Protein 8RQP (pdb70)

Organism: Pseudomonas aeruginosa (strain ATCC 15692 / DSM 22644 / CIP 104116 / JCM 14847 / LMG 12228 / 1C / PRS 101 / PAO1) (NCBI:txid208964)

Secondary structure (DSSP, 8-state):
-TTSTTTT-TT----TTSTTT-TTSPPPSEEEEEEEEEEEEE-TTTTSSS---EEEEEEEEEEEEEEEETTEEEEEEEEEEEESS-----TTPPP------SEEEEEEEEEEEE-TTSS-TTEEEEEEEEEEE-TTSSS-EEEEEEEEEEEE-SSEEEEEEEE------BSS--S--TTTTTEEEEEEEEEEEEETTEEEEEEEEEEEE---PPPTTSB--TTS-SEEEEEEEEEEEEEESTT-TT--SSEEEEEEEEEEEEEEEEEEEEESSS-EEEEEEEEEEEEEEEEEEEEEEE-SSSEEEEEEEEEE----GGGTT-----SS---EE-TTSSSS-EETT-TTT---SSSEEEEEEEEEEEETTTEEEEEEEEEEEESSTTS-----S---PPPTT--EEEEEEEEEEEEEE---SS-SEEEEEEEEEEEE-GGG-TTS-S-EEEEEEEEEEE-

Radius of gyration: 21.9 Å; Cα contacts (8 Å, |Δi|>4): 1355; chains: 1; bounding box: 45×46×70 Å

B-factor: mean 26.21, std 15.92, range [7.1, 103.2]

InterPro domains:
  IPR025388 Alginate export domain [PF13372] (39-485)
  IPR053728 Alginate Permeability Channel-forming [G3DSA:2.40.160.100] (33-490)

Nearest PDB structures (foldseek):
  8rqp-assembly1_A  TM=1.002E+00  e=0.000E+00  Pseudomonas aeruginosa
  8q2o-assembly1_A  TM=9.998E-01  e=3.483E-104  Pseudomonas aeruginosa PAO1
  8pz4-assembly1_A  TM=9.954E-01  e=6.292E-103  Pseudomonas aeruginosa
  5iyu-assembly1_A  TM=9.998E-01  e=6.422E-94  Pseudomonas aeruginosa PAO1
  4b61-assembly2_B  TM=9.563E-01  e=4.089E-91  Pseudomonas aeruginosa PAO1

Sequence (459 aa):
GSSHHHHHHSSGLVPRGSHMANSGEAPKNFGLDVKITGESENDRDLGTAPGGTLNDIGIDLRPWAFGQWGDWSAYFMGQAVAATDTIETDTLQSDTGREPDKSYLAAREFWVVDYAGLTAYPGEHLRFGRQRLRREDSGQWQDTNIEALNWSFETTLLNAHAGVVAQRFSEYRTDLDELAPEEDKDRTHVFGDIISTQWAPHHRIGVRIHHADDSGHLRRPGEEVDNLDKTYTGQLTWLGIIEATGDAYNYRSSMPLNYWASATWLTGDRDNLTTTTVDDRRIATGKQSGDVNAFGVVDLGLRWNIDEQWKAGVGYARGSGGGKDGEEQFQQTGLESNRSNFTGTRSRVHRFGEAFRGELSNLQAATLFGSWQLREDYDASLVYHKFWRVDDDSDIGTSGINAALQPGEKDIGQELDLVVTKYFKYVDEPSALIIRFRGGLFKPGDAYGPGTDSTMHRAFVDFIWRF

Foldseek 3Di:
DCVPQCNQPLVQFDAPQACVVPVVGDHDFKWKKKKKKFKFWPAQQLQPDPHRTGGKIKIKMKIKGKDDDVQKIKMWIKIWMAMPAPDDPDLQDDPACRDADNIKIFTQWIWMKGQPPDPDPQWIWIAAFGADDDFQLQAAGHGFGKTKIWDDDQFKTKMWIKTAHPARRMPSNGADQQVRPQKMKIWMKMWGPPDVQKIKIKIKMWIFHPDDADDFFDFDDRRGDQKGWTKMKIKIKMWRCQFALQDPDQKIKIKMKIWMWTKMWGWDWDADPNTIGTHGTDMDIATEMKMKIKMKGCPDNWKIKIKIKIATFFDDDVTNHWGFTPVNGSCWHNRQSHSGTDRVAWPQFSFTRTQKIKIKIKMKTDDQNFKIKMKMKMWMWGNAQQTDGDDTSHNAAFDRPGTGQWMKIKMKIKGFDVVPNRGFKMKMKIKMKTAGDPRRPPPGNRIIMMIMIMIMGMD

Structure (mmCIF, N/CA/C/O backbone):
data_8RQP
#
_entry.id   8RQP
#
_cell.length_a   57.358
_cell.length_b   74.546
_cell.length_c   115.913
_cell.angle_alpha   90.000
_cell.angle_beta   102.490
_cell.angle_gamma   90.000
#
_symmetry.space_group_name_H-M   'C 1 2 1'
#
loop_
_entity.id
_entity.type
_entity.pdbx_description
1 polymer 'Alginate production protein AlgE'
2 non-polymer 'CITRIC ACID'
3 non-polymer 'HEXAETHYLENE GLYCOL'
4 non-polymer '7.10 monoacylglycerol (S-form)'
5 non-polymer GLYCEROL
6 non-polymer '7.10 monoacylglycerol (R-form)'
7 non-polymer 'SODIUM ION'
8 non-polymer 'SULFATE ION'
9 non-polymer 'CALCIUM ION'
10 water water
#
loop_
_atom_site.group_PDB
_atom_site.id
_atom_site.type_symbol
_atom_site.label_atom_id
_atom_site.label_alt_id
_atom_site.label_comp_id
_atom_site.label_asym_id
_atom_site.label_entity_id
_atom_site.label_seq_id
_atom_site.pdbx_PDB_ins_code
_atom_site.Cartn_x
_atom_site.Cartn_y
_atom_site.Cartn_z
_atom_site.occupancy
_atom_site.B_iso_or_equiv
_atom_site.auth_seq_id
_atom_site.auth_comp_id
_atom_site.auth_asym_id
_atom_site.auth_atom_id
_atom_site.pdbx_PDB_model_num
ATOM 1 N N . GLY A 1 2 ? 16.72112 -11.69679 50.60712 1.000 34.27982 13 GLY A N 1
ATOM 2 C CA . GLY A 1 2 ? 17.81775 -10.94067 50.01385 1.000 28.69063 13 GLY A CA 1
ATOM 3 C C . GLY A 1 2 ? 17.81158 -10.94094 48.49945 1.000 33.18112 13 GLY A C 1
ATOM 4 O O . GLY A 1 2 ? 16.74502 -10.91456 47.86854 1.000 22.37871 13 GLY A O 1
ATOM 5 N N . SER A 1 3 ? 19.01740 -10.95413 47.91553 1.000 28.88865 14 SER A N 1
ATOM 6 C CA . SER A 1 3 ? 19.16174 -10.87632 46.46729 1.000 29.55154 14 SER A CA 1
ATOM 7 C C . S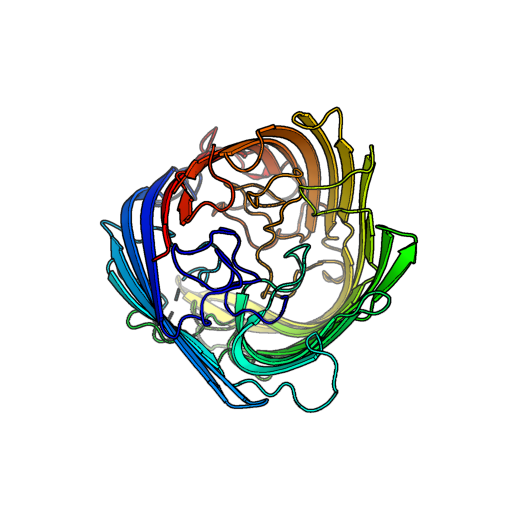ER A 1 3 ? 18.54079 -12.07653 45.77202 1.000 25.34943 14 SER A C 1
ATOM 8 O O . SER A 1 3 ? 18.18621 -11.98509 44.58404 1.000 26.30579 14 SER A O 1
ATOM 11 N N . SER A 1 4 ? 18.40853 -13.19061 46.46834 1.000 23.27951 15 SER A N 1
ATOM 12 C CA . SER A 1 4 ? 17.79381 -14.32261 45.79821 1.000 28.87286 15 SER A CA 1
ATOM 13 C C . SER A 1 4 ? 16.27714 -14.22218 45.76190 1.000 19.33218 15 SER A C 1
ATOM 14 O O . SER A 1 4 ? 15.62803 -15.06130 45.11580 1.000 21.39582 15 SER A O 1
ATOM 17 N N . HIS A 1 5 ? 15.66364 -13.26323 46.47351 1.000 16.57904 16 HIS A N 1
ATOM 18 C CA . HIS A 1 5 ? 14.20815 -13.22242 46.50938 1.000 14.87692 16 HIS A CA 1
ATOM 19 C C . HIS A 1 5 ? 13.64971 -13.09177 45.08653 1.000 17.88228 16 HIS A C 1
ATOM 20 O O . HIS A 1 5 ? 14.19902 -12.36501 44.25459 1.000 14.58108 16 HIS A O 1
ATOM 27 N N . HIS A 1 6 ? 12.53307 -13.77780 44.81120 1.000 15.17980 17 HIS A N 1
ATOM 28 C CA . HIS A 1 6 ? 12.01410 -13.81087 43.42257 1.000 13.55466 17 HIS A CA 1
ATOM 29 C C . HIS A 1 6 ? 11.62816 -12.43522 42.85211 1.000 19.54406 17 HIS A C 1
ATOM 30 O O . HIS A 1 6 ? 11.58468 -12.27656 41.62859 1.000 16.75910 17 HIS A O 1
ATOM 37 N N . HIS A 1 7 ? 11.32014 -11.43490 43.67087 1.000 13.86139 18 HIS A N 1
ATOM 38 C CA . HIS A 1 7 ? 11.06672 -10.10267 43.15581 1.000 16.83135 18 HIS A CA 1
ATOM 39 C C . HIS A 1 7 ? 12.25086 -9.12337 43.33094 1.000 12.98158 18 HIS A C 1
ATOM 40 O O . HIS A 1 7 ? 12.07291 -7.91933 43.10229 1.000 15.54860 18 HIS A O 1
ATOM 47 N N . HIS A 1 8 ? 13.42845 -9.60557 43.74391 1.000 13.16496 19 HIS A N 1
ATOM 48 C CA . HIS A 1 8 ? 14.53194 -8.71704 44.07062 1.000 16.34684 19 HIS A CA 1
ATOM 49 C C . HIS A 1 8 ? 14.83375 -7.71585 42.95855 1.000 15.32290 19 HIS A C 1
ATOM 50 O O . HIS A 1 8 ? 15.11431 -6.54651 43.23618 1.000 17.50629 19 HIS A O 1
ATOM 57 N N . HIS A 1 9 ? 14.85628 -8.17124 41.70152 1.000 14.08881 20 HIS A N 1
ATOM 58 C CA . HIS A 1 9 ? 15.20931 -7.33163 40.55848 1.000 14.41580 20 HIS A CA 1
ATOM 59 C C . HIS A 1 9 ? 14.07319 -6.47108 40.03783 1.000 21.89853 20 HIS A C 1
ATOM 60 O O . HIS A 1 9 ? 14.32564 -5.61438 39.18494 1.000 16.75470 20 HIS A O 1
ATOM 67 N N . HIS A 1 10 ? 12.84272 -6.66327 40.48923 1.000 15.69145 21 HIS A N 1
ATOM 68 C CA . HIS A 1 10 ? 11.73970 -5.88704 39.91420 1.000 19.16168 21 HIS A CA 1
ATOM 69 C C . HIS A 1 10 ? 11.90205 -4.39411 40.23871 1.000 18.86804 21 HIS A C 1
ATOM 70 O O . HIS A 1 10 ? 12.24631 -4.02320 41.35744 1.000 17.29256 21 HIS A O 1
ATOM 77 N N . SER A 1 11 ? 11.64132 -3.53210 39.24783 1.000 16.50748 22 SER A N 1
ATOM 78 C CA . SER A 1 11 ? 11.81515 -2.09453 39.45240 1.000 18.40753 22 SER A CA 1
ATOM 79 C C . SER A 1 11 ? 10.82990 -1.53966 40.48568 1.000 23.23575 22 SER A C 1
ATOM 80 O O . SER A 1 11 ? 11.14662 -0.55183 41.17526 1.000 23.92318 22 SER A O 1
ATOM 83 N N . SER A 1 12 ? 9.65240 -2.16575 40.62612 1.000 22.66772 23 SER A N 1
ATOM 84 C CA . SER A 1 12 ? 8.64174 -1.58296 41.50774 1.000 25.87415 23 SER A CA 1
ATOM 85 C C . SER A 1 12 ? 9.12587 -1.47666 42.94301 1.000 23.20974 23 SER A C 1
ATOM 86 O O . SER A 1 12 ? 8.84219 -0.48519 43.62363 1.000 27.83538 23 SER A O 1
ATOM 89 N N . GLY A 1 13 ? 9.84629 -2.47416 43.43882 1.000 18.19973 24 GLY A N 1
ATOM 90 C CA . GLY A 1 13 ? 10.33896 -2.34450 44.80742 1.000 21.80242 24 GLY A CA 1
ATOM 91 C C . GLY A 1 13 ? 9.23275 -2.35465 45.85328 1.000 23.85467 24 GLY A C 1
ATOM 92 O O . GLY A 1 13 ? 9.38282 -1.76295 46.92317 1.000 25.92547 24 GLY A O 1
ATOM 93 N N . LEU A 1 14 ? 8.11658 -3.01365 45.56555 1.000 17.23452 25 LEU A N 1
ATOM 94 C CA . LEU A 1 14 ? 6.97532 -3.03054 46.46757 1.000 17.72549 25 LEU A CA 1
ATOM 95 C C . LEU A 1 14 ? 7.02214 -4.30446 47.28891 1.000 18.11981 25 LEU A C 1
ATOM 96 O O . LEU A 1 14 ? 7.57996 -5.32070 46.85125 1.000 18.59367 25 LEU A O 1
ATOM 101 N N . VAL A 1 15 ? 6.35001 -4.26256 48.44290 1.000 16.40242 26 VAL A N 1
ATOM 102 C CA . VAL A 1 15 ? 6.32317 -5.37704 49.37963 1.000 19.25569 26 VAL A CA 1
ATOM 103 C C . VAL A 1 15 ? 4.88473 -5.65937 49.79177 1.000 18.71357 26 VAL A C 1
ATOM 104 O O . VAL A 1 15 ? 4.23733 -4.79519 50.38935 1.000 22.73853 26 VAL A O 1
ATOM 108 N N . PRO A 1 16 ? 4.35561 -6.85641 49.51780 1.000 17.77158 27 PRO A N 1
ATOM 109 C CA . PRO A 1 16 ? 2.95055 -7.15881 49.84403 1.000 16.11315 27 PRO A CA 1
ATOM 110 C C . PRO A 1 16 ? 2.71505 -7.19324 51.34671 1.000 22.12192 27 PRO A C 1
ATOM 111 O O . PRO A 1 16 ? 3.58072 -7.58889 52.14442 1.000 18.54471 27 PRO A O 1
ATOM 115 N N . ARG A 1 17 ? 1.52317 -6.74597 51.74395 1.000 17.35001 28 ARG A N 1
ATOM 116 C CA . ARG A 1 17 ? 1.14797 -6.82721 53.14994 1.000 24.50915 28 ARG A CA 1
ATOM 117 C C . ARG A 1 17 ? 1.18067 -8.28234 53.59609 1.000 20.18243 28 ARG A C 1
ATOM 118 O O . ARG A 1 17 ? 0.84962 -9.19406 52.83038 1.000 21.16525 28 ARG A O 1
ATOM 126 N N . GLY A 1 18 ? 1.65376 -8.50952 54.82599 1.000 23.06394 29 GLY A N 1
ATOM 127 C CA . GLY A 1 18 ? 1.71228 -9.86411 55.34702 1.000 19.34120 29 GLY A CA 1
ATOM 128 C C . GLY A 1 18 ? 2.86830 -10.71416 54.86728 1.000 19.88127 29 GLY A C 1
ATOM 129 O O . GLY A 1 18 ? 2.92474 -11.90426 55.22458 1.000 23.81152 29 GLY A O 1
ATOM 130 N N . SER A 1 19 ? 3.74995 -10.18261 54.02935 1.000 17.95135 30 SER A N 1
ATOM 131 C CA . SER A 1 19 ? 4.86835 -10.96299 53.52810 1.000 18.32821 30 SER A CA 1
ATOM 132 C C . SER A 1 19 ? 6.00631 -10.99446 54.56300 1.000 15.01218 30 SER A C 1
ATOM 133 O O . SER A 1 19 ? 6.06906 -10.20514 55.51597 1.000 15.89279 30 SER A O 1
ATOM 136 N N . HIS A 1 20 ? 6.92222 -11.94478 54.35578 1.000 17.16884 31 HIS A N 1
ATOM 137 C CA . HIS A 1 20 ? 8.11356 -11.99095 55.20738 1.000 17.01100 31 HIS A CA 1
ATOM 138 C C . HIS A 1 20 ? 8.93113 -10.71359 55.06352 1.000 16.41190 31 HIS A C 1
ATOM 139 O O . HIS A 1 20 ? 9.55378 -10.24932 56.02350 1.000 16.05683 31 HIS A O 1
ATOM 146 N N . MET A 1 21 ? 8.93830 -10.12837 53.86328 1.000 16.93691 32 MET A N 1
ATOM 147 C CA . MET A 1 21 ? 9.68957 -8.88567 53.69138 1.000 21.59167 32 MET A CA 1
ATOM 148 C C . MET A 1 21 ? 9.03941 -7.70999 54.42636 1.000 29.52933 32 MET A C 1
ATOM 149 O O . MET A 1 21 ? 9.74238 -6.80932 54.91115 1.000 25.03096 32 MET A O 1
ATOM 154 N N . ALA A 1 22 ? 7.70574 -7.70269 54.52683 1.000 20.38877 33 ALA A N 1
ATOM 155 C CA . ALA A 1 22 ? 7.02298 -6.66380 55.29078 1.000 22.10814 33 ALA A CA 1
ATOM 156 C C . ALA A 1 22 ? 7.24451 -6.82527 56.79250 1.000 23.87343 33 ALA A C 1
ATOM 157 O O . ALA A 1 22 ? 7.41518 -5.83634 57.51621 1.000 26.72846 33 ALA A O 1
ATOM 159 N N . ASN A 1 23 ? 7.21543 -8.06014 57.29295 1.000 25.51116 34 ASN A N 1
ATOM 160 C CA . ASN A 1 23 ? 7.40476 -8.33067 58.71690 1.000 24.86375 34 ASN A CA 1
ATOM 161 C C . ASN A 1 23 ? 8.12036 -9.67489 58.81639 1.000 18.86045 34 ASN A C 1
ATOM 162 O O . ASN A 1 23 ? 7.56616 -10.69487 58.37036 1.000 17.53582 34 ASN A O 1
ATOM 167 N N . SER A 1 24 ? 9.33742 -9.64990 59.39132 1.000 22.67256 35 SER A N 1
ATOM 168 C CA . SER A 1 24 ? 10.17198 -10.85360 59.43873 1.000 21.58158 35 SER A CA 1
ATOM 169 C C . SER A 1 24 ? 9.57651 -11.97382 60.28607 1.000 22.70332 35 SER A C 1
ATOM 170 O O . SER A 1 24 ? 10.01467 -13.11780 60.14793 1.000 24.98298 35 SER A O 1
ATOM 173 N N . GLY A 1 25 ? 8.58925 -11.70052 61.14406 1.000 20.49172 36 GLY A N 1
ATOM 174 C CA . GLY A 1 25 ? 7.92353 -12.80198 61.84623 1.000 20.42772 36 GLY A CA 1
ATOM 175 C C . GLY A 1 25 ? 7.00724 -13.65448 60.95826 1.000 18.62139 36 GLY A C 1
ATOM 176 O O . GLY A 1 25 ? 6.65284 -14.77553 61.34489 1.000 18.40263 36 GLY A O 1
ATOM 177 N N A GLU A 1 26 ? 6.64271 -13.15491 59.76847 0.809 17.50477 37 GLU A N 1
ATOM 178 C CA A GLU A 1 26 ? 5.73645 -13.85561 58.86518 0.809 16.15716 37 GLU A CA 1
ATOM 179 C C A GLU A 1 26 ? 6.49669 -14.89308 58.04295 0.809 15.07871 37 GLU A C 1
ATOM 180 O O A GLU A 1 26 ? 7.67449 -14.70750 57.70489 0.809 15.13211 37 GLU A O 1
ATOM 186 N N . ALA A 1 27 ? 5.80137 -15.95850 57.67197 1.000 19.37801 38 ALA A N 1
ATOM 187 C CA . ALA A 1 27 ? 6.40424 -16.97248 56.80706 1.000 15.27983 38 ALA A CA 1
ATOM 188 C C . ALA A 1 27 ? 6.50377 -16.42218 55.38659 1.000 19.77289 38 ALA A C 1
ATOM 189 O O . ALA A 1 27 ? 5.69181 -15.58671 54.99109 1.000 18.79041 38 ALA A O 1
ATOM 191 N N . PRO A 1 28 ? 7.50040 -16.85449 54.62106 1.000 19.41635 39 PRO A N 1
ATOM 192 C CA . PRO A 1 28 ? 7.55442 -16.48991 53.19307 1.000 23.61871 39 PRO A CA 1
ATOM 193 C C . PRO A 1 28 ? 6.25821 -16.87391 52.49385 1.000 21.20777 39 PRO A C 1
ATOM 194 O O . PRO A 1 28 ? 5.69843 -17.95590 52.71242 1.000 19.81443 39 PRO A O 1
ATOM 198 N N . LYS A 1 29 ? 5.74609 -15.96085 51.67705 1.000 14.74515 40 LYS A N 1
ATOM 199 C CA . LYS A 1 29 ? 4.47975 -16.22267 50.98815 1.000 16.21316 40 LYS A CA 1
ATOM 200 C C . LYS A 1 29 ? 4.65460 -17.30044 49.93413 1.000 13.74884 40 LYS A C 1
ATOM 201 O O . LYS A 1 29 ? 5.66980 -17.32552 49.21215 1.000 12.89158 40 LYS A O 1
ATOM 207 N N . ASN A 1 30 ? 3.65167 -18.18289 49.81332 1.000 13.78189 41 ASN A N 1
ATOM 208 C CA . ASN A 1 30 ? 3.68462 -19.18314 48.74840 1.000 12.04124 41 ASN A CA 1
ATOM 209 C C . ASN A 1 30 ? 3.05445 -18.69343 47.43996 1.000 12.14386 41 ASN A C 1
ATOM 210 O O . ASN A 1 30 ? 3.22845 -19.34704 46.39221 1.000 14.94441 41 ASN A O 1
ATOM 215 N N . PHE A 1 31 ? 2.34252 -17.56835 47.47318 1.000 11.82311 42 PHE A N 1
ATOM 216 C CA . PHE A 1 31 ? 1.70236 -17.04516 46.27060 1.000 12.02362 42 PHE A CA 1
ATOM 217 C C . PHE A 1 31 ? 1.35156 -15.58318 46.45587 1.000 11.55580 42 PHE A C 1
ATOM 218 O O . PHE A 1 31 ? 1.30517 -15.06369 47.57326 1.000 11.97405 42 PHE A O 1
ATOM 226 N N . GLY A 1 32 ? 1.09450 -14.92395 45.33752 1.000 11.57843 43 GLY A N 1
ATOM 227 C CA . GLY A 1 32 ? 0.76579 -13.51905 45.34559 1.000 11.29434 43 GLY A CA 1
ATOM 228 C C . GLY A 1 32 ? 0.18240 -13.15759 43.99551 1.000 16.25408 43 GLY A C 1
ATOM 229 O O . GLY A 1 32 ? 0.12010 -13.98175 43.07406 1.000 15.19050 43 GLY A O 1
ATOM 230 N N . LEU A 1 33 ? -0.21641 -11.89675 43.88853 1.000 14.25075 44 LEU A N 1
ATOM 231 C CA . LEU A 1 33 ? -0.77445 -11.36191 42.64541 1.000 16.99453 44 LEU A CA 1
ATOM 232 C C . LEU A 1 33 ? -0.24410 -9.93793 42.45562 1.000 13.69281 44 LEU A C 1
ATOM 233 O O . LEU A 1 33 ? -0.36642 -9.10173 43.36188 1.000 14.79484 44 LEU A O 1
ATOM 238 N N . ASP A 1 34 ? 0.40641 -9.66546 41.31720 1.000 13.63075 45 ASP A N 1
ATOM 239 C CA . ASP A 1 34 ? 0.79750 -8.30618 40.93763 1.000 12.45752 45 ASP A CA 1
ATOM 240 C C . ASP A 1 34 ? -0.24789 -7.81750 39.93564 1.000 15.16959 45 ASP A C 1
ATOM 241 O O . ASP A 1 34 ? -0.49163 -8.47571 38.91270 1.000 16.23347 45 ASP A O 1
ATOM 246 N N . VAL A 1 35 ? -0.89318 -6.69258 40.23519 1.000 14.83693 46 VAL A N 1
ATOM 247 C CA . VAL A 1 35 ? -1.91403 -6.12036 39.36292 1.000 12.99791 46 VAL A CA 1
ATOM 248 C C . VAL A 1 35 ? -1.37220 -4.80789 38.84148 1.000 14.84457 46 VAL A C 1
ATOM 249 O O . VAL A 1 35 ? -0.87918 -3.98225 39.62621 1.000 16.67943 46 VAL A O 1
ATOM 253 N N . LYS A 1 36 ? -1.51391 -4.57599 37.53765 1.000 14.51466 47 LYS A N 1
ATOM 254 C CA . LYS A 1 36 ? -1.03859 -3.33790 36.92724 1.000 14.11316 47 LYS A CA 1
ATOM 255 C C . LYS A 1 36 ? -2.11285 -2.79666 35.99286 1.000 21.65360 47 LYS A C 1
ATOM 256 O O . LYS A 1 36 ? -2.62558 -3.53175 35.14936 1.000 17.89545 47 LYS A O 1
ATOM 262 N N . ILE A 1 37 ? -2.45769 -1.52399 36.14003 1.000 14.28717 48 ILE A N 1
ATOM 263 C CA . ILE A 1 37 ? -3.32761 -0.84021 35.18747 1.000 16.11272 48 ILE A CA 1
ATOM 264 C C . ILE A 1 37 ? -2.49188 0.26795 34.58043 1.000 21.10494 48 ILE A C 1
ATOM 265 O O . ILE A 1 37 ? -1.80718 0.99953 35.30976 1.000 17.51437 48 ILE A O 1
ATOM 270 N N . THR A 1 38 ? -2.47147 0.33784 33.25545 1.000 13.36710 49 THR A N 1
ATOM 271 C CA . THR A 1 38 ? -1.56135 1.19988 32.53389 1.000 14.55965 49 THR A CA 1
ATOM 272 C C . THR A 1 38 ? -2.34986 1.94492 31.46910 1.000 17.45390 49 THR A C 1
ATOM 273 O O . THR A 1 38 ? -3.15870 1.34434 30.75370 1.000 18.04344 49 THR A O 1
ATOM 277 N N . GLY A 1 39 ? -2.14277 3.24864 31.38692 1.000 14.06503 50 GLY A N 1
ATOM 278 C CA . GLY A 1 39 ? -2.56095 4.04761 30.24102 1.000 16.58782 50 GLY A CA 1
ATOM 279 C C . GLY A 1 39 ? -1.31821 4.48925 29.48612 1.000 17.03332 50 GLY A C 1
ATOM 280 O O . GLY A 1 39 ? -0.26999 4.78004 30.09393 1.000 16.20476 50 GLY A O 1
ATOM 281 N N . GLU A 1 40 ? -1.42085 4.54414 28.16788 1.000 13.96702 51 GLU A N 1
ATOM 282 C CA . GLU A 1 40 ? -0.29668 4.99315 27.36726 1.000 14.44590 51 GLU A CA 1
ATOM 283 C C . GLU A 1 40 ? -0.79654 5.95465 26.30641 1.000 17.66498 51 GLU A C 1
ATOM 284 O O . GLU A 1 40 ? -1.74965 5.65283 25.58122 1.000 15.98705 51 GLU A O 1
ATOM 290 N N . SER A 1 41 ? -0.12591 7.08515 26.19029 1.000 13.76470 52 SER A N 1
ATOM 291 C CA . SER A 1 41 ? -0.34428 7.98436 25.05941 1.000 19.96144 52 SER A CA 1
ATOM 292 C C . SER A 1 41 ? 0.96808 8.13452 24.30870 1.000 19.06302 52 SER A C 1
ATOM 293 O O . SER A 1 41 ? 1.98429 8.53441 24.89444 1.000 15.66919 52 SER A O 1
ATOM 296 N N . GLU A 1 42 ? 0.95402 7.83863 23.01037 1.000 15.46428 53 GLU A N 1
ATOM 297 C CA . GLU A 1 42 ? 2.16316 7.92492 22.20415 1.000 18.43697 53 GLU A CA 1
ATOM 298 C C . GLU A 1 42 ? 1.82482 8.54137 20.84996 1.000 19.43550 53 GLU A C 1
ATOM 299 O O . GLU A 1 42 ? 0.86591 8.11598 20.17196 1.000 19.40748 53 GLU A O 1
ATOM 305 N N . ASN A 1 43 ? 2.59744 9.56151 20.46820 1.000 15.53745 54 ASN A N 1
ATOM 306 C CA . ASN A 1 43 ? 2.35004 10.29311 19.22908 1.000 19.87491 54 ASN A CA 1
ATOM 307 C C . ASN A 1 43 ? 3.54213 11.16728 18.88289 1.000 21.47736 54 ASN A C 1
ATOM 308 O O . ASN A 1 43 ? 3.86676 12.09170 19.62932 1.000 19.90736 54 ASN A O 1
ATOM 313 N N . ASP A 1 44 ? 4.20298 10.91072 17.76539 1.000 26.50912 55 ASP A N 1
ATOM 314 C CA . ASP A 1 44 ? 3.89333 9.86761 16.82415 1.000 22.92217 55 ASP A CA 1
ATOM 315 C C . ASP A 1 44 ? 5.25258 9.18857 16.61103 1.000 23.09181 55 ASP A C 1
ATOM 316 O O . ASP A 1 44 ? 6.24680 9.84944 16.33859 1.000 22.63950 55 ASP A O 1
ATOM 321 N N . ARG A 1 45 ? 5.28285 7.87015 16.77906 1.000 25.83343 56 ARG A N 1
ATOM 322 C CA . ARG A 1 45 ? 6.53935 7.13379 16.79342 1.000 30.20759 56 ARG A CA 1
ATOM 323 C C . ARG A 1 45 ? 7.27211 7.19275 15.45005 1.000 25.64718 56 ARG A C 1
ATOM 324 O O . ARG A 1 45 ? 8.50024 7.04627 15.41696 1.000 31.35924 56 ARG A O 1
ATOM 332 N N . ASP A 1 46 ? 6.56969 7.44946 14.33495 1.000 23.26115 57 ASP A N 1
ATOM 333 C CA . ASP A 1 46 ? 7.19799 7.63798 13.03325 1.000 25.79019 57 ASP A CA 1
ATOM 334 C C . ASP A 1 46 ? 7.36103 9.10975 12.66601 1.000 26.63985 57 ASP A C 1
ATOM 335 O O . ASP A 1 46 ? 7.69610 9.42223 11.52092 1.000 28.01801 57 ASP A O 1
ATOM 340 N N . LEU A 1 47 ? 7.09415 10.01722 13.60874 1.000 27.34499 58 LEU A N 1
ATOM 341 C CA . LEU A 1 47 ? 7.26853 11.44997 13.41041 1.000 26.14774 58 LEU A CA 1
ATOM 342 C C . LEU A 1 47 ? 6.37071 11.98193 12.28840 1.000 28.99641 58 LEU A C 1
ATOM 343 O O . LEU A 1 47 ? 6.68621 12.98946 11.61624 1.000 26.32916 58 LEU A O 1
ATOM 348 N N . GLY A 1 48 ? 5.24138 11.30294 12.07977 1.000 28.47261 59 GLY A N 1
ATOM 349 C CA . GLY A 1 48 ? 4.32163 11.71685 11.04634 1.000 36.92258 59 GLY A CA 1
ATOM 350 C C . GLY A 1 48 ? 4.63454 11.20058 9.66441 1.000 39.13559 59 GLY A C 1
ATOM 351 O O . GLY A 1 48 ? 3.92419 11.56192 8.71025 1.000 38.35311 59 GLY A O 1
ATOM 352 N N . THR A 1 49 ? 5.65394 10.35347 9.51050 1.000 37.40339 60 THR A N 1
ATOM 353 C CA . THR A 1 49 ? 6.06708 9.95326 8.17029 1.000 41.54409 60 THR A CA 1
ATOM 354 C C . THR A 1 49 ? 5.27303 8.77922 7.59691 1.000 44.01080 60 THR A C 1
ATOM 355 O O . THR A 1 49 ? 5.45893 8.45103 6.42049 1.000 58.37327 60 THR A O 1
ATOM 359 N N . ALA A 1 50 ? 4.40043 8.14725 8.37486 1.000 46.11843 61 ALA A N 1
ATOM 360 C CA . ALA A 1 50 ? 3.71464 6.94141 7.93432 1.000 50.81705 61 ALA A CA 1
ATOM 361 C C . ALA A 1 50 ? 2.39815 6.83000 8.68235 1.000 57.86712 61 ALA A C 1
ATOM 362 O O . ALA A 1 50 ? 2.25829 7.37013 9.78555 1.000 46.30929 61 ALA A O 1
ATOM 364 N N . PRO A 1 51 ? 1.41703 6.12926 8.11551 1.000 56.34509 62 PRO A N 1
ATOM 365 C CA . PRO A 1 51 ? 0.15610 5.89826 8.83326 1.000 53.63769 62 PRO A CA 1
ATOM 366 C C . PRO A 1 51 ? 0.39533 5.14914 10.13263 1.000 54.53777 62 PRO A C 1
ATOM 367 O O . PRO A 1 51 ? 1.30490 4.32384 10.24320 1.000 58.90006 62 PRO A O 1
ATOM 371 N N . GLY A 1 52 ? -0.45413 5.42301 11.11738 1.000 59.28711 63 GLY A N 1
ATOM 372 C CA . GLY A 1 52 ? -0.32630 4.75235 12.39447 1.000 56.04595 63 GLY A CA 1
ATOM 373 C C . GLY A 1 52 ? 0.77165 5.35388 13.26117 1.000 60.20606 63 GLY A C 1
ATOM 374 O O . GLY A 1 52 ? 1.23440 6.47925 13.04695 1.000 53.15133 63 GLY A O 1
ATOM 375 N N . GLY A 1 53 ? 1.19391 4.58209 14.25925 1.000 50.43615 64 GLY A N 1
ATOM 376 C CA . GLY A 1 53 ? 2.22751 5.03775 15.17127 1.000 45.73004 64 GLY A CA 1
ATOM 377 C C . GLY A 1 53 ? 1.72873 5.83405 16.35594 1.000 57.71166 64 GLY A C 1
ATOM 378 O O . GLY A 1 53 ? 2.53903 6.49050 17.03797 1.000 40.58997 64 GLY A O 1
ATOM 379 N N . THR A 1 54 ? 0.42397 5.79698 16.63311 1.000 35.90734 65 THR A N 1
ATOM 380 C CA . THR A 1 54 ? -0.13998 6.57043 17.72723 1.000 28.08600 65 THR A CA 1
ATOM 381 C C . THR A 1 54 ? -0.98252 5.65547 18.60841 1.000 33.59766 65 THR A C 1
ATOM 382 O O . THR A 1 54 ? -1.64925 4.72353 18.12658 1.000 30.55389 65 THR A O 1
ATOM 386 N N . LEU A 1 55 ? -0.96085 5.94995 19.90520 1.000 22.34144 66 LEU A N 1
ATOM 387 C CA . LEU A 1 55 ? -1.63161 5.15941 20.91678 1.000 21.63073 66 LEU A CA 1
ATOM 388 C C . LEU A 1 55 ? -2.24164 6.15970 21.88742 1.000 21.78409 66 LEU A C 1
ATOM 389 O O . LEU A 1 55 ? -1.66518 7.22849 22.13001 1.000 21.51204 66 LEU A O 1
ATOM 394 N N . ASN A 1 56 ? -3.43405 5.83154 22.36939 1.000 19.08931 67 ASN A N 1
ATOM 395 C CA . ASN A 1 56 ? -4.13369 6.57954 23.40608 1.000 20.89416 67 ASN A CA 1
ATOM 396 C C . ASN A 1 56 ? -5.06609 5.57266 24.04515 1.000 23.07673 67 ASN A C 1
ATOM 397 O O . ASN A 1 56 ? -6.25969 5.51288 23.69321 1.000 19.58434 67 ASN A O 1
ATOM 402 N N . ASP A 1 57 ? -4.52348 4.73835 24.93285 1.000 18.77240 68 ASP A N 1
ATOM 403 C CA . ASP A 1 57 ? -5.13504 3.44618 25.25029 1.000 14.53498 68 ASP A CA 1
ATOM 404 C C . ASP A 1 57 ? -4.80381 3.01011 26.65809 1.000 19.69830 68 ASP A C 1
ATOM 405 O O . ASP A 1 57 ? -3.87780 3.54064 27.29110 1.000 16.73526 68 ASP A O 1
ATOM 410 N N . ILE A 1 58 ? -5.58240 2.03032 27.12795 1.000 17.03634 69 ILE A N 1
ATOM 411 C CA . ILE A 1 58 ? -5.54236 1.58859 28.51563 1.000 13.67942 69 ILE A CA 1
ATOM 412 C C . ILE A 1 58 ? -5.57937 0.07018 28.55309 1.000 17.82481 69 ILE A C 1
ATOM 413 O O . ILE A 1 58 ? -6.16871 -0.57171 27.67722 1.000 18.29001 69 ILE A O 1
ATOM 418 N N . GLY A 1 59 ? -4.98921 -0.49745 29.60889 1.000 15.00646 70 GLY A N 1
ATOM 419 C CA . GLY A 1 59 ? -4.92444 -1.93795 29.75415 1.000 20.61453 70 GLY A CA 1
ATOM 420 C C . GLY A 1 59 ? -4.73419 -2.35045 31.19557 1.000 16.18070 70 GLY A C 1
ATOM 421 O O . GLY A 1 59 ? -4.37997 -1.53748 32.06743 1.000 18.10150 70 GLY A O 1
ATOM 422 N N . ILE A 1 60 ? -5.05339 -3.61485 31.44886 1.000 15.32031 71 ILE A N 1
ATOM 423 C CA . ILE A 1 60 ? -4.82761 -4.25439 32.73787 1.000 16.22475 71 ILE A CA 1
ATOM 424 C C . ILE A 1 60 ? -3.94806 -5.47034 32.49123 1.000 17.79681 71 ILE A C 1
ATOM 425 O O . ILE A 1 60 ? -4.02939 -6.10925 31.42721 1.000 16.59836 71 ILE A O 1
ATOM 430 N N . ASP A 1 61 ? -3.05380 -5.72565 33.43007 1.000 12.63072 72 ASP A N 1
ATOM 431 C CA . ASP A 1 61 ? -2.04131 -6.77278 33.31053 1.000 12.76238 72 ASP A CA 1
ATOM 432 C C . ASP A 1 61 ? -1.99564 -7.43313 34.68621 1.000 16.44975 72 ASP A C 1
ATOM 433 O O . ASP A 1 61 ? -1.61828 -6.79516 35.69308 1.000 19.45084 72 ASP A O 1
ATOM 438 N N . LEU A 1 62 ? -2.39944 -8.69533 34.74107 1.000 12.89508 73 LEU A N 1
ATOM 439 C CA . LEU A 1 62 ? -2.47667 -9.45457 35.99196 1.000 14.09630 73 LEU A CA 1
ATOM 440 C C . LEU A 1 62 ? -1.39691 -10.52099 36.01318 1.000 13.26405 73 LEU A C 1
ATOM 441 O O . LEU A 1 62 ? -1.27882 -11.31256 35.06746 1.000 13.18699 73 LEU A O 1
ATOM 446 N N . ARG A 1 63 ? -0.64160 -10.57194 37.09817 1.000 12.81975 74 ARG A N 1
ATOM 447 C CA . ARG A 1 63 ? 0.52161 -11.44374 37.17869 1.000 12.83696 74 ARG A CA 1
ATOM 448 C C . ARG A 1 63 ? 0.46656 -12.26204 38.45056 1.000 10.78542 74 ARG A C 1
ATOM 449 O O . ARG A 1 63 ? 1.07044 -11.88540 39.46642 1.000 13.31810 74 ARG A O 1
ATOM 457 N N . PRO A 1 64 ? -0.23448 -13.39432 38.42312 1.000 11.98982 75 PRO A N 1
ATOM 458 C CA . PRO A 1 64 ? -0.19576 -14.31285 39.56270 1.000 10.82971 75 PRO A CA 1
ATOM 459 C C . PRO A 1 64 ? 1.14204 -15.02895 39.60770 1.000 12.28848 75 PRO A C 1
ATOM 460 O O . PRO A 1 64 ? 1.75392 -15.32250 38.56825 1.000 10.60965 75 PRO A O 1
ATOM 464 N N . TRP A 1 65 ? 1.58830 -15.33306 40.81608 1.000 13.27667 76 TRP A N 1
ATOM 465 C CA . TRP A 1 65 ? 2.85643 -16.04942 40.99484 1.000 9.39463 76 TRP A CA 1
ATOM 466 C C . TRP A 1 65 ? 2.70934 -17.06079 42.12458 1.000 11.22958 76 TRP A C 1
ATOM 467 O O . TRP A 1 65 ? 1.86277 -16.93229 43.03704 1.000 10.40014 76 TRP A O 1
ATOM 478 N N . ALA A 1 66 ? 3.58262 -18.04767 42.07678 1.000 13.38922 77 ALA A N 1
ATOM 479 C CA . ALA A 1 66 ? 3.65495 -19.10159 43.07334 1.000 10.62297 77 ALA A CA 1
ATOM 480 C C . ALA A 1 66 ? 5.11410 -19.35909 43.39558 1.000 9.20126 77 ALA A C 1
ATOM 481 O O . ALA A 1 66 ? 5.98347 -19.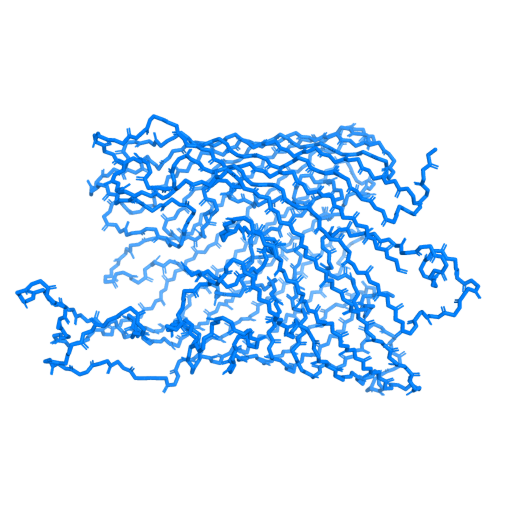28837 42.51315 1.000 12.39699 77 ALA A O 1
ATOM 483 N N . PHE A 1 67 ? 5.37121 -19.76301 44.63188 1.000 9.81915 78 PHE A N 1
ATOM 484 C CA . PHE A 1 67 ? 6.72215 -19.96695 45.15915 1.000 9.44153 78 PHE A CA 1
ATOM 485 C C . PHE A 1 67 ? 6.71237 -21.09748 46.17325 1.000 10.05021 78 PHE A C 1
ATOM 486 O O . PHE A 1 67 ? 5.89610 -21.10518 47.09124 1.000 15.30505 78 PHE A O 1
ATOM 494 N N . GLY A 1 68 ? 7.62873 -22.03603 46.03764 1.000 15.44451 79 GLY A N 1
ATOM 495 C CA . GLY A 1 68 ? 7.83969 -23.03047 47.08159 1.000 17.37341 79 GLY A CA 1
ATOM 496 C C . GLY A 1 68 ? 9.30451 -23.10568 47.45132 1.000 17.98775 79 GLY A C 1
ATOM 497 O O . GLY A 1 68 ? 10.17610 -22.82210 46.63365 1.000 15.86804 79 GLY A O 1
ATOM 498 N N . GLN A 1 69 ? 9.57434 -23.50004 48.70617 1.000 20.94285 80 GLN A N 1
ATOM 499 C CA . GLN A 1 69 ? 10.93208 -23.56764 49.22872 1.000 20.99073 80 GLN A CA 1
ATOM 500 C C . GLN A 1 69 ? 11.03972 -24.78121 50.12410 1.000 27.23160 80 GLN A C 1
ATOM 501 O O . GLN A 1 69 ? 10.21641 -24.94973 51.03541 1.000 26.27295 80 GLN A O 1
ATOM 507 N N . TRP A 1 70 ? 12.05214 -25.61867 49.86114 1.000 23.13092 81 TRP A N 1
ATOM 508 C CA . TRP A 1 70 ? 12.24847 -26.89575 50.56102 1.000 25.66221 81 TRP A CA 1
ATOM 509 C C . TRP A 1 70 ? 13.75309 -27.10158 50.73082 1.000 30.41870 81 TRP A C 1
ATOM 510 O O . TRP A 1 70 ? 14.44825 -27.56742 49.81143 1.000 22.77585 81 TRP A O 1
ATOM 521 N N . GLY A 1 71 ? 14.24082 -26.76845 51.91008 1.000 31.51404 82 GLY A N 1
ATOM 522 C CA . GLY A 1 71 ? 15.65650 -26.90867 52.17951 1.000 32.25520 82 GLY A CA 1
ATOM 523 C C . GLY A 1 71 ? 16.40630 -25.97915 51.26070 1.000 31.57942 82 GLY A C 1
ATOM 524 O O . GLY A 1 71 ? 16.10217 -24.78655 51.15354 1.000 29.10902 82 GLY A O 1
ATOM 525 N N . ASP A 1 72 ? 17.37212 -26.53237 50.53786 1.000 20.29146 83 ASP A N 1
ATOM 526 C CA . ASP A 1 72 ? 18.11394 -25.68811 49.61968 1.000 21.90156 83 ASP A CA 1
ATOM 527 C C . ASP A 1 72 ? 17.42938 -25.50652 48.26678 1.000 18.34978 83 ASP A C 1
ATOM 528 O O . ASP A 1 72 ? 17.97658 -24.79957 47.41229 1.000 15.18314 83 ASP A O 1
ATOM 533 N N . TRP A 1 73 ? 16.31842 -26.15742 48.00984 1.000 14.38936 84 TRP A N 1
ATOM 534 C CA . TRP A 1 73 ? 15.65488 -26.11708 46.71536 1.000 13.71339 84 TRP A CA 1
ATOM 535 C C . TRP A 1 73 ? 14.53838 -25.09362 46.77958 1.000 16.06896 84 TRP A C 1
ATOM 536 O O . TRP A 1 73 ? 13.88460 -24.93409 47.81501 1.000 15.88567 84 TRP A O 1
ATOM 547 N N . SER A 1 74 ? 14.29943 -24.40569 45.66933 1.000 13.16132 85 SER A N 1
ATOM 548 C CA . SER A 1 74 ? 13.08753 -23.61525 45.56880 1.000 12.48363 85 SER A CA 1
ATOM 549 C C . SER A 1 74 ? 12.62092 -23.59653 44.11482 1.000 11.29597 85 SER A C 1
ATOM 550 O O . SER A 1 74 ? 13.34786 -24.01627 43.19773 1.000 11.87286 85 SER A O 1
ATOM 553 N N . ALA A 1 75 ? 11.42871 -23.05713 43.91933 1.000 12.53943 86 ALA A N 1
ATOM 554 C CA . ALA A 1 75 ? 10.80181 -23.00708 42.60131 1.000 13.80279 86 ALA A CA 1
ATOM 555 C C . ALA A 1 75 ? 9.79062 -21.87649 42.53711 1.000 12.42977 86 ALA A C 1
ATOM 556 O O . ALA A 1 75 ? 9.15461 -21.52516 43.54595 1.000 10.46978 86 ALA A O 1
ATOM 558 N N . TYR A 1 76 ? 9.62073 -21.33185 41.32852 1.000 11.51789 87 TYR A N 1
ATOM 559 C CA . TYR A 1 76 ? 8.85254 -20.11321 41.14233 1.000 11.49021 87 TYR A CA 1
ATOM 560 C C . TYR A 1 76 ? 8.15143 -20.14568 39.80002 1.000 8.97225 87 TYR A C 1
ATOM 561 O O . TYR A 1 76 ? 8.74895 -20.55604 38.78920 1.000 8.78577 87 TYR A O 1
ATOM 570 N N . PHE A 1 77 ? 6.91795 -19.65782 39.75975 1.000 9.41370 88 PHE A N 1
ATOM 571 C CA . PHE A 1 77 ? 6.19769 -19.46197 38.49527 1.000 8.78837 88 PHE A CA 1
ATOM 572 C C . PHE A 1 77 ? 5.47683 -18.13497 38.53036 1.000 9.67219 88 PHE A C 1
ATOM 573 O O . PHE A 1 77 ? 4.78197 -17.87120 39.52035 1.000 13.88524 88 PHE A O 1
ATOM 581 N N . MET A 1 78 ? 5.54480 -17.34550 37.45537 1.000 11.27168 89 MET A N 1
ATOM 582 C CA . MET A 1 78 ? 4.66184 -16.19252 37.37217 1.000 10.52984 89 MET A CA 1
ATOM 583 C C . MET A 1 78 ? 4.04730 -16.19089 35.97961 1.000 10.23499 89 MET A C 1
ATOM 584 O O . MET A 1 78 ? 4.77434 -16.33142 34.98313 1.000 11.46461 89 MET A O 1
ATOM 589 N N . GLY A 1 79 ? 2.72393 -16.12256 35.92937 1.000 12.38448 90 GLY A N 1
ATOM 590 C CA . GLY A 1 79 ? 1.97734 -16.01182 34.70051 1.000 9.18204 90 GLY A CA 1
ATOM 591 C C . GLY A 1 79 ? 1.64475 -14.55422 34.42400 1.000 13.53884 90 GLY A C 1
ATOM 592 O O . GLY A 1 79 ? 1.94917 -13.67401 35.21862 1.000 16.36434 90 GLY A O 1
ATOM 593 N N . GLN A 1 80 ? 0.95143 -14.31298 33.29696 1.000 11.07685 91 GLN A N 1
ATOM 594 C CA . GLN A 1 80 ? 0.63184 -12.95678 32.90876 1.000 12.16629 91 GLN A CA 1
ATOM 595 C C . GLN A 1 80 ? -0.59960 -13.02055 32.02345 1.000 12.80193 91 GLN A C 1
ATOM 596 O O . GLN A 1 80 ? -0.66302 -13.83797 31.09661 1.000 13.25324 91 GLN A O 1
ATOM 602 N N . ALA A 1 81 ? -1.57986 -12.18327 32.32885 1.000 12.20185 92 ALA A N 1
ATOM 603 C CA . ALA A 1 81 ? -2.75137 -12.02676 31.46976 1.000 15.26489 92 ALA A CA 1
ATOM 604 C C . ALA A 1 81 ? -2.97809 -10.54378 31.23683 1.000 17.70204 92 ALA A C 1
ATOM 605 O O . ALA A 1 81 ? -3.04811 -9.77191 32.19371 1.000 15.69011 92 ALA A O 1
ATOM 607 N N . VAL A 1 82 ? -3.08978 -10.14948 29.97318 1.000 11.30252 93 VAL A N 1
ATOM 608 C CA . VAL A 1 82 ? -3.26104 -8.75563 29.59551 1.000 11.02378 93 VAL A CA 1
ATOM 609 C C . VAL A 1 82 ? -4.54060 -8.59393 28.79996 1.000 11.54282 93 VAL A C 1
ATOM 610 O O . VAL A 1 82 ? -4.85966 -9.42519 27.92728 1.000 13.26216 93 VAL A O 1
ATOM 614 N N . ALA A 1 83 ? -5.25521 -7.49013 29.07176 1.000 13.53175 94 ALA A N 1
ATOM 615 C CA . ALA A 1 83 ? -6.37103 -7.06016 28.21949 1.000 18.69479 94 ALA A CA 1
ATOM 616 C C . ALA A 1 83 ? -6.26116 -5.55081 28.08943 1.000 18.02195 94 ALA A C 1
ATOM 617 O O . ALA A 1 83 ? -6.16873 -4.84373 29.10636 1.000 16.47588 94 ALA A O 1
ATOM 619 N N . ALA A 1 84 ? -6.19729 -5.06795 26.85404 1.000 13.31411 95 ALA A N 1
ATOM 620 C CA . ALA A 1 84 ? -6.02010 -3.65113 26.57181 1.000 15.41418 95 ALA A CA 1
ATOM 621 C C . ALA A 1 84 ? -6.83163 -3.21852 25.35285 1.000 16.39201 95 ALA A C 1
ATOM 622 O O . ALA A 1 84 ? -7.22395 -4.03905 24.52429 1.000 17.59758 95 ALA A O 1
ATOM 624 N N . THR A 1 85 ? -7.05731 -1.90542 25.24925 1.000 16.46015 96 THR A N 1
ATOM 625 C CA . THR A 1 85 ? -7.82231 -1.31707 24.14427 1.000 17.68955 96 THR A CA 1
ATOM 626 C C . THR A 1 85 ? -7.01847 -1.21171 22.85053 1.000 18.81165 96 THR A C 1
ATOM 627 O O . THR A 1 85 ? -7.60599 -1.09990 21.77152 1.000 19.74252 96 THR A O 1
ATOM 631 N N . ASP A 1 86 ? -5.69619 -1.26813 22.94221 1.000 17.34563 97 ASP A N 1
ATOM 632 C CA . ASP A 1 86 ? -4.81332 -1.41413 21.78707 1.000 19.77075 97 ASP A CA 1
ATOM 633 C C . ASP A 1 86 ? -3.52170 -2.01403 22.34412 1.000 20.39764 97 ASP A C 1
ATOM 634 O O . ASP A 1 86 ? -3.42402 -2.25447 23.54623 1.000 19.43423 97 ASP A O 1
ATOM 639 N N . THR A 1 87 ? -2.52100 -2.23374 21.48120 1.000 20.02602 98 THR A N 1
ATOM 640 C CA . THR A 1 87 ? -1.33695 -3.00723 21.88821 1.000 18.25581 98 THR A CA 1
ATOM 641 C C . THR A 1 87 ? -0.31610 -2.09508 22.58420 1.000 23.83525 98 THR A C 1
ATOM 642 O O . THR A 1 87 ? 0.70662 -1.68941 22.01257 1.000 25.84204 98 THR A O 1
ATOM 646 N N . ILE A 1 88 ? -0.60607 -1.75332 23.83785 1.000 20.37289 99 ILE A N 1
ATOM 647 C CA . ILE A 1 88 ? 0.22329 -0.80717 24.58429 1.000 20.69048 99 ILE A CA 1
ATOM 648 C C . ILE A 1 88 ? 1.31956 -1.55985 25.30270 1.000 23.33266 99 ILE A C 1
ATOM 649 O O . ILE A 1 88 ? 1.25789 -2.78632 25.44990 1.000 19.22790 99 ILE A O 1
ATOM 654 N N . GLU A 1 89 ? 2.29342 -0.83185 25.83489 1.000 14.82312 100 GLU A N 1
ATOM 655 C CA . GLU A 1 89 ? 3.37895 -1.48013 26.58858 1.000 18.44964 100 GLU A CA 1
ATOM 656 C C . GLU A 1 89 ? 2.99753 -1.57424 28.06373 1.000 20.38455 100 GLU A C 1
ATOM 657 O O . GLU A 1 89 ? 3.16495 -0.60775 28.82125 1.000 25.44890 100 GLU A O 1
ATOM 663 N N . THR A 1 90 ? 2.54452 -2.75315 28.49098 1.000 15.86972 101 THR A N 1
ATOM 664 C CA . THR A 1 90 ? 2.37753 -3.02229 29.91795 1.000 15.58047 101 THR A CA 1
ATOM 665 C C . THR A 1 90 ? 3.63817 -3.58558 30.57912 1.000 20.75344 101 THR A C 1
ATOM 666 O O . THR A 1 90 ? 3.66926 -3.72350 31.80893 1.000 20.64528 101 THR A O 1
ATOM 670 N N . ASP A 1 91 ? 4.70244 -3.84895 29.80971 1.000 18.70360 102 ASP A N 1
ATOM 671 C CA . ASP A 1 91 ? 5.89952 -4.51851 30.33023 1.000 16.13721 102 ASP A CA 1
ATOM 672 C C . ASP A 1 91 ? 7.12439 -3.80829 29.77309 1.000 15.41303 102 ASP A C 1
ATOM 673 O O . ASP A 1 91 ? 7.40328 -3.89337 28.56191 1.000 17.46970 102 ASP A O 1
ATOM 678 N N . THR A 1 92 ? 7.83910 -3.07333 30.62926 1.000 15.62847 103 THR A N 1
ATOM 679 C CA . THR A 1 92 ? 9.04283 -2.38322 30.18911 1.000 21.60750 103 THR A CA 1
ATOM 680 C C . THR A 1 92 ? 10.08746 -3.34168 29.61987 1.000 23.31572 103 THR A C 1
ATOM 681 O O . THR A 1 92 ? 10.98345 -2.89628 28.89015 1.000 22.92134 103 THR A O 1
ATOM 685 N N . LEU A 1 93 ? 9.99969 -4.63550 29.92417 1.000 16.83512 104 LEU A N 1
ATOM 686 C CA . LEU A 1 93 ? 10.96661 -5.59009 29.38056 1.000 27.56201 104 LEU A CA 1
ATOM 687 C C . LEU A 1 93 ? 10.43034 -6.39035 28.19537 1.000 36.20981 104 LEU A C 1
ATOM 688 O O . LEU A 1 93 ? 10.95185 -7.47387 27.90590 1.000 38.60370 104 LEU A O 1
ATOM 693 N N . GLN A 1 94 ? 9.40193 -5.90089 27.51643 1.000 29.46539 105 GLN A N 1
ATOM 694 C CA . GLN A 1 94 ? 8.66474 -6.71981 26.55332 1.000 27.94762 105 GLN A CA 1
ATOM 695 C C . GLN A 1 94 ? 9.47599 -6.89398 25.27046 1.000 48.72646 105 GLN A C 1
ATOM 696 O O . GLN A 1 94 ? 10.28410 -6.03536 24.89116 1.000 46.54372 105 GLN A O 1
ATOM 702 N N . SER A 1 95 ? 9.24982 -8.02193 24.59584 1.000 51.98772 106 SER A N 1
ATOM 703 C CA . SER A 1 95 ? 9.85334 -8.22786 23.28554 1.000 51.91194 106 SER A CA 1
ATOM 704 C C . SER A 1 95 ? 9.48133 -7.06468 22.37495 1.000 63.18443 106 SER A C 1
ATOM 705 O O . SER A 1 95 ? 8.32031 -6.64671 22.32791 1.000 63.55363 106 SER A O 1
ATOM 708 N N . ASP A 1 96 ? 10.47166 -6.52433 21.66849 1.000 69.28188 107 ASP A N 1
ATOM 709 C CA . ASP A 1 96 ? 10.21905 -5.43295 20.73505 1.000 76.04395 107 ASP A CA 1
ATOM 710 C C . ASP A 1 96 ? 9.69719 -6.00162 19.42119 1.000 75.77124 107 ASP A C 1
ATOM 711 O O . ASP A 1 96 ? 10.38813 -6.78061 18.75290 1.000 70.95308 107 ASP A O 1
ATOM 716 N N . THR A 1 97 ? 8.47739 -5.61682 19.06217 1.000 68.24191 108 THR A N 1
ATOM 717 C CA . THR A 1 97 ? 7.79750 -6.14073 17.88459 1.000 73.12465 108 THR A CA 1
ATOM 718 C C . THR A 1 97 ? 7.22320 -5.01439 17.02527 1.000 66.86769 108 THR A C 1
ATOM 719 O O . THR A 1 97 ? 7.93300 -4.08027 16.64696 1.000 65.72306 108 THR A O 1
ATOM 723 N N . GLY A 1 107 ? 3.70221 -13.84163 12.74287 1.000 41.74726 118 GLY A N 1
ATOM 724 C CA . GLY A 1 107 ? 3.94896 -14.47108 14.02610 1.000 40.88212 118 GLY A CA 1
ATOM 725 C C . GLY A 1 107 ? 4.60464 -13.54887 15.04109 1.000 37.67129 118 GLY A C 1
ATOM 726 O O . GLY A 1 107 ? 5.01231 -13.97655 16.12561 1.000 39.26415 118 GLY A O 1
ATOM 727 N N . ARG A 1 108 ? 4.71050 -12.26676 14.67550 1.000 34.16248 119 ARG A N 1
ATOM 728 C CA . ARG A 1 108 ? 5.31782 -11.25365 15.53791 1.000 30.73259 119 ARG A CA 1
ATOM 729 C C . ARG A 1 108 ? 4.35730 -10.09796 15.80136 1.000 36.89711 119 ARG A C 1
ATOM 730 O O . ARG A 1 108 ? 4.78268 -9.03041 16.25481 1.000 39.48596 119 ARG A O 1
ATOM 738 N N . GLU A 1 109 ? 3.06754 -10.28788 15.51647 1.000 34.14746 120 GLU A N 1
ATOM 739 C CA . GLU A 1 109 ? 2.06484 -9.24644 15.72109 1.000 36.97845 120 GLU A CA 1
ATOM 740 C C . GLU A 1 109 ? 1.39707 -9.46533 17.07302 1.000 27.97644 120 GLU A C 1
ATOM 741 O O . GLU A 1 109 ? 0.70092 -10.47648 17.26339 1.000 30.12212 120 GLU A O 1
ATOM 747 N N . PRO A 1 110 ? 1.58571 -8.59166 18.04806 1.000 31.59645 121 PRO A N 1
ATOM 748 C CA . PRO A 1 110 ? 0.92453 -8.81572 19.34701 1.000 24.06686 121 PRO A CA 1
ATOM 749 C C . PRO A 1 110 ? -0.57462 -8.58099 19.23760 1.000 22.08100 121 PRO A C 1
ATOM 750 O O . PRO A 1 110 ? -1.05480 -7.84203 18.37130 1.000 23.82496 121 PRO A O 1
ATOM 754 N N . ASP A 1 111 ? -1.31566 -9.26428 20.11855 1.000 26.15349 122 ASP A N 1
ATOM 755 C CA . ASP A 1 111 ? -2.75644 -9.06701 20.24496 1.000 30.34224 122 ASP A CA 1
ATOM 756 C C . ASP A 1 111 ? -3.03718 -8.06874 21.35195 1.000 22.37011 122 ASP A C 1
ATOM 757 O O . ASP A 1 111 ? -2.21919 -7.89454 22.25648 1.000 22.40226 122 ASP A O 1
ATOM 762 N N . LYS A 1 112 ? -4.19691 -7.40537 21.25605 1.000 18.22970 123 LYS A N 1
ATOM 763 C CA . LYS A 1 112 ? -4.65949 -6.53382 22.32795 1.000 21.69243 123 LYS A CA 1
ATOM 764 C C . LYS A 1 112 ? -4.70847 -7.26430 23.65718 1.000 23.07036 123 LYS A C 1
ATOM 765 O O . LYS A 1 112 ? -4.45785 -6.66409 24.70729 1.000 20.80949 123 LYS A O 1
ATOM 771 N N . SER A 1 113 ? -5.05588 -8.55239 23.63634 1.000 21.16980 124 SER A N 1
ATOM 772 C CA . SER A 1 113 ? -5.17205 -9.37256 24.84490 1.000 15.43410 124 SER A CA 1
ATOM 773 C C . SER A 1 113 ? -4.42138 -10.68192 24.62914 1.000 19.37669 124 SER A C 1
ATOM 774 O O . SER A 1 113 ? -4.41667 -11.21741 23.51612 1.000 16.29182 124 SER A O 1
ATOM 777 N N . TYR A 1 114 ? -3.77543 -11.18868 25.67824 1.000 15.44185 125 TYR A N 1
ATOM 778 C CA . TYR A 1 114 ? -2.92928 -12.38625 25.56705 1.000 10.95162 125 TYR A CA 1
ATOM 779 C C . TYR A 1 114 ? -2.59711 -12.93942 26.94475 1.000 13.62371 125 TYR A C 1
ATOM 780 O O . TYR A 1 114 ? -2.79515 -12.26865 27.96168 1.000 14.96772 125 TYR A O 1
ATOM 789 N N . LEU A 1 115 ? -2.17160 -14.20058 26.97169 1.000 15.11098 126 LEU A N 1
ATOM 790 C CA . LEU A 1 115 ? -1.65311 -14.86206 28.15725 1.000 15.25687 126 LEU A CA 1
ATOM 791 C C . LEU A 1 115 ? -0.18914 -15.19356 27.93393 1.000 16.96688 126 LEU A C 1
ATOM 792 O O . LEU A 1 115 ? 0.24509 -15.39686 26.79409 1.000 15.51136 126 LEU A O 1
ATOM 797 N N . ALA A 1 116 ? 0.59359 -15.24462 29.01639 1.000 13.76676 127 ALA A N 1
ATOM 798 C CA . ALA A 1 116 ? 2.00155 -15.55578 28.86541 1.000 12.55012 127 ALA A CA 1
ATOM 799 C C . ALA A 1 116 ? 2.51385 -16.23197 30.13831 1.000 15.77207 127 ALA A C 1
ATOM 800 O O . ALA A 1 116 ? 1.94996 -16.05380 31.22744 1.000 12.96512 127 ALA A O 1
ATOM 802 N N . ALA A 1 117 ? 3.54997 -17.03851 29.98335 1.000 14.76981 128 ALA A N 1
ATOM 803 C CA . ALA A 1 117 ? 4.29634 -17.56470 31.12110 1.000 12.87047 128 ALA A CA 1
ATOM 804 C C . ALA A 1 117 ? 5.57835 -16.73648 31.22070 1.000 14.88899 128 ALA A C 1
ATOM 805 O O . ALA A 1 117 ? 6.49674 -16.88522 30.39120 1.000 18.25986 128 ALA A O 1
ATOM 807 N N . ARG A 1 118 ? 5.61298 -15.84740 32.20585 1.000 10.85309 129 ARG A N 1
ATOM 808 C CA . ARG A 1 118 ? 6.68097 -14.86486 32.37163 1.000 10.87148 129 ARG A CA 1
ATOM 809 C C . ARG A 1 118 ? 7.95427 -15.46059 32.95198 1.000 10.89992 129 ARG A C 1
ATOM 810 O O . ARG A 1 118 ? 9.05172 -15.22494 32.42364 1.000 13.19349 129 ARG A O 1
ATOM 818 N N . GLU A 1 119 ? 7.84890 -16.17620 34.06511 1.000 9.02410 130 GLU A N 1
ATOM 819 C CA . GLU A 1 119 ? 8.97744 -16.84633 34.68909 1.000 8.42112 130 GLU A CA 1
ATOM 820 C C . GLU A 1 119 ? 8.54728 -18.23500 35.13595 1.000 8.43770 130 GLU A C 1
ATOM 821 O O . GLU A 1 119 ? 7.39996 -18.46637 35.58447 1.000 10.51297 130 GLU A O 1
ATOM 827 N N . PHE A 1 120 ? 9.52612 -19.13417 35.11705 1.000 9.40508 131 PHE A N 1
ATOM 828 C CA . PHE A 1 120 ? 9.33891 -20.49422 35.62017 1.000 9.51054 131 PHE A CA 1
ATOM 829 C C . PHE A 1 120 ? 10.73070 -21.04602 35.85353 1.000 13.17444 131 PHE A C 1
ATOM 830 O O . PHE A 1 120 ? 11.51332 -21.20730 34.89532 1.000 11.39504 131 PHE A O 1
ATOM 838 N N . TRP A 1 121 ? 11.09356 -21.23768 37.11705 1.000 11.65590 132 TRP A N 1
ATOM 839 C CA . TRP A 1 121 ? 12.44950 -21.70845 37.38570 1.000 10.18744 132 TRP A CA 1
ATOM 840 C C . TRP A 1 121 ? 12.50972 -22.52643 38.66159 1.000 8.66701 132 TRP A C 1
ATOM 841 O O . TRP A 1 121 ? 11.58191 -22.50638 39.49651 1.000 11.30919 132 TRP A O 1
ATOM 852 N N . VAL A 1 122 ? 13.57145 -23.33259 38.72689 1.000 11.32512 133 VAL A N 1
ATOM 853 C CA A VAL A 1 122 ? 13.98031 -24.06614 39.92173 0.673 11.98798 133 VAL A CA 1
ATOM 854 C CA B VAL A 1 122 ? 13.97863 -24.05681 39.92350 0.327 12.03554 133 VAL A CA 1
ATOM 855 C C . VAL A 1 122 ? 15.35356 -23.54829 40.33145 1.000 11.54629 133 VAL A C 1
ATOM 856 O O . VAL A 1 122 ? 16.14429 -23.09842 39.49325 1.000 12.31533 133 VAL A O 1
ATOM 863 N N . ASP A 1 123 ? 15.63390 -23.59717 41.62524 1.000 13.89237 134 ASP A N 1
ATOM 864 C CA . ASP A 1 123 ? 16.81450 -22.93635 42.18351 1.000 14.36719 134 ASP A CA 1
ATOM 865 C C . ASP A 1 123 ? 17.38587 -23.82214 43.27764 1.000 15.50146 134 ASP A C 1
ATOM 866 O O . ASP A 1 123 ? 16.64674 -24.43192 44.06478 1.000 13.40096 134 ASP A O 1
ATOM 871 N N . TYR A 1 124 ? 18.70539 -23.91450 43.30581 1.000 13.41406 135 TYR A N 1
ATOM 872 C CA . TYR A 1 124 ? 19.43794 -24.71849 44.27897 1.000 12.31095 135 TYR A CA 1
ATOM 873 C C . TYR A 1 124 ? 20.48500 -23.82916 44.94361 1.000 10.49106 135 TYR A C 1
ATOM 874 O O . TYR A 1 124 ? 21.34586 -23.24469 44.25293 1.000 11.30345 135 TYR A O 1
ATOM 883 N N . ALA A 1 125 ? 20.38115 -23.68126 46.26843 1.000 13.09115 136 ALA A N 1
ATOM 884 C CA . ALA A 1 125 ? 21.26258 -22.77828 47.02130 1.000 13.66552 136 ALA A CA 1
ATOM 885 C C . ALA A 1 125 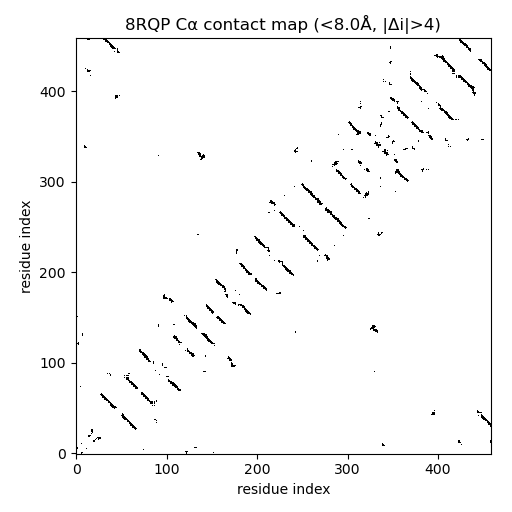? 22.31031 -23.52081 47.81977 1.000 14.20957 136 ALA A C 1
ATOM 886 O O . ALA A 1 125 ? 23.06398 -22.88200 48.58246 1.000 16.63569 136 ALA A O 1
ATOM 888 N N . GLY A 1 126 ? 22.40176 -24.85671 47.65848 1.000 12.92160 137 GLY A N 1
ATOM 889 C CA . GLY A 1 126 ? 23.25463 -25.68431 48.48905 1.000 15.50864 137 GLY A CA 1
ATOM 890 C C . GLY A 1 126 ? 24.71080 -25.86143 48.10148 1.000 16.04443 137 GLY A C 1
ATOM 891 O O . GLY A 1 126 ? 25.44510 -26.53429 48.86606 1.000 16.04921 137 GLY A O 1
ATOM 892 N N . LEU A 1 127 ? 25.16834 -25.27995 46.98328 1.000 15.98383 138 LEU A N 1
ATOM 893 C CA . LEU A 1 127 ? 26.58137 -25.43694 46.60963 1.000 13.16219 138 LEU A CA 1
ATOM 894 C C . LEU A 1 127 ? 27.50425 -24.86426 47.68103 1.000 13.75314 138 LEU A C 1
ATOM 895 O O . LEU A 1 127 ? 28.54539 -25.46099 47.99780 1.000 17.58913 138 LEU A O 1
ATOM 900 N N . THR A 1 128 ? 27.09488 -23.73260 48.30796 1.000 13.79801 139 THR A N 1
ATOM 901 C CA . THR A 1 128 ? 27.82206 -23.17431 49.43064 1.000 14.70197 139 THR A CA 1
ATOM 902 C C . THR A 1 128 ? 26.83278 -22.70643 50.48845 1.000 18.09413 139 THR A C 1
ATOM 903 O O . THR A 1 128 ? 25.66661 -22.48985 50.19378 1.000 16.99316 139 THR A O 1
ATOM 907 N N . ALA A 1 129 ? 27.35772 -22.48271 51.69029 1.000 15.89799 140 ALA A N 1
ATOM 908 C CA . ALA A 1 129 ? 26.59881 -22.03192 52.84153 1.000 19.38911 140 ALA A CA 1
ATOM 909 C C . ALA A 1 129 ? 26.13673 -20.57032 52.73459 1.000 18.64602 140 ALA A C 1
ATOM 910 O O . ALA A 1 129 ? 25.32079 -20.13292 53.55671 1.000 22.12080 140 ALA A O 1
ATOM 912 N N . TYR A 1 130 ? 26.66414 -19.78919 51.81059 1.000 16.67686 141 TYR A N 1
ATOM 913 C CA . TYR A 1 130 ? 26.23421 -18.39563 51.66722 1.000 14.94614 141 TYR A CA 1
ATOM 914 C C . TYR A 1 130 ? 24.82508 -18.31846 51.09992 1.000 18.09985 141 TYR A C 1
ATOM 915 O O . TYR A 1 130 ? 24.57016 -18.83926 50.00576 1.000 14.14379 141 TYR A O 1
ATOM 924 N N . PRO A 1 131 ? 23.87784 -17.71036 51.81788 1.000 16.69985 142 PRO A N 1
ATOM 925 C CA . PRO A 1 131 ? 22.56447 -17.43373 51.21311 1.000 19.95076 142 PRO A CA 1
ATOM 926 C C . PRO A 1 131 ? 22.63606 -16.55485 49.99186 1.000 19.07077 142 PRO A C 1
ATOM 927 O O . PRO A 1 131 ? 21.75866 -16.66569 49.12566 1.000 17.09196 142 PRO A O 1
ATOM 931 N N . GLY A 1 132 ? 23.69221 -15.73144 49.83476 1.000 15.72550 143 GLY A N 1
ATOM 932 C CA . GLY A 1 132 ? 23.80931 -14.97489 48.61587 1.000 15.06945 143 GLY A CA 1
ATOM 933 C C . GLY A 1 132 ? 24.30462 -15.75671 47.41806 1.000 14.49135 143 GLY A C 1
ATOM 934 O O . GLY A 1 132 ? 24.51922 -15.18533 46.34378 1.000 15.03447 143 GLY A O 1
ATOM 935 N N . GLU A 1 133 ? 24.49587 -17.07236 47.57255 1.000 14.24519 144 GLU A N 1
ATOM 936 C CA . GLU A 1 133 ? 24.97463 -17.93461 46.49523 1.000 13.94325 144 GLU A CA 1
ATOM 937 C C . GLU A 1 133 ? 23.88129 -18.93530 46.12736 1.000 13.08985 144 GLU A C 1
ATOM 938 O O . GLU A 1 133 ? 23.34024 -19.64747 47.01061 1.000 13.26086 144 GLU A O 1
ATOM 944 N N . HIS A 1 134 ? 23.55055 -18.96854 44.84456 1.000 11.39725 145 HIS A N 1
ATOM 945 C CA . HIS A 1 134 ? 22.52555 -19.90491 44.40064 1.000 11.75140 145 HIS A CA 1
ATOM 946 C C . HIS A 1 134 ? 22.63508 -20.09487 42.90159 1.000 13.36650 145 HIS A C 1
ATOM 947 O O . HIS A 1 134 ? 23.26045 -19.29170 42.19856 1.000 13.73091 145 HIS A O 1
ATOM 954 N N . LEU A 1 135 ? 21.99645 -21.15434 42.42289 1.000 10.39417 146 LEU A N 1
A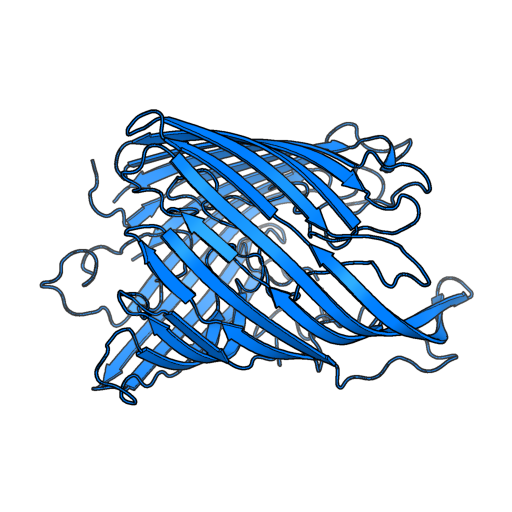TOM 955 C CA . LEU A 1 135 ? 22.01851 -21.54712 41.02445 1.000 9.85686 146 LEU A CA 1
ATOM 956 C C . LEU A 1 135 ? 20.57679 -21.63371 40.56559 1.000 11.99706 146 LEU A C 1
ATOM 957 O O . LEU A 1 135 ? 19.75743 -22.26396 41.23588 1.000 12.07394 146 LEU A O 1
ATOM 962 N N . ARG A 1 136 ? 20.24085 -20.92606 39.50894 1.000 10.52472 147 ARG A N 1
ATOM 963 C CA . ARG A 1 136 ? 18.85474 -20.82387 39.05230 1.000 9.93618 147 ARG A CA 1
ATOM 964 C C . ARG A 1 136 ? 18.71881 -21.29063 37.60049 1.000 11.66422 147 ARG A C 1
ATOM 965 O O . ARG A 1 136 ? 19.43127 -20.81353 36.69887 1.000 9.95045 147 ARG A O 1
ATOM 973 N N . PHE A 1 137 ? 17.73216 -22.14128 37.34779 1.000 9.86826 148 PHE A N 1
ATOM 974 C CA . PHE A 1 137 ? 17.55597 -22.81441 36.05429 1.000 9.62175 148 PHE A CA 1
ATOM 975 C C . PHE A 1 137 ? 16.11510 -22.62610 35.59337 1.000 9.46533 148 PHE A C 1
ATOM 976 O O . PHE A 1 137 ? 15.18623 -23.08274 36.28630 1.000 9.29618 148 PHE A O 1
ATOM 984 N N . GLY A 1 138 ? 15.92144 -21.91452 34.47885 1.000 9.74276 149 GLY A N 1
ATOM 985 C CA . GLY A 1 138 ? 14.61855 -21.77684 33.85632 1.000 9.04371 149 GLY A CA 1
ATOM 986 C C . GLY A 1 138 ? 14.44691 -20.39971 33.31766 1.000 12.81349 149 GLY A C 1
ATOM 987 O O . GLY A 1 138 ? 15.39462 -19.62355 33.20816 1.000 11.54233 149 GLY A O 1
ATOM 988 N N . ARG A 1 139 ? 13.20739 -20.05746 32.96451 1.000 8.79610 150 ARG A N 1
ATOM 989 C CA . ARG A 1 139 ? 12.95265 -18.71296 32.45640 1.000 9.88491 150 ARG A CA 1
ATOM 990 C C . ARG A 1 139 ? 12.90028 -17.77588 33.64696 1.000 12.52448 150 ARG A C 1
ATOM 991 O O . ARG A 1 139 ? 12.07245 -17.94969 34.55750 1.000 10.05094 150 ARG A O 1
ATOM 999 N N . GLN A 1 140 ? 13.83595 -16.83082 33.69325 1.000 9.26558 151 GLN A N 1
ATOM 1000 C CA . GLN A 1 140 ? 14.01502 -16.07828 34.92385 1.000 10.35119 151 GLN A CA 1
ATOM 1001 C C . GLN A 1 140 ? 14.45316 -14.64222 34.61517 1.000 9.94690 151 GLN A C 1
ATOM 1002 O O . GLN A 1 140 ? 15.05389 -14.35686 33.56244 1.000 10.81485 151 GLN A O 1
ATOM 1008 N N . ARG A 1 141 ? 14.30901 -13.77294 35.59770 1.000 11.00262 152 ARG A N 1
ATOM 1009 C CA . ARG A 1 141 ? 14.79306 -12.40168 35.47684 1.000 11.24436 152 ARG A CA 1
ATOM 1010 C C . ARG A 1 141 ? 16.30461 -12.41160 35.62742 1.000 14.20803 152 ARG A C 1
ATOM 1011 O O . ARG A 1 141 ? 16.82589 -12.91601 36.63670 1.000 16.27641 152 ARG A O 1
ATOM 1019 N N . LEU A 1 142 ? 17.01506 -11.90590 34.61846 1.000 9.35754 153 LEU A N 1
ATOM 1020 C CA . LEU A 1 142 ? 18.44326 -11.64268 34.72536 1.000 11.18636 153 LEU A CA 1
ATOM 1021 C C . LEU A 1 142 ? 18.56965 -10.13094 34.73316 1.000 13.34383 153 LEU A C 1
ATOM 1022 O O . LEU A 1 142 ? 17.95005 -9.46373 33.88091 1.000 15.19478 153 LEU A O 1
ATOM 1027 N N A ARG A 1 143 ? 19.34114 -9.59021 35.68672 0.559 11.42215 154 ARG A N 1
ATOM 1028 N N B ARG A 1 143 ? 19.34175 -9.58390 35.68128 0.441 11.49449 154 ARG A N 1
ATOM 1029 C CA A ARG A 1 143 ? 19.55020 -8.15384 35.71189 0.559 13.03220 154 ARG A CA 1
ATOM 1030 C CA B ARG A 1 143 ? 19.54366 -8.14204 35.69949 0.441 13.05860 154 ARG A CA 1
ATOM 1031 C C A ARG A 1 143 ? 20.86370 -7.79209 36.40308 0.559 15.11208 154 ARG A C 1
ATOM 1032 C C B ARG A 1 143 ? 20.85880 -7.79482 36.39077 0.441 15.10860 154 ARG A C 1
ATOM 1033 O O A ARG A 1 143 ? 21.21585 -8.35485 37.45082 0.559 14.57376 154 ARG A O 1
ATOM 1034 O O B ARG A 1 143 ? 21.18843 -8.35683 37.44284 0.441 14.60279 154 ARG A O 1
ATOM 1049 N N . GLU A 1 144 ? 21.59133 -6.84880 35.80908 1.000 12.25900 155 GLU A N 1
ATOM 1050 C CA . GLU A 1 144 ? 22.66366 -6.16638 36.53849 1.000 12.16656 155 GLU A CA 1
ATOM 1051 C C . GLU A 1 144 ? 22.30793 -4.67279 36.65375 1.000 11.19573 155 GLU A C 1
ATOM 1052 O O . GLU A 1 144 ? 21.43643 -4.14605 35.92664 1.000 10.51999 155 GLU A O 1
ATOM 1058 N N . ASP A 1 145 ? 22.98723 -3.96584 37.56650 1.000 10.68038 156 ASP A N 1
ATOM 1059 C CA . ASP A 1 145 ? 22.47817 -2.69269 38.04155 1.000 13.87744 156 ASP A CA 1
ATOM 1060 C C . ASP A 1 145 ? 22.36606 -1.61067 36.96125 1.000 11.03070 156 ASP A C 1
ATOM 1061 O O . ASP A 1 145 ? 21.52680 -0.71322 37.08472 1.000 16.51339 156 ASP A O 1
ATOM 1066 N N . SER A 1 146 ? 23.23577 -1.61606 35.95709 1.000 10.64125 157 SER A N 1
ATOM 1067 C CA . SER A 1 146 ? 23.16710 -0.57616 34.93493 1.000 14.84536 157 SER A CA 1
ATOM 1068 C C . SER A 1 146 ? 22.02345 -0.83036 33.96957 1.000 13.13317 157 SER A C 1
ATOM 1069 O O . SER A 1 146 ? 21.59279 0.10460 33.27384 1.000 14.42033 157 SER A O 1
ATOM 1072 N N . GLY A 1 147 ? 21.53105 -2.06563 33.92045 1.000 11.50400 158 GLY A N 1
ATOM 1073 C CA . GLY A 1 147 ? 20.57218 -2.45885 32.88222 1.000 13.75588 158 GLY A CA 1
ATOM 1074 C C . GLY A 1 147 ? 21.08229 -2.45432 31.46162 1.000 12.00468 158 GLY A C 1
ATOM 1075 O O . GLY A 1 147 ? 20.27665 -2.69672 30.53654 1.000 11.26454 158 GLY A O 1
ATOM 1076 N N . GLN A 1 148 ? 22.37621 -2.19697 31.24109 1.000 11.72749 159 GLN A N 1
ATOM 1077 C CA . GLN A 1 148 ? 22.95277 -2.04842 29.90542 1.000 10.24692 159 GLN A CA 1
ATOM 1078 C C . GLN A 1 148 ? 23.55025 -3.33063 29.34213 1.000 10.15374 159 GLN A C 1
ATOM 1079 O O . GLN A 1 148 ? 23.88356 -3.34351 28.14795 1.000 13.60709 159 GLN A O 1
ATOM 1085 N N . TRP A 1 149 ? 23.62002 -4.39687 30.13145 1.000 9.33492 160 TRP A N 1
ATOM 1086 C CA . TRP A 1 149 ? 24.06761 -5.72830 29.71869 1.000 9.17063 160 TRP A CA 1
ATOM 1087 C C . TRP A 1 149 ? 22.91983 -6.72891 29.76852 1.000 13.66455 160 TRP A C 1
ATOM 1088 O O . TRP A 1 149 ? 22.68562 -7.46729 28.79007 1.000 12.04286 160 TRP A O 1
ATOM 1099 N N . GLN A 1 150 ? 22.17954 -6.77420 30.88964 1.000 13.37249 161 GLN A N 1
ATOM 1100 C CA . GLN A 1 150 ? 21.07825 -7.72531 30.99829 1.000 12.74075 161 GLN A CA 1
ATOM 1101 C C . GLN A 1 150 ? 20.02864 -7.16327 31.95012 1.000 14.13224 161 GLN A C 1
ATOM 1102 O O . GLN A 1 150 ? 20.33752 -6.65880 33.05076 1.000 12.95471 161 GLN A O 1
ATOM 1108 N N . ASP A 1 151 ? 18.78082 -7.17483 31.45986 1.000 11.33992 162 ASP A N 1
ATOM 1109 C CA . ASP A 1 151 ? 17.61129 -6.82770 32.25311 1.000 9.78112 162 ASP A CA 1
ATOM 1110 C C . ASP A 1 151 ? 16.40217 -7.37167 31.51390 1.000 8.31975 162 ASP A C 1
ATOM 1111 O O . ASP A 1 151 ? 15.73439 -6.63191 30.77660 1.000 11.69601 162 ASP A O 1
ATOM 1116 N N . THR A 1 152 ? 16.11728 -8.66431 31.70271 1.000 10.54965 163 THR A N 1
ATOM 1117 C CA . THR A 1 152 ? 15.15936 -9.31578 30.84280 1.000 16.83743 163 THR A CA 1
ATOM 1118 C C . THR A 1 152 ? 14.72289 -10.60439 31.51229 1.000 11.71409 163 THR A C 1
ATOM 1119 O O . THR A 1 152 ? 15.35884 -11.07639 32.45158 1.000 11.48264 163 THR A O 1
ATOM 1123 N N . ASN A 1 153 ? 13.61643 -11.15507 31.03623 1.000 7.53539 164 ASN A N 1
ATOM 1124 C CA . ASN A 1 153 ? 13.22538 -12.49893 31.44552 1.000 9.08959 164 ASN A CA 1
ATOM 1125 C C . ASN A 1 153 ? 13.61768 -13.42927 30.30674 1.000 11.13086 164 ASN A C 1
ATOM 1126 O O . ASN A 1 153 ? 13.18907 -13.21623 29.15511 1.000 12.28852 164 ASN A O 1
ATOM 1131 N N . ILE A 1 154 ? 14.45735 -14.41863 30.60643 1.000 8.91254 165 ILE A N 1
ATOM 1132 C CA . ILE A 1 154 ? 14.97785 -15.30905 29.55199 1.000 9.46553 165 ILE A CA 1
AT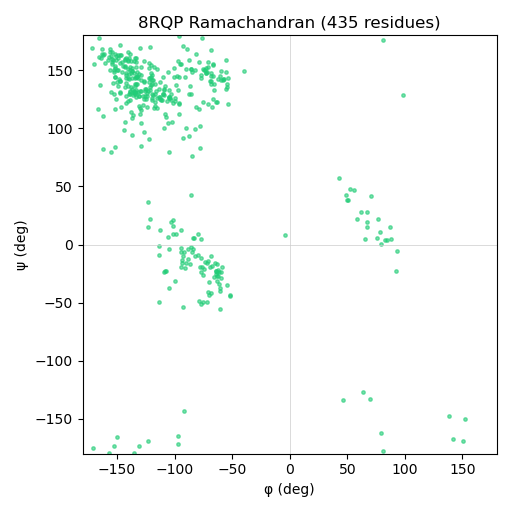OM 1133 C C . ILE A 1 154 ? 15.31982 -16.67121 30.15658 1.000 13.39706 165 ILE A C 1
ATOM 1134 O O . ILE A 1 154 ? 15.67826 -16.78118 31.34810 1.000 10.78586 165 ILE A O 1
ATOM 1139 N N . GLU A 1 155 ? 15.19606 -17.72312 29.30928 1.000 10.45747 166 GLU A N 1
ATOM 1140 C CA . GLU A 1 155 ? 15.58631 -19.09039 29.68879 1.000 14.07923 166 GLU A CA 1
ATOM 1141 C C . GLU A 1 155 ? 17.09384 -19.11936 29.93270 1.000 11.41603 166 GLU A C 1
ATOM 1142 O O . GLU A 1 155 ? 17.88956 -18.72011 29.05670 1.000 10.76529 166 GLU A O 1
ATOM 1148 N N . ALA A 1 156 ? 17.50634 -19.52254 31.11857 1.000 10.57742 167 ALA A N 1
ATOM 1149 C CA . ALA A 1 156 ? 18.90791 -19.39933 31.50630 1.000 8.84371 167 ALA A CA 1
ATOM 1150 C C . ALA A 1 156 ? 19.28174 -20.43645 32.55689 1.000 9.61867 167 ALA A C 1
ATOM 1151 O O . ALA A 1 156 ? 18.41861 -20.99772 33.25921 1.000 10.91838 167 ALA A O 1
ATOM 1153 N N . LEU A 1 157 ? 20.57498 -20.73899 32.63537 1.000 9.23140 168 LEU A N 1
ATOM 1154 C CA . LEU A 1 157 ? 21.15379 -21.33352 33.84429 1.000 8.26692 168 LEU A CA 1
ATOM 1155 C C . LEU A 1 157 ? 22.12685 -20.28413 34.35418 1.000 11.19090 168 LEU A C 1
ATOM 1156 O O . LEU A 1 157 ? 23.03950 -19.87543 33.61882 1.000 10.85883 168 LEU A O 1
ATOM 1161 N N . ASN A 1 158 ? 21.87571 -19.76878 35.55149 1.000 12.10619 169 ASN A N 1
ATOM 1162 C CA . ASN A 1 158 ? 22.63660 -18.62589 36.04050 1.000 12.66776 169 ASN A CA 1
ATOM 1163 C C . ASN A 1 158 ? 23.04468 -18.88245 37.47654 1.000 11.72534 169 ASN A C 1
ATOM 1164 O O . ASN A 1 158 ? 22.20237 -19.20596 38.32936 1.000 12.40519 169 ASN A O 1
ATOM 1169 N N . TRP A 1 159 ? 24.31026 -18.65717 37.74944 1.000 11.15279 170 TRP A N 1
ATOM 1170 C CA . TRP A 1 159 ? 24.90724 -18.83493 39.05824 1.000 11.78569 170 TRP A CA 1
ATOM 1171 C C . TRP A 1 159 ? 25.25111 -17.47027 39.63559 1.000 12.14494 170 TRP A C 1
ATOM 1172 O O . TRP A 1 159 ? 25.84698 -16.62235 38.95180 1.000 13.76011 170 TRP A O 1
ATOM 1183 N N . SER A 1 160 ? 24.82025 -17.22670 40.86139 1.000 11.26542 171 SER A N 1
ATOM 1184 C CA . SER A 1 160 ? 25.01963 -15.95220 41.50934 1.000 14.36840 171 SER A CA 1
ATOM 1185 C C . SER A 1 160 ? 25.79410 -16.15273 42.80022 1.000 13.14924 171 SER A C 1
ATOM 1186 O O . SER A 1 160 ? 25.57594 -17.13932 43.52956 1.000 12.61459 171 SER A O 1
ATOM 1189 N N . PHE A 1 161 ? 26.67617 -15.19632 43.11774 1.000 12.87990 172 PHE A N 1
ATOM 1190 C CA . PHE A 1 161 ? 27.47011 -15.24519 44.34462 1.000 12.08530 172 PHE A CA 1
ATOM 1191 C C . PHE A 1 161 ? 27.58733 -13.80095 44.83643 1.000 13.11902 172 PHE A C 1
ATOM 1192 O O . PHE A 1 161 ? 28.26108 -12.97918 44.20226 1.000 16.84116 172 PHE A O 1
ATOM 1200 N N . GLU A 1 162 ? 26.84286 -13.45311 45.89470 1.000 14.47555 173 GLU A N 1
ATOM 1201 C CA . GLU A 1 162 ? 26.79877 -12.06273 46.36315 1.000 18.07230 173 GLU A CA 1
ATOM 1202 C C . GLU A 1 162 ? 27.05898 -12.06578 47.85756 1.000 20.98017 173 GLU A C 1
ATOM 1203 O O . GLU A 1 162 ? 26.23504 -12.57760 48.64197 1.000 18.59124 173 GLU A O 1
ATOM 1209 N N . THR A 1 163 ? 28.21164 -11.50902 48.24437 1.000 18.72940 174 THR A N 1
ATOM 1210 C CA . THR A 1 163 ? 28.68316 -11.39372 49.61018 1.000 18.89521 174 THR A CA 1
ATOM 1211 C C . THR A 1 163 ? 29.23233 -9.97806 49.81758 1.000 27.21798 174 THR A C 1
ATOM 1212 O O . THR A 1 163 ? 29.22033 -9.13740 48.90814 1.000 21.37675 174 THR A O 1
ATOM 1216 N N . THR A 1 164 ? 29.72830 -9.71088 51.02798 1.000 22.48389 175 THR A N 1
ATOM 1217 C CA . THR A 1 164 ? 30.15005 -8.34803 51.34897 1.000 23.43382 175 THR A CA 1
ATOM 1218 C C . THR A 1 164 ? 31.26113 -7.88351 50.40773 1.000 23.71064 175 THR A C 1
ATOM 1219 O O . THR A 1 164 ? 31.14752 -6.84824 49.72998 1.000 30.46766 175 THR A O 1
ATOM 1223 N N . LEU A 1 165 ? 32.33997 -8.65907 50.34264 1.000 24.77621 176 LEU A N 1
ATOM 1224 C CA . LEU A 1 165 ? 33.55080 -8.23148 49.66210 1.000 27.93334 176 LEU A CA 1
ATOM 1225 C C . LEU A 1 165 ? 33.61478 -8.70125 48.21648 1.000 27.43686 176 LEU A C 1
ATOM 1226 O O . LEU A 1 165 ? 34.37319 -8.12423 47.42752 1.000 27.86914 176 LEU A O 1
ATOM 1231 N N . LEU A 1 166 ? 32.83700 -9.71510 47.84008 1.000 18.32449 177 LEU A N 1
ATOM 1232 C CA . LEU A 1 166 ? 32.96436 -10.29904 46.51324 1.000 19.85070 177 LEU A CA 1
ATOM 1233 C C . LEU A 1 166 ? 31.59147 -10.61015 45.92865 1.000 21.58677 177 LEU A C 1
ATOM 1234 O O . LEU A 1 166 ? 30.75455 -11.25758 46.57289 1.000 19.81981 177 LEU A O 1
ATOM 1239 N N . ASN A 1 167 ? 31.36007 -10.15485 44.70950 1.000 15.58925 178 ASN A N 1
ATOM 1240 C CA . ASN A 1 167 ? 30.20979 -10.57291 43.91721 1.000 15.42423 178 ASN A CA 1
ATOM 1241 C C . ASN A 1 167 ? 30.72087 -11.23396 42.64177 1.000 12.71513 178 ASN A C 1
ATOM 1242 O O . ASN A 1 167 ? 31.70872 -10.78075 42.02731 1.000 16.54295 178 ASN A O 1
ATOM 1247 N N . ALA A 1 168 ? 30.04272 -12.30257 42.22060 1.000 13.10017 179 ALA A N 1
ATOM 1248 C CA . ALA A 1 168 ? 30.36923 -12.93410 40.95882 1.000 11.24715 179 ALA A CA 1
ATOM 1249 C C . ALA A 1 168 ? 29.11121 -13.58716 40.40220 1.000 13.67655 179 ALA A C 1
ATOM 1250 O O . ALA A 1 168 ? 28.22430 -13.99505 41.15975 1.000 12.47318 179 ALA A O 1
ATOM 1252 N N . HIS A 1 169 ? 29.04503 -13.69614 39.08768 1.000 12.94954 180 HIS A N 1
ATOM 1253 C CA . HIS A 1 169 ? 27.93605 -14.39284 38.42524 1.000 12.52667 180 HIS A CA 1
ATOM 1254 C C . HIS A 1 169 ? 28.48400 -15.08660 37.19609 1.000 12.59946 180 HIS A C 1
ATOM 1255 O O . HIS A 1 169 ? 29.50963 -14.68180 36.63970 1.000 12.06089 180 HIS A O 1
ATOM 1262 N N . ALA A 1 170 ? 27.81954 -16.15711 36.79024 1.000 9.50902 181 ALA A N 1
ATOM 1263 C CA . ALA A 1 170 ? 28.12698 -16.80281 35.51836 1.000 9.34996 181 ALA A CA 1
ATOM 1264 C C . ALA A 1 170 ? 26.88281 -17.50570 35.02305 1.000 14.55121 181 ALA A C 1
ATOM 1265 O O . ALA A 1 170 ? 26.17142 -18.16099 35.79824 1.000 11.75546 181 ALA A O 1
ATOM 1267 N N . GLY A 1 171 ? 26.64777 -17.40522 33.73078 1.000 8.90092 182 GLY A N 1
ATOM 1268 C CA . GLY A 1 171 ? 25.51038 -18.14098 33.21268 1.000 9.96015 182 GLY A CA 1
ATOM 1269 C C . GLY A 1 171 ? 25.46197 -18.22351 31.70597 1.000 9.00466 182 GLY A C 1
ATOM 1270 O O . GLY A 1 171 ? 26.34929 -17.74859 30.97983 1.000 11.36967 182 GLY A O 1
ATOM 1271 N N A VAL A 1 172 ? 24.44458 -18.92326 31.24717 0.596 10.15748 183 VAL A N 1
ATOM 1272 N N B VAL A 1 172 ? 24.38240 -18.83757 31.22928 0.404 10.14133 183 VAL A N 1
ATOM 1273 C CA A VAL A 1 172 ? 24.16043 -19.08609 29.83333 0.596 10.98294 183 VAL A CA 1
ATOM 1274 C CA B VAL A 1 172 ? 24.17517 -19.14806 29.81353 0.404 11.00481 183 VAL A CA 1
ATOM 1275 C C A VAL A 1 172 ? 22.66699 -18.85234 29.66078 0.596 10.22134 183 VAL A C 1
ATOM 1276 C C B VAL A 1 172 ? 22.67723 -19.08624 29.53373 0.404 10.42150 183 VAL A C 1
ATOM 1277 O O A VAL A 1 172 ? 21.87154 -19.07876 30.58797 0.596 8.54730 183 VAL A O 1
ATOM 1278 O O B VAL A 1 172 ? 21.87742 -19.69116 30.26255 0.404 10.13590 183 VAL A O 1
ATOM 1285 N N . ALA A 1 173 ? 22.29611 -18.35350 28.48783 1.000 10.73352 184 ALA A N 1
ATOM 1286 C CA . ALA A 1 173 ? 20.89265 -18.08423 28.18784 1.000 9.67953 184 ALA A CA 1
ATOM 1287 C C . ALA A 1 173 ? 20.63394 -18.18918 26.69251 1.000 10.54502 184 ALA A C 1
ATOM 1288 O O . ALA A 1 173 ? 21.52163 -17.91285 25.84548 1.000 8.95111 184 ALA A O 1
ATOM 1290 N N . GLN A 1 174 ? 19.36693 -18.48360 26.37098 1.000 11.09421 185 GLN A N 1
ATOM 1291 C CA . GLN A 1 174 ? 18.90330 -18.57653 24.97393 1.000 10.09826 185 GLN A CA 1
ATOM 1292 C C . GLN A 1 174 ? 17.37529 -18.53776 24.95624 1.000 14.31581 185 GLN A C 1
ATOM 1293 O O . GLN A 1 174 ? 16.71882 -19.16466 25.80132 1.000 13.42152 185 GLN A O 1
ATOM 1299 N N . ARG A 1 175 ? 16.79944 -17.78919 24.01134 1.000 9.78701 186 ARG A N 1
ATOM 1300 C CA . ARG A 1 175 ? 15.35301 -17.78489 23.84253 1.000 10.95978 186 ARG A CA 1
ATOM 1301 C C . ARG A 1 175 ? 14.95864 -18.94322 22.95009 1.000 12.81689 186 ARG A C 1
ATOM 1302 O O . ARG A 1 175 ? 15.50171 -19.08823 21.83794 1.000 16.37081 186 ARG A O 1
ATOM 1310 N N . PHE A 1 176 ? 13.98154 -19.73837 23.42355 1.000 13.06093 187 PHE A N 1
ATOM 1311 C CA . PHE A 1 176 ? 13.37756 -20.78217 22.59753 1.000 16.25223 187 PHE A CA 1
ATOM 1312 C C . PHE A 1 176 ? 11.94923 -20.46168 22.17450 1.000 16.39164 187 PHE A C 1
ATOM 1313 O O . PHE A 1 176 ? 11.46541 -21.02401 21.16066 1.000 17.31421 187 PHE A O 1
ATOM 1321 N N . SER A 1 177 ? 11.25993 -19.60547 22.94311 1.000 12.99652 188 SER A N 1
ATOM 1322 C CA . SER A 1 177 ? 9.90833 -19.18777 22.62422 1.000 15.15310 188 SER A CA 1
ATOM 1323 C C . SER A 1 177 ? 9.67694 -17.84358 23.30247 1.000 13.97154 188 SER A C 1
ATOM 1324 O O . SER A 1 177 ? 10.40285 -17.46841 24.22025 1.000 13.74309 188 SER A O 1
ATOM 1327 N N . GLU A 1 178 ? 8.58250 -17.18963 22.92312 1.000 14.09695 189 GLU A N 1
ATOM 1328 C CA . GLU A 1 178 ? 8.06865 -16.07688 23.71225 1.000 14.28294 189 GLU A CA 1
ATOM 1329 C C . GLU A 1 178 ? 7.13192 -16.52914 24.83818 1.000 15.48495 189 GLU A C 1
ATOM 1330 O O . GLU A 1 178 ? 6.82290 -15.71698 25.71035 1.000 15.32421 189 GLU A O 1
ATOM 1336 N N . TYR A 1 179 ? 6.62606 -17.76100 24.78927 1.000 11.35470 190 TYR A N 1
ATOM 1337 C CA . TYR A 1 179 ? 5.64047 -18.28715 25.75386 1.000 12.70571 190 TYR A CA 1
ATOM 1338 C C . TYR A 1 179 ? 4.44512 -17.36336 25.87270 1.000 16.16317 190 TYR A C 1
ATOM 1339 O O . TYR A 1 179 ? 4.00670 -17.03177 26.97707 1.000 14.76784 190 TYR A O 1
ATOM 1348 N N . ARG A 1 180 ? 3.90803 -16.94133 24.71293 1.000 15.51622 191 ARG A N 1
ATOM 1349 C CA . ARG A 1 180 ? 2.84804 -15.96073 24.65066 1.000 17.84509 191 ARG A CA 1
ATOM 1350 C C . ARG A 1 180 ? 1.81106 -16.48349 23.66952 1.000 19.40585 191 ARG A C 1
ATOM 1351 O O . ARG A 1 180 ? 2.16358 -17.11621 22.67099 1.000 18.39997 191 ARG A O 1
ATOM 1359 N N . THR A 1 181 ? 0.54211 -16.23813 23.95247 1.000 11.53255 192 THR A N 1
ATOM 1360 C CA . THR A 1 181 ? -0.52116 -16.77901 23.09612 1.000 19.18366 192 THR A CA 1
ATOM 1361 C C . THR A 1 181 ? -0.61307 -16.04624 21.76316 1.000 19.30738 192 THR A C 1
ATOM 1362 O O . THR A 1 181 ? -1.28230 -16.55020 20.84557 1.000 23.50430 192 THR A O 1
ATOM 1366 N N . ASP A 1 182 ? 0.00427 -14.86250 21.64099 1.000 16.69844 193 ASP A N 1
ATOM 1367 C CA . ASP A 1 182 ? -0.12488 -14.05815 20.42253 1.000 22.21452 193 ASP A CA 1
ATOM 1368 C C . ASP A 1 182 ? 1.12383 -14.02639 19.54036 1.000 23.33061 193 ASP A C 1
ATOM 1369 O O . ASP A 1 182 ? 1.00631 -13.70728 18.35698 1.000 29.32311 193 ASP A O 1
ATOM 1374 N N . LEU A 1 183 ? 2.30480 -14.29454 20.08217 1.000 22.80087 194 LEU A N 1
ATOM 1375 C CA . LEU A 1 183 ? 3.55586 -14.27482 19.32055 1.000 22.92532 194 LEU A CA 1
ATOM 1376 C C . LEU A 1 183 ? 4.01233 -15.72293 19.14255 1.000 29.86113 194 LEU A C 1
ATOM 1377 O O . LEU A 1 183 ? 4.46121 -16.35840 20.10101 1.000 35.14987 194 LEU A O 1
ATOM 1382 N N . ASP A 1 184 ? 3.94004 -16.22850 17.91607 1.000 26.67422 195 ASP A N 1
ATOM 1383 C CA . ASP A 1 184 ? 4.26262 -17.62943 17.63933 1.000 30.86599 195 ASP A CA 1
ATOM 1384 C C . ASP A 1 184 ? 5.71842 -17.83586 17.23182 1.000 30.34298 195 ASP A C 1
ATOM 1385 O O . ASP A 1 184 ? 6.15625 -18.98481 17.13408 1.000 33.25625 195 ASP A O 1
ATOM 1390 N N . GLU A 1 185 ? 6.47039 -16.76193 16.97376 1.000 22.81272 196 GLU A N 1
ATOM 1391 C CA . GLU A 1 185 ? 7.82335 -16.85533 16.45319 1.000 23.05193 196 GLU A CA 1
ATOM 1392 C C . GLU A 1 185 ? 8.72876 -15.93159 17.24312 1.000 18.69371 196 GLU A C 1
ATOM 1393 O O . GLU A 1 185 ? 8.27330 -14.97783 17.88666 1.000 21.74814 196 GLU A O 1
ATOM 1399 N N . LEU A 1 186 ? 10.01923 -16.24811 17.22061 1.000 21.25977 197 LEU A N 1
ATOM 1400 C CA . LEU A 1 186 ? 11.01745 -15.42397 17.87833 1.000 22.79664 197 LEU A CA 1
ATOM 1401 C C . LEU A 1 186 ? 11.43955 -14.31047 16.92743 1.000 20.06275 197 LEU A C 1
ATOM 1402 O O . LEU A 1 186 ? 11.37138 -14.45758 15.70878 1.000 17.43403 197 LEU A O 1
ATOM 1407 N N . ALA A 1 187 ? 11.84060 -13.17754 17.49301 1.000 18.59532 198 ALA A N 1
ATOM 1408 C CA . ALA A 1 187 ? 12.50121 -12.17125 16.68443 1.000 19.82562 198 ALA A CA 1
ATOM 1409 C C . ALA A 1 187 ? 13.73781 -12.79320 16.02568 1.000 18.48753 198 ALA A C 1
ATOM 1410 O O . ALA A 1 187 ? 14.44044 -13.61290 16.64504 1.000 16.26315 198 ALA A O 1
ATOM 1412 N N . PRO A 1 188 ? 14.04504 -12.43158 14.79095 1.000 21.14494 199 PRO A N 1
ATOM 1413 C CA . PRO A 1 188 ? 15.20204 -13.05099 14.12689 1.000 19.30825 199 PRO A CA 1
ATOM 1414 C C . PRO A 1 188 ? 16.50129 -12.92461 14.89222 1.000 21.54096 199 PRO A C 1
ATOM 1415 O O . PRO A 1 188 ? 17.29721 -13.88223 14.89959 1.000 22.03458 199 PRO A O 1
ATOM 1419 N N A GLU A 1 189 ? 16.74890 -11.79390 15.57124 0.497 18.60694 200 GLU A N 1
ATOM 1420 N N B GLU A 1 189 ? 16.71444 -11.79045 15.57574 0.503 18.59635 200 GLU A N 1
ATOM 1421 C CA A GLU A 1 189 ? 18.01499 -11.66858 16.29146 0.497 19.30799 200 GLU A CA 1
ATOM 1422 C CA B GLU A 1 189 ? 17.94479 -11.58036 16.33247 0.503 19.27868 200 GLU A CA 1
ATOM 1423 C C A GLU A 1 189 ? 18.14523 -12.69555 17.40808 0.497 19.94773 200 GLU A C 1
ATOM 1424 C C B GLU A 1 189 ? 18.12475 -12.61491 17.43601 0.503 19.93925 200 GLU A C 1
ATOM 1425 O O A GLU A 1 189 ? 19.26668 -13.10048 17.74678 0.497 24.20590 200 GLU A O 1
ATOM 1426 O O B GLU A 1 189 ? 19.26414 -12.94360 17.79849 0.503 24.11785 200 GLU A O 1
ATOM 1437 N N . ASP A 1 190 ? 17.02047 -13.11093 18.00853 1.000 15.52115 201 ASP A N 1
ATOM 1438 C CA . ASP A 1 190 ? 17.04363 -14.08834 19.10874 1.000 14.89102 201 ASP A CA 1
ATOM 1439 C C . ASP A 1 190 ? 17.08591 -15.55715 18.65207 1.000 15.33274 201 ASP A C 1
ATOM 1440 O O . ASP A 1 190 ? 17.51023 -16.45475 19.41910 1.000 13.21864 201 ASP A O 1
ATOM 1445 N N . LYS A 1 191 ? 16.60164 -15.85384 17.45437 1.000 16.13493 202 LYS A N 1
ATOM 1446 C CA . LYS A 1 191 ? 16.53918 -17.23676 16.99524 1.000 17.92750 202 LYS A CA 1
ATOM 1447 C C . LYS A 1 191 ? 17.95357 -17.81242 16.89858 1.000 19.37012 202 LYS A C 1
ATOM 1448 O O . LYS A 1 191 ? 18.80765 -17.26730 16.18549 1.000 19.58243 202 LYS A O 1
ATOM 1454 N N . ASP A 1 192 ? 18.20711 -18.91679 17.60744 1.000 15.42844 203 ASP A N 1
ATOM 1455 C CA . ASP A 1 192 ? 19.48795 -19.61098 17.51517 1.000 15.45505 203 ASP A CA 1
ATOM 1456 C C . ASP A 1 192 ? 20.66410 -18.81448 18.07272 1.000 18.99907 203 ASP A C 1
ATOM 1457 O O . ASP A 1 192 ? 21.81718 -19.11384 17.74348 1.000 22.22923 203 ASP A O 1
ATOM 1462 N N . ARG A 1 193 ? 20.42580 -17.81069 18.91026 1.000 14.53551 204 ARG A N 1
ATOM 1463 C CA . ARG A 1 193 ? 21.51956 -17.04024 19.51057 1.000 14.62301 204 ARG A CA 1
ATOM 1464 C C . ARG A 1 193 ? 21.71425 -17.47945 20.96584 1.000 14.33711 204 ARG A C 1
ATOM 1465 O O . ARG A 1 193 ? 20.77153 -17.43635 21.77291 1.000 15.90919 204 ARG A O 1
ATOM 1473 N N . THR A 1 194 ? 22.93298 -17.89194 21.30028 1.000 11.96362 205 THR A N 1
ATOM 1474 C CA . THR A 1 194 ? 23.26079 -18.33753 22.64430 1.000 11.29289 205 THR A CA 1
ATOM 1475 C C . THR A 1 194 ? 24.16631 -17.28561 23.29526 1.000 10.37556 205 THR A C 1
ATOM 1476 O O . THR A 1 194 ? 25.11005 -16.79598 22.66219 1.000 16.08505 205 THR A O 1
ATOM 1480 N N . HIS A 1 195 ? 23.84344 -16.90575 24.52894 1.000 10.60929 206 HIS A N 1
ATOM 1481 C CA . HIS A 1 195 ? 24.58892 -15.95709 25.32806 1.000 10.57360 206 HIS A CA 1
ATOM 1482 C C . HIS A 1 195 ? 25.29753 -16.68796 26.47109 1.000 10.96181 206 HIS A C 1
ATOM 1483 O O . HIS A 1 195 ? 24.68926 -17.53003 27.15496 1.000 12.15115 206 HIS A O 1
ATOM 1490 N N A VAL A 1 196 ? 26.55685 -16.38099 26.67370 0.917 10.83972 207 VAL A N 1
ATOM 1491 C CA A VAL A 1 196 ? 27.28964 -16.80744 27.86431 0.917 9.41767 207 VAL A CA 1
ATOM 1492 C C A VAL A 1 196 ? 27.90460 -15.56701 28.48477 0.917 10.89771 207 VAL A C 1
ATOM 1493 O O A VAL A 1 196 ? 28.34647 -14.66427 27.76493 0.917 12.64178 207 VAL A O 1
ATOM 1497 N N . PHE A 1 197 ? 27.90509 -15.48468 29.80940 1.000 10.54383 208 PHE A N 1
ATOM 1498 C CA . PHE A 1 197 ? 28.27461 -14.23943 30.45658 1.000 9.70196 208 PHE A CA 1
ATOM 1499 C C . PHE A 1 197 ? 28.78528 -14.50179 31.86502 1.000 11.39081 208 PHE A C 1
ATOM 1500 O O . PHE A 1 197 ? 28.50165 -15.53511 32.48408 1.000 12.78303 208 PHE A O 1
ATOM 1508 N N . GLY A 1 198 ? 29.48129 -13.52366 32.39864 1.000 11.59553 209 GLY A N 1
ATOM 1509 C CA . GLY A 1 198 ? 29.87007 -13.58153 33.79497 1.000 13.28051 209 GLY A CA 1
ATOM 1510 C C . GLY A 1 198 ? 30.48183 -12.27003 34.22604 1.000 15.96889 209 GLY A C 1
ATOM 1511 O O . GLY A 1 198 ? 30.70872 -11.36206 33.41777 1.000 11.30207 209 GLY A O 1
ATOM 1512 N N . ASP A 1 199 ? 30.65716 -12.14118 35.53290 1.000 9.71941 210 ASP A N 1
ATOM 1513 C CA . ASP A 1 199 ? 31.24137 -10.92210 36.08300 1.000 9.47569 210 ASP A CA 1
ATOM 1514 C C . ASP A 1 199 ? 31.81986 -11.25036 37.43749 1.000 14.82027 210 ASP A C 1
ATOM 1515 O O . ASP A 1 199 ? 31.44293 -12.24411 38.07579 1.000 11.84037 210 ASP A O 1
ATOM 1520 N N A ILE A 1 200 ? 32.76910 -10.42073 37.85087 0.691 13.23522 211 ILE A N 1
ATOM 1521 N N B ILE A 1 200 ? 32.74792 -10.40171 37.86839 0.309 13.33485 211 ILE A N 1
ATOM 1522 C CA A ILE A 1 200 ? 33.38265 -10.49024 39.17764 0.691 14.38891 211 ILE A CA 1
ATOM 1523 C CA B ILE A 1 200 ? 33.38088 -10.49592 39.18331 0.309 14.46781 211 ILE A CA 1
ATOM 1524 C C A ILE A 1 200 ? 33.61283 -9.04744 39.61269 0.691 13.74233 211 ILE A C 1
ATOM 1525 C C B ILE A 1 200 ? 33.68310 -9.07392 39.63910 0.309 13.84926 211 ILE A C 1
ATOM 1526 O O A ILE A 1 200 ? 34.06884 -8.22175 38.80775 0.691 14.96176 211 ILE A O 1
ATOM 1527 O O B ILE A 1 200 ? 34.26772 -8.28788 38.88388 0.309 15.44555 211 ILE A O 1
ATOM 1536 N N . SER A 1 201 ? 33.25093 -8.72298 40.84852 1.000 12.49383 212 SER A N 1
ATOM 1537 C CA . SER A 1 201 ? 33.51206 -7.38298 41.37869 1.000 15.20021 212 SER A CA 1
ATOM 1538 C C . SER A 1 201 ? 33.74683 -7.44315 42.87752 1.000 17.17270 212 SER A C 1
ATOM 1539 O O . SER A 1 201 ? 33.43551 -8.45132 43.54218 1.000 16.63991 212 SER A O 1
ATOM 1542 N N . THR A 1 202 ? 34.30555 -6.36183 43.39781 1.000 15.49177 213 THR A N 1
ATOM 1543 C CA . THR A 1 202 ? 34.63106 -6.28325 44.81534 1.000 19.25827 213 THR A CA 1
ATOM 1544 C C . THR A 1 202 ? 34.35574 -4.88173 45.32691 1.000 24.90251 213 THR A C 1
ATOM 1545 O O . THR A 1 202 ? 34.50980 -3.87858 44.60912 1.000 19.23827 213 THR A O 1
ATOM 1549 N N . GLN A 1 203 ? 33.91691 -4.82431 46.57976 1.000 19.95109 214 GLN A N 1
ATOM 1550 C CA . GLN A 1 203 ? 33.74882 -3.55859 47.27296 1.000 24.58202 214 GLN A CA 1
ATOM 1551 C C . GLN A 1 203 ? 35.10501 -3.27564 47.89203 1.000 28.29436 214 GLN A C 1
ATOM 1552 O O . GLN A 1 203 ? 35.42777 -3.77735 48.96724 1.000 28.32230 214 GLN A O 1
ATOM 1558 N N . TRP A 1 204 ? 35.93529 -2.51307 47.17612 1.000 22.00684 215 TRP A N 1
ATOM 1559 C CA . TRP A 1 204 ? 37.29614 -2.23911 47.60912 1.000 24.54876 215 TRP A CA 1
ATOM 1560 C C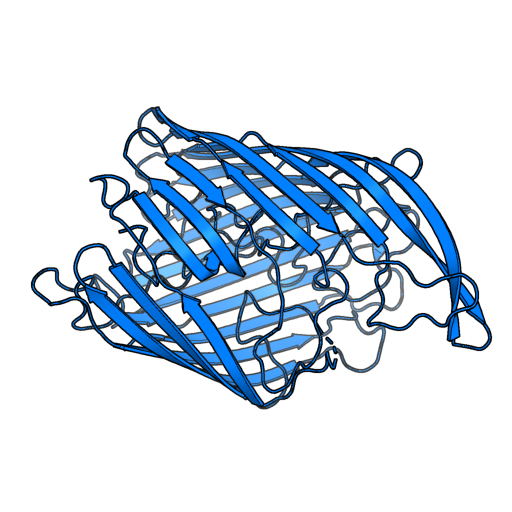 . TRP A 1 204 ? 37.36177 -1.19255 48.70855 1.000 29.91639 215 TRP A C 1
ATOM 1561 O O . TRP A 1 204 ? 38.33818 -1.17225 49.47132 1.000 33.99644 215 TRP A O 1
ATOM 1572 N N . ALA A 1 205 ? 36.35713 -0.33226 48.80896 1.000 26.42753 216 ALA A N 1
ATOM 1573 C CA . ALA A 1 205 ? 36.18031 0.56829 49.93653 1.000 29.72426 216 ALA A CA 1
ATOM 1574 C C . ALA A 1 205 ? 34.69104 0.61677 50.23058 1.000 29.08936 216 ALA A C 1
ATOM 1575 O O . ALA A 1 205 ? 33.86696 0.27218 49.37372 1.000 26.18551 216 ALA A O 1
ATOM 1577 N N . PRO A 1 206 ? 34.31545 1.00717 51.42190 1.000 26.89440 217 PRO A N 1
ATOM 1578 C CA . PRO A 1 206 ? 32.87830 1.05013 51.73199 1.000 31.63421 217 PRO A CA 1
ATOM 1579 C C . PRO A 1 206 ? 32.11192 1.87089 50.69942 1.000 24.67413 217 PRO A C 1
ATOM 1580 O O . PRO A 1 206 ? 32.42943 3.04559 50.48864 1.000 26.11084 217 PRO A O 1
ATOM 1584 N N . HIS A 1 207 ? 31.15036 1.24971 50.03880 1.000 25.57726 218 HIS A N 1
ATOM 1585 C CA . HIS A 1 207 ? 30.30555 1.88544 49.01508 1.000 34.29798 218 HIS A CA 1
ATOM 1586 C C . HIS A 1 207 ? 30.97935 2.10480 47.66883 1.000 33.66862 218 HIS A C 1
ATOM 1587 O O . HIS A 1 207 ? 30.37115 2.75463 46.80083 1.000 28.93066 218 HIS A O 1
ATOM 1594 N N . HIS A 1 208 ? 32.20231 1.63299 47.45329 1.000 20.56632 219 HIS A N 1
ATOM 1595 C CA . HIS A 1 208 ? 32.81855 1.73389 46.12862 1.000 21.18904 219 HIS A CA 1
ATOM 1596 C C . HIS A 1 208 ? 33.15448 0.35108 45.58525 1.000 25.71092 219 HIS A C 1
ATOM 1597 O O . HIS A 1 208 ? 33.87324 -0.42722 46.23310 1.000 22.46217 219 HIS A O 1
ATOM 1604 N N . ARG A 1 209 ? 32.67182 0.05208 44.37896 1.000 17.19394 220 ARG A N 1
ATOM 1605 C CA . ARG A 1 209 ? 32.86700 -1.26038 43.76030 1.000 14.00309 220 ARG A CA 1
ATOM 1606 C C . ARG A 1 209 ? 33.64021 -1.10617 42.44984 1.000 19.52968 220 ARG A C 1
ATOM 1607 O O . ARG A 1 209 ? 33.51026 -0.10432 41.73199 1.000 14.90613 220 ARG A O 1
ATOM 1615 N N . ILE A 1 210 ? 34.47308 -2.09833 42.15832 1.000 13.10999 221 ILE A N 1
ATOM 1616 C CA . ILE A 1 210 ? 35.18495 -2.16296 40.88804 1.000 14.39883 221 ILE A CA 1
ATOM 1617 C C . ILE A 1 210 ? 35.03629 -3.57812 40.38430 1.000 17.31282 221 ILE A C 1
ATOM 1618 O O . ILE A 1 210 ? 35.06324 -4.53448 41.17029 1.000 15.98703 221 ILE A O 1
ATOM 1623 N N . GLY A 1 211 ? 34.79100 -3.72241 39.08486 1.000 13.67689 222 GLY A N 1
ATOM 1624 C CA . GLY A 1 211 ? 34.47291 -5.02289 38.55897 1.000 13.33285 222 GLY A CA 1
ATOM 1625 C C . GLY A 1 211 ? 34.81536 -5.16877 37.09765 1.000 15.92873 222 GLY A C 1
ATOM 1626 O O . GLY A 1 211 ? 35.10867 -4.18974 36.40516 1.000 14.43186 222 GLY A O 1
ATOM 1627 N N . VAL A 1 212 ? 34.82631 -6.42849 36.65830 1.000 14.00822 223 VAL A N 1
ATOM 1628 C CA . VAL A 1 212 ? 34.97471 -6.77370 35.25224 1.000 12.38144 223 VAL A CA 1
ATOM 1629 C C . VAL A 1 212 ? 33.73341 -7.55972 34.85920 1.000 9.56022 223 VAL A C 1
ATOM 1630 O O . VAL A 1 212 ? 33.05543 -8.22676 35.68173 1.000 11.40442 223 VAL A O 1
ATOM 1634 N N . ARG A 1 213 ? 33.44197 -7.50389 33.57083 1.000 11.26438 224 ARG A N 1
ATOM 1635 C CA . ARG A 1 213 ? 32.22414 -8.11561 33.06902 1.000 13.62068 224 ARG A CA 1
ATOM 1636 C C . ARG A 1 213 ? 32.50949 -8.61709 31.67514 1.000 11.69737 224 ARG A C 1
ATOM 1637 O O . ARG A 1 213 ? 33.21085 -7.93718 30.89300 1.000 12.00828 224 ARG A O 1
ATOM 1645 N N . ILE A 1 214 ? 31.96243 -9.79882 31.36854 1.000 9.54020 225 ILE A N 1
ATOM 1646 C CA . ILE A 1 214 ? 32.10401 -10.38235 30.03602 1.000 9.50814 225 ILE A CA 1
ATOM 1647 C C . ILE A 1 214 ? 30.75997 -10.92789 29.54294 1.000 10.42162 225 ILE A C 1
ATOM 1648 O O . ILE A 1 214 ? 29.92241 -11.42781 30.31966 1.000 11.04823 225 ILE A O 1
ATOM 1653 N N . HIS A 1 215 ? 30.56361 -10.84764 28.23787 1.000 11.66881 226 HIS A N 1
ATOM 1654 C CA . HIS A 1 215 ? 29.36200 -11.39206 27.61998 1.000 7.45706 226 HIS A CA 1
ATOM 1655 C C . HIS A 1 215 ? 29.75975 -11.82975 26.22228 1.000 10.19309 226 HIS A C 1
ATOM 1656 O O . HIS A 1 215 ? 30.49337 -11.10938 25.53328 1.000 12.76116 226 HIS A O 1
ATOM 1663 N N . HIS A 1 216 ? 29.29741 -13.01231 25.80847 1.000 12.74507 227 HIS A N 1
ATOM 1664 C CA . HIS A 1 216 ? 29.53746 -13.51722 24.46055 1.000 11.75145 227 HIS A CA 1
ATOM 1665 C C . HIS A 1 216 ? 28.21464 -13.95801 23.83572 1.000 11.15323 227 HIS A C 1
ATOM 1666 O O . HIS A 1 216 ? 27.44408 -14.67844 24.47750 1.000 11.21191 227 HIS A O 1
ATOM 1673 N N . ALA A 1 217 ? 27.95057 -13.53384 22.60452 1.000 11.75791 228 ALA A N 1
ATOM 1674 C CA . ALA A 1 217 ? 26.74983 -13.93436 21.86218 1.000 9.86853 228 ALA A CA 1
ATOM 1675 C C . ALA A 1 217 ? 27.19714 -14.66806 20.60246 1.000 14.34061 228 ALA A C 1
ATOM 1676 O O . ALA A 1 217 ? 28.04511 -14.17055 19.85274 1.000 15.54066 228 ALA A O 1
ATOM 1678 N N . ASP A 1 218 ? 26.64817 -15.86057 20.37331 1.000 14.23656 229 ASP A N 1
ATOM 1679 C CA . ASP A 1 218 ? 26.99858 -16.68324 19.21845 1.000 15.54116 229 ASP A CA 1
ATOM 1680 C C . ASP A 1 218 ? 25.70436 -17.05825 18.49452 1.000 21.87544 229 ASP A C 1
ATOM 1681 O O . ASP A 1 218 ? 24.78067 -17.58256 19.12472 1.000 15.35349 229 ASP A O 1
ATOM 1686 N N . ASP A 1 219 ? 25.63726 -16.80238 17.18314 1.000 17.56041 230 ASP A N 1
ATOM 1687 C CA . ASP A 1 219 ? 24.50556 -17.18022 16.32522 1.000 18.20003 230 ASP A CA 1
ATOM 1688 C C . ASP A 1 219 ? 24.80085 -18.50365 15.61016 1.000 21.05841 230 ASP A C 1
ATOM 1689 O O . ASP A 1 219 ? 25.79144 -18.61501 14.88039 1.000 28.76554 230 ASP A O 1
ATOM 1694 N N . SER A 1 220 ? 23.96446 -19.50498 15.82872 1.000 20.30526 231 SER A N 1
ATOM 1695 C CA . SER A 1 220 ? 24.09077 -20.76620 15.11744 1.000 26.49134 231 SER A CA 1
ATOM 1696 C C . SER A 1 220 ? 23.19055 -20.79173 13.89341 1.000 38.35887 231 SER A C 1
ATOM 1697 O O . SER A 1 220 ? 23.19587 -21.77963 13.15116 1.000 37.13739 231 SER A O 1
ATOM 1700 N N . GLY A 1 221 ? 22.39580 -19.73177 13.67977 1.000 23.39552 232 GLY A N 1
ATOM 1701 C CA . GLY A 1 221 ? 21.46932 -19.69912 12.56479 1.000 33.27091 232 GLY A CA 1
ATOM 1702 C C . GLY A 1 221 ? 22.19809 -19.42073 11.26518 1.000 32.95246 232 GLY A C 1
ATOM 1703 O O . GLY A 1 221 ? 23.41306 -19.24099 11.21620 1.000 35.25075 232 GLY A O 1
ATOM 1704 N N . HIS A 1 222 ? 21.43628 -19.41095 10.18335 1.000 34.82511 233 HIS A N 1
ATOM 1705 C CA . HIS A 1 222 ? 22.00939 -19.16296 8.87002 1.000 41.40998 233 HIS A CA 1
ATOM 1706 C C . HIS A 1 222 ? 21.26709 -18.02091 8.19055 1.000 33.39444 233 HIS A C 1
ATOM 1707 O O . HIS A 1 222 ? 20.12031 -17.69603 8.53411 1.000 31.21457 233 HIS A O 1
ATOM 1714 N N . LEU A 1 223 ? 21.95291 -17.40171 7.22962 1.000 24.49207 234 LEU A N 1
ATOM 1715 C CA . LEU A 1 223 ? 21.37828 -16.33889 6.42311 1.000 25.69915 234 LEU A CA 1
ATOM 1716 C C . LEU A 1 223 ? 20.70240 -16.91735 5.17238 1.000 17.41843 234 LEU A C 1
ATOM 1717 O O . LEU A 1 223 ? 21.09595 -17.95948 4.64846 1.000 24.64145 234 LEU A O 1
ATOM 1722 N N . ARG A 1 224 ? 19.68342 -16.21233 4.69878 1.000 23.22588 235 ARG A N 1
ATOM 1723 C CA . ARG A 1 224 ? 19.10029 -16.53744 3.41365 1.000 22.84020 235 ARG A CA 1
ATOM 1724 C C . ARG A 1 224 ? 20.18994 -16.56643 2.34174 1.000 26.75577 235 ARG A C 1
ATOM 1725 O O . ARG A 1 224 ? 21.17258 -15.80875 2.39075 1.000 22.03557 235 ARG A O 1
ATOM 1733 N N . ARG A 1 225 ? 20.04661 -17.49150 1.40829 1.000 23.63338 236 ARG A N 1
ATOM 1734 C CA . ARG A 1 225 ? 20.99167 -17.63428 0.30762 1.000 25.97105 236 ARG A CA 1
ATOM 1735 C C . ARG A 1 225 ? 20.60606 -16.73148 -0.85588 1.000 26.06468 236 ARG A C 1
ATOM 1736 O O . ARG A 1 225 ? 19.44927 -16.31284 -0.97114 1.000 20.53226 236 ARG A O 1
ATOM 1744 N N . PRO A 1 226 ? 21.56182 -16.40426 -1.73917 1.000 24.35126 237 PRO A N 1
ATOM 1745 C CA . PRO A 1 226 ? 21.25771 -15.49575 -2.84997 1.000 20.36486 237 PRO A CA 1
ATOM 1746 C C . PRO A 1 226 ? 20.07235 -15.96972 -3.68133 1.000 24.30524 237 PRO A C 1
ATOM 1747 O O . PRO A 1 226 ? 19.94825 -17.15251 -4.03514 1.000 24.03574 237 PRO A O 1
ATOM 1751 N N . GLY A 1 227 ? 19.21843 -15.01534 -4.05150 1.000 23.76251 238 GLY A N 1
ATOM 1752 C CA . GLY A 1 227 ? 18.04008 -15.29950 -4.82199 1.000 23.71636 238 GLY A CA 1
ATOM 1753 C C . GLY A 1 227 ? 16.80784 -15.54695 -3.98194 1.000 27.56640 238 GLY A C 1
ATOM 1754 O O . GLY A 1 227 ? 15.68288 -15.41933 -4.49162 1.000 30.92632 238 GLY A O 1
ATOM 1755 N N . GLU A 1 228 ? 16.98287 -15.92903 -2.72354 1.000 27.00927 239 GLU A N 1
ATOM 1756 C CA . GLU A 1 228 ? 15.84141 -16.23219 -1.86982 1.000 30.53626 239 GLU A CA 1
ATOM 1757 C C . GLU A 1 228 ? 15.20140 -14.93548 -1.39812 1.000 25.70621 239 GLU A C 1
ATOM 1758 O O . GLU A 1 228 ? 15.88542 -13.93473 -1.14209 1.000 25.70479 239 GLU A O 1
ATOM 1764 N N . GLU A 1 229 ? 13.87725 -14.94319 -1.29486 1.000 26.34225 240 GLU A N 1
ATOM 1765 C CA . GLU A 1 229 ? 13.20109 -13.77374 -0.75738 1.000 30.47923 240 GLU A CA 1
ATOM 1766 C C . GLU A 1 229 ? 13.50457 -13.59288 0.73684 1.000 37.21756 240 GLU A C 1
ATOM 1767 O O . GLU A 1 229 ? 13.69708 -14.55646 1.48790 1.000 30.99469 240 GLU A O 1
ATOM 1773 N N . VAL A 1 230 ? 13.55138 -12.33612 1.17058 1.000 28.29164 241 VAL A N 1
ATOM 1774 C CA . VAL A 1 230 ? 13.86225 -11.98875 2.54652 1.000 32.64539 241 VAL A CA 1
ATOM 1775 C C . VAL A 1 230 ? 12.66738 -11.23744 3.12179 1.000 35.76020 241 VAL A C 1
ATOM 1776 O O . VAL A 1 230 ? 12.15162 -10.29950 2.49942 1.000 35.09835 241 VAL A O 1
ATOM 1780 N N . ASP A 1 231 ? 12.20240 -11.67436 4.27939 1.000 33.43472 242 ASP A N 1
ATOM 1781 C CA . ASP A 1 231 ? 11.07550 -11.02634 4.94369 1.000 39.90733 242 ASP A CA 1
ATOM 1782 C C . ASP A 1 231 ? 11.49943 -10.59225 6.34662 1.000 39.90582 242 ASP A C 1
ATOM 1783 O O . ASP A 1 231 ? 12.68625 -10.62025 6.69988 1.000 34.85253 242 ASP A O 1
ATOM 1788 N N . ASN A 1 232 ? 10.52044 -10.18159 7.15916 1.000 35.09434 243 ASN A N 1
ATOM 1789 C CA . ASN A 1 232 ? 10.86282 -9.59764 8.45620 1.000 41.86693 243 ASN A CA 1
ATOM 1790 C C . ASN A 1 232 ? 11.26786 -10.63300 9.50316 1.000 38.69948 243 ASN A C 1
ATOM 1791 O O . ASN A 1 232 ? 11.80249 -10.25571 10.55693 1.000 38.88389 243 ASN A O 1
ATOM 1796 N N . LEU A 1 233 ? 11.05554 -11.91665 9.23142 1.000 36.98734 244 LEU A N 1
ATOM 1797 C CA . LEU A 1 233 ? 11.43554 -12.98708 10.14523 1.000 39.94957 244 LEU A CA 1
ATOM 1798 C C . LEU A 1 233 ? 12.83105 -13.55220 9.88154 1.000 40.37871 244 LEU A C 1
ATOM 1799 O O . LEU A 1 233 ? 13.30210 -14.37588 10.67447 1.000 42.37048 244 LEU A O 1
ATOM 1804 N N . ASP A 1 234 ? 13.50243 -13.14386 8.80256 1.000 32.48871 245 ASP A N 1
ATOM 1805 C CA . ASP A 1 234 ? 14.88171 -13.53824 8.55567 1.000 23.71024 245 ASP A CA 1
ATOM 1806 C C . ASP A 1 234 ? 15.90160 -12.63487 9.25318 1.000 20.23607 245 ASP A C 1
ATOM 1807 O O . ASP A 1 234 ? 15.69082 -11.43370 9.46678 1.000 23.92638 245 ASP A O 1
ATOM 1812 N N . LYS A 1 235 ? 17.04043 -13.23060 9.57307 1.000 22.94382 246 LYS A N 1
ATOM 1813 C CA A LYS A 1 235 ? 18.15854 -12.50438 10.13299 0.723 19.54663 246 LYS A CA 1
ATOM 1814 C C . LYS A 1 235 ? 18.78628 -11.54774 9.12856 1.000 28.17155 246 LYS A C 1
ATOM 1815 O O . LYS A 1 235 ? 18.86890 -11.83184 7.92403 1.000 24.73368 246 LYS A O 1
ATOM 1821 N N . THR A 1 236 ? 19.23982 -10.41388 9.64857 1.000 20.51091 247 THR A N 1
ATOM 1822 C CA . THR A 1 236 ? 20.06505 -9.47500 8.90129 1.000 30.32674 247 THR A CA 1
ATOM 1823 C C . THR A 1 236 ? 21.56314 -9.74505 9.03585 1.000 23.18116 247 THR A C 1
ATOM 1824 O O . THR A 1 236 ? 22.33697 -9.25159 8.20340 1.000 20.49512 247 THR A O 1
ATOM 1828 N N . TYR A 1 237 ? 21.98004 -10.54825 10.01810 1.000 21.70903 248 TYR A N 1
ATOM 1829 C CA . TYR A 1 237 ? 23.38481 -10.88648 10.22771 1.000 18.63291 248 TYR A CA 1
ATOM 1830 C C . TYR A 1 237 ? 23.48020 -12.10630 11.13541 1.000 17.97446 248 TYR A C 1
ATOM 1831 O O . TYR A 1 237 ? 22.52630 -12.44836 11.83782 1.000 16.52327 248 TYR A O 1
ATOM 1840 N N . THR A 1 238 ? 24.63454 -12.77188 11.10187 1.000 18.61015 249 THR A N 1
ATOM 1841 C CA . THR A 1 238 ? 25.02013 -13.72972 12.13418 1.000 21.23690 249 THR A CA 1
ATOM 1842 C C . THR A 1 238 ? 26.31333 -13.24546 12.75970 1.000 20.43220 249 THR A C 1
ATOM 1843 O O . THR A 1 238 ? 27.17645 -12.66905 12.07947 1.000 19.40211 249 THR A O 1
ATOM 1847 N N . GLY A 1 239 ? 26.46090 -13.44767 14.05799 1.000 21.22738 250 GLY A N 1
ATOM 1848 C CA . GLY A 1 239 ? 27.59937 -12.88094 14.74419 1.000 24.36313 250 GLY A CA 1
ATOM 1849 C C . GLY A 1 239 ? 28.20191 -13.85553 15.73085 1.000 21.77934 250 GLY A C 1
ATOM 1850 O O . GLY A 1 239 ? 27.54805 -14.78982 16.20083 1.000 22.40239 250 GLY A O 1
ATOM 1851 N N . GLN A 1 240 ? 29.47094 -13.60129 16.03419 1.000 13.51269 251 GLN A N 1
ATOM 1852 C CA . GLN A 1 240 ? 30.16279 -14.13084 17.20509 1.000 12.16023 251 GLN A CA 1
ATOM 1853 C C . GLN A 1 240 ? 30.79087 -12.89981 17.87310 1.000 14.49129 251 GLN A C 1
ATOM 1854 O O . GLN A 1 240 ? 31.73833 -12.29872 17.35546 1.000 16.02500 251 GLN A O 1
ATOM 1860 N N . LEU A 1 241 ? 30.21110 -12.43449 18.97036 1.000 12.46117 252 LEU A N 1
ATOM 1861 C CA . LEU A 1 241 ? 30.60718 -11.16020 19.51900 1.000 11.66863 252 LEU A CA 1
ATOM 1862 C C . LEU A 1 241 ? 30.97138 -11.30882 20.97625 1.000 12.43660 252 LEU A C 1
ATOM 1863 O O . LEU A 1 241 ? 30.26336 -11.97597 21.73578 1.000 13.81726 252 LEU A O 1
ATOM 1868 N N . THR A 1 242 ? 32.02003 -10.62093 21.40469 1.000 13.97239 253 THR A N 1
ATOM 1869 C CA . THR A 1 242 ? 32.42169 -10.64263 22.80403 1.000 11.49826 253 THR A CA 1
ATOM 1870 C C . THR A 1 242 ? 32.50541 -9.20882 23.32506 1.000 10.46262 253 THR A C 1
ATOM 1871 O O . THR A 1 242 ? 33.17407 -8.36092 22.71591 1.000 13.01908 253 THR A O 1
ATOM 1875 N N . TRP A 1 243 ? 31.82590 -8.93921 24.44967 1.000 10.05910 254 TRP A N 1
ATOM 1876 C CA . TRP A 1 243 ? 31.92930 -7.68454 25.16271 1.000 10.88726 254 TRP A CA 1
ATOM 1877 C C . TRP A 1 243 ? 32.76737 -7.90975 26.42495 1.000 12.04486 254 TRP A C 1
ATOM 1878 O O . TRP A 1 243 ? 32.47795 -8.80702 27.23542 1.000 11.85960 254 TRP A O 1
ATOM 1889 N N . LEU A 1 244 ? 33.79927 -7.09988 26.59671 1.000 11.58540 255 LEU A N 1
ATOM 1890 C CA . LEU A 1 244 ? 34.67587 -7.14832 27.76936 1.000 10.51065 255 LEU A CA 1
ATOM 1891 C C . LEU A 1 244 ? 34.66486 -5.75662 28.38199 1.000 12.27400 255 LEU A C 1
ATOM 1892 O O . LEU A 1 244 ? 35.07420 -4.77800 27.72804 1.000 13.35865 255 LEU A O 1
ATOM 1897 N N . GLY A 1 245 ? 34.19075 -5.65066 29.62470 1.000 12.82142 256 GLY A N 1
ATOM 1898 C CA . GLY A 1 245 ? 34.07922 -4.36139 30.27101 1.000 13.39082 256 GLY A CA 1
ATOM 1899 C C . GLY A 1 245 ? 34.69326 -4.26917 31.65288 1.000 13.55124 256 GLY A C 1
ATOM 1900 O O . GLY A 1 245 ? 34.87631 -5.27242 32.35324 1.000 14.07661 256 GLY A O 1
ATOM 1901 N N A ILE A 1 246 ? 35.06919 -3.03411 32.01626 0.484 12.69884 257 ILE A N 1
ATOM 1902 N N B ILE A 1 246 ? 35.03760 -3.03039 32.02546 0.516 12.68311 257 ILE A N 1
ATOM 1903 C CA A ILE A 1 246 ? 35.41355 -2.66787 33.39004 0.484 13.76118 257 ILE A CA 1
ATOM 1904 C CA B ILE A 1 246 ? 35.43119 -2.68019 33.38762 0.516 13.75845 257 ILE A CA 1
ATOM 1905 C C A ILE A 1 246 ? 34.28106 -1.77258 33.86866 0.484 11.78860 257 ILE A C 1
ATOM 1906 C C B ILE A 1 246 ? 34.39921 -1.67932 33.89562 0.516 11.79888 257 ILE A C 1
ATOM 1907 O O A ILE A 1 246 ? 33.65595 -1.05913 33.07406 0.484 11.41500 257 ILE A O 1
ATOM 1908 O O B ILE A 1 246 ? 33.96519 -0.79555 33.14147 0.516 11.69302 257 ILE A O 1
ATOM 1917 N N . GLU A 1 247 ? 34.01101 -1.80066 35.17118 1.000 12.31327 258 GLU A N 1
ATOM 1918 C CA . GLU A 1 247 ? 32.96301 -0.94113 35.75608 1.000 14.18737 258 GLU A CA 1
ATOM 1919 C C . GLU A 1 247 ? 33.35388 -0.50255 37.16584 1.000 12.11901 258 GLU A C 1
ATOM 1920 O O . GLU A 1 247 ? 33.74135 -1.33332 38.00709 1.000 17.32519 258 GLU A O 1
ATOM 1926 N N . ALA A 1 248 ? 33.29831 0.79066 37.41308 1.000 12.83232 259 ALA A N 1
ATOM 1927 C CA . ALA A 1 248 ? 33.48210 1.30886 38.76885 1.000 13.43693 259 ALA A CA 1
ATOM 1928 C C . ALA A 1 248 ? 32.24148 2.07410 39.19359 1.000 14.51276 259 ALA A C 1
ATOM 1929 O O . ALA A 1 248 ? 31.67541 2.83927 38.41027 1.000 15.69957 259 ALA A O 1
ATOM 1931 N N . THR A 1 249 ? 31.80328 1.87593 40.42790 1.000 16.03339 260 THR A N 1
ATOM 1932 C CA . THR A 1 249 ? 30.61209 2.57013 40.90440 1.000 15.97237 260 THR A CA 1
ATOM 1933 C C . THR A 1 249 ? 30.78485 2.96917 42.36522 1.000 16.37342 260 THR A C 1
ATOM 1934 O O . THR A 1 249 ? 31.38478 2.23957 43.16818 1.000 18.92386 260 THR A O 1
ATOM 1938 N N . GLY A 1 250 ? 30.24872 4.13277 42.69576 1.000 13.93049 261 GLY A N 1
ATOM 1939 C CA . GLY A 1 250 ? 30.14439 4.60158 44.05512 1.000 15.68078 261 GLY A CA 1
ATOM 1940 C C . GLY A 1 250 ? 28.69242 4.86694 44.37502 1.000 14.85110 261 GLY A C 1
ATOM 1941 O O . GLY A 1 250 ? 28.20276 5.97942 44.11991 1.000 15.42686 261 GLY A O 1
ATOM 1942 N N . ASP A 1 251 ? 27.98582 3.85266 44.89719 1.000 17.36581 262 ASP A N 1
ATOM 1943 C CA . ASP A 1 251 ? 26.54269 3.95467 45.12779 1.000 16.47756 262 ASP A CA 1
ATOM 1944 C C . ASP A 1 251 ? 25.80424 4.46719 43.87851 1.000 15.96786 262 ASP A C 1
ATOM 1945 O O . ASP A 1 251 ? 24.88720 5.29142 43.98583 1.000 15.55052 262 ASP A O 1
ATOM 1950 N N . ALA A 1 252 ? 26.23392 4.03240 42.68587 1.000 13.52360 263 ALA A N 1
ATOM 1951 C CA . ALA A 1 252 ? 25.65267 4.56677 41.44376 1.000 18.41038 263 ALA A CA 1
ATOM 1952 C C . ALA A 1 252 ? 24.12423 4.49133 41.44449 1.000 16.59155 263 ALA A C 1
ATOM 1953 O O . ALA A 1 252 ? 23.44058 5.40807 40.97366 1.000 19.44606 263 ALA A O 1
ATOM 1955 N N . TYR A 1 253 ? 23.57026 3.36896 41.89150 1.000 14.09264 264 TYR A N 1
ATOM 1956 C CA . TYR A 1 253 ? 22.17616 3.05082 41.65447 1.000 17.02902 264 TYR A CA 1
ATOM 1957 C C . TYR A 1 253 ? 21.45627 2.86322 42.98006 1.000 22.94427 264 TYR A C 1
ATOM 1958 O O . TYR A 1 253 ? 20.40663 2.21513 43.03086 1.000 29.45468 264 TYR A O 1
ATOM 1967 N N . ASN A 1 254 ? 22.01034 3.43301 44.05410 1.000 23.87263 265 ASN A N 1
ATOM 1968 C CA . ASN A 1 254 ? 21.50856 3.23767 45.41222 1.000 22.23797 265 ASN A CA 1
ATOM 1969 C C . ASN A 1 254 ? 20.79445 4.51875 45.83245 1.000 21.13203 265 ASN A C 1
ATOM 1970 O O . ASN A 1 254 ? 21.45184 5.50861 46.18775 1.000 25.21368 265 ASN A O 1
ATOM 1975 N N A TYR A 1 255 ? 19.46547 4.48496 45.84453 0.871 22.55249 266 TYR A N 1
ATOM 1976 C CA A TYR A 1 255 ? 18.68779 5.65969 46.21739 0.871 21.48127 266 TYR A CA 1
ATOM 1977 C C A TYR A 1 255 ? 18.81404 6.03536 47.68613 0.871 24.57445 266 TYR A C 1
ATOM 1978 O O A TYR A 1 255 ? 18.40283 7.13942 48.05714 0.871 21.06008 266 TYR A O 1
ATOM 1987 N N . ARG A 1 256 ? 19.42501 5.18871 48.51656 1.000 26.14807 267 ARG A N 1
ATOM 1988 C CA . ARG A 1 256 ? 19.57075 5.44390 49.94309 1.000 25.12575 267 ARG A CA 1
ATOM 1989 C C . ARG A 1 256 ? 20.96740 5.93232 50.33057 1.000 34.24115 267 ARG A C 1
ATOM 1990 O O . ARG A 1 256 ? 21.31003 5.92091 51.51927 1.000 35.26473 267 ARG A O 1
ATOM 1998 N N . SER A 1 257 ? 21.77829 6.38226 49.37841 1.000 25.55431 268 SER A N 1
ATOM 1999 C CA . SER A 1 257 ? 23.17965 6.64296 49.69468 1.000 24.90838 268 SER A CA 1
ATOM 2000 C C . SER A 1 257 ? 23.36591 7.70068 50.77570 1.000 31.78615 268 SER A C 1
ATOM 2001 O O . SER A 1 257 ? 22.62193 8.68125 50.83950 1.000 36.73602 268 SER A O 1
ATOM 2004 N N . SER A 1 258 ? 24.40120 7.49214 51.60677 1.000 25.51762 269 SER A N 1
ATOM 2005 C CA . SER A 1 258 ? 24.89583 8.40168 52.61875 1.000 40.04496 269 SER A CA 1
ATOM 2006 C C . SER A 1 258 ? 25.99051 9.33625 52.11999 1.000 39.79592 269 SER A C 1
ATOM 2007 O O . SER A 1 258 ? 26.22960 10.36885 52.75956 1.000 33.87158 269 SER A O 1
ATOM 2010 N N . MET A 1 259 ? 26.66351 8.99059 51.02495 1.000 27.08109 270 MET A N 1
ATOM 2011 C CA . MET A 1 259 ? 27.74752 9.80882 50.51156 1.000 22.65301 270 MET A CA 1
ATOM 2012 C C . MET A 1 259 ? 27.22991 11.07386 49.83746 1.000 20.29834 270 MET A C 1
ATOM 2013 O O . MET A 1 259 ? 26.16532 11.08165 49.22100 1.000 21.92835 270 MET A O 1
ATOM 2018 N N . PRO A 1 260 ? 28.01034 12.14681 49.86687 1.000 17.23462 271 PRO A N 1
ATOM 2019 C CA . PRO A 1 260 ? 27.56273 13.38842 49.20487 1.000 15.77845 271 PRO A CA 1
ATOM 2020 C C . PRO A 1 260 ? 27.64827 13.31593 47.68366 1.000 13.80242 271 PRO A C 1
ATOM 2021 O O . PRO A 1 260 ? 26.88738 14.02263 47.00699 1.000 14.34904 271 PRO A O 1
ATOM 2025 N N . LEU A 1 261 ? 28.46064 12.41733 47.14752 1.000 17.02203 272 LEU A N 1
ATOM 2026 C CA . LEU A 1 261 ? 28.59112 12.23408 45.70746 1.000 15.87388 272 LEU A CA 1
ATOM 2027 C C . LEU A 1 261 ? 28.52031 10.75154 45.36703 1.000 15.59780 272 LEU A C 1
ATOM 2028 O O . LEU A 1 261 ? 29.10255 9.91257 46.09385 1.000 13.55226 272 LEU A O 1
ATOM 2033 N N . ASN A 1 262 ? 27.79466 10.42937 44.27597 1.000 11.42254 273 ASN A N 1
ATOM 2034 C CA . ASN A 1 262 ? 27.71451 9.07497 43.75924 1.000 10.93169 273 ASN A CA 1
ATOM 2035 C C . ASN A 1 262 ? 28.18883 9.11362 42.31427 1.000 16.36308 273 ASN A C 1
ATOM 2036 O O . ASN A 1 262 ? 28.07450 10.15134 41.65564 1.000 14.49622 273 ASN A O 1
ATOM 2041 N N . TYR A 1 263 ? 28.73523 8.00235 41.81633 1.000 12.54423 274 TYR A N 1
ATOM 2042 C CA . TYR A 1 263 ? 29.25171 8.01458 40.43779 1.000 10.21329 274 TYR A CA 1
ATOM 2043 C C . TYR A 1 263 ? 29.16639 6.62527 39.79310 1.000 13.21948 274 TYR A C 1
ATOM 2044 O O . TYR A 1 263 ? 29.05097 5.59487 40.46997 1.000 11.75600 274 TYR A O 1
ATOM 2053 N N . TRP A 1 264 ? 29.25482 6.61075 38.45465 1.000 11.71428 275 TRP A N 1
ATOM 2054 C CA . TRP A 1 264 ? 29.48381 5.39308 37.69199 1.000 13.88892 275 TRP A CA 1
ATOM 2055 C C . TRP A 1 264 ? 30.45476 5.72560 36.57912 1.000 11.98174 275 TRP A C 1
ATOM 2056 O O . TRP A 1 264 ? 30.46249 6.84521 36.04099 1.000 10.00047 275 TRP A O 1
ATOM 2067 N N . ALA A 1 265 ? 31.29197 4.73493 36.23898 1.000 12.68598 276 ALA A N 1
ATOM 2068 C CA . ALA A 1 265 ? 32.12875 4.83860 35.05584 1.000 12.00618 276 ALA A CA 1
ATOM 2069 C C . ALA A 1 265 ? 32.29248 3.42942 34.50750 1.000 12.77059 276 ALA A C 1
ATOM 2070 O O . ALA A 1 265 ? 32.68373 2.52513 35.25411 1.000 14.41876 276 ALA A O 1
ATOM 2072 N N . SER A 1 266 ? 32.05769 3.24232 33.21440 1.000 11.26175 277 SER A N 1
ATOM 2073 C CA . SER A 1 266 ? 32.25896 1.93262 32.62368 1.000 10.97123 277 SER A CA 1
ATOM 2074 C C . SER A 1 266 ? 32.83034 2.11954 31.23368 1.000 11.41985 277 SER A C 1
ATOM 2075 O O . SER A 1 266 ? 32.52430 3.10642 30.52963 1.000 14.06683 277 SER A O 1
ATOM 2078 N N . ALA A 1 267 ? 33.65245 1.15856 30.84592 1.000 11.76654 278 ALA A N 1
ATOM 2079 C CA . ALA A 1 267 ? 34.24288 1.15369 29.51467 1.000 12.27138 278 ALA A CA 1
ATOM 2080 C C . ALA A 1 267 ? 34.14384 -0.27447 29.01548 1.000 9.93682 278 ALA A C 1
ATOM 2081 O O . ALA A 1 267 ? 34.45224 -1.21346 29.76560 1.000 10.10927 278 ALA A O 1
ATOM 2083 N N . THR A 1 268 ? 33.70499 -0.44121 27.76816 1.000 9.33798 279 THR A N 1
ATOM 2084 C CA . THR A 1 268 ? 33.41548 -1.77903 27.25048 1.000 11.84689 279 THR A CA 1
ATOM 2085 C C . THR A 1 268 ? 34.00259 -1.87908 25.85057 1.000 13.74351 279 THR A C 1
ATOM 2086 O O . THR A 1 268 ? 33.74812 -1.00102 25.00440 1.000 14.67621 279 THR A O 1
ATOM 2090 N N . TRP A 1 269 ? 34.74855 -2.94615 25.59745 1.000 10.13613 280 TRP A N 1
ATOM 2091 C CA . TRP A 1 269 ? 35.31089 -3.24445 24.28516 1.000 10.17523 280 TRP A CA 1
ATOM 2092 C C . TRP A 1 269 ? 34.49178 -4.38045 23.64679 1.000 13.02279 280 TRP A C 1
ATOM 2093 O O . TRP A 1 269 ? 34.31007 -5.45605 24.24709 1.000 13.83597 280 TRP A O 1
ATOM 2104 N N . LEU A 1 270 ? 34.00608 -4.14455 22.44073 1.000 13.69429 281 LEU A N 1
ATOM 2105 C CA . LEU A 1 270 ? 33.28111 -5.17155 21.68801 1.000 9.79099 281 LEU A CA 1
ATOM 2106 C C . LEU A 1 270 ? 34.16932 -5.68416 20.55247 1.000 10.13016 281 LEU A C 1
ATOM 2107 O O . LEU A 1 270 ? 34.67740 -4.90911 19.70510 1.000 11.33349 281 LEU A O 1
ATOM 2112 N N . THR A 1 271 ? 34.38646 -6.98829 20.53834 1.000 11.32763 282 THR A N 1
ATOM 2113 C CA . THR A 1 271 ? 35.21808 -7.61448 19.51046 1.000 10.88500 282 THR A CA 1
ATOM 2114 C C . THR A 1 271 ? 34.53179 -8.84764 18.97369 1.000 15.86361 282 THR A C 1
ATOM 2115 O O . THR A 1 271 ? 33.62766 -9.41637 19.58305 1.000 16.11509 282 THR A O 1
ATOM 2119 N N . GLY A 1 272 ? 34.96700 -9.26798 17.79651 1.000 14.97528 283 GLY A N 1
ATOM 2120 C CA . GLY A 1 272 ? 34.44061 -10.47216 17.20822 1.000 15.37217 283 GLY A CA 1
ATOM 2121 C C . GLY A 1 272 ? 34.22095 -10.27143 15.72575 1.000 13.71013 283 GLY A C 1
ATOM 2122 O O . GLY A 1 272 ? 34.97549 -9.54758 15.08288 1.000 15.11999 283 GLY A O 1
ATOM 2123 N N . ASP A 1 273 ? 33.21028 -10.91496 15.17848 1.000 14.16746 284 ASP A N 1
ATOM 2124 C CA . ASP A 1 273 ? 32.97935 -10.88586 13.74808 1.000 18.10803 284 ASP A CA 1
ATOM 2125 C C . ASP A 1 273 ? 31.50104 -10.99592 13.45513 1.000 17.31212 284 ASP A C 1
ATOM 2126 O O . ASP A 1 273 ? 30.74115 -11.57903 14.23195 1.000 16.75417 284 ASP A O 1
ATOM 2131 N N . ARG A 1 274 ? 31.09010 -10.38987 12.35428 1.000 15.76537 285 ARG A N 1
ATOM 2132 C CA . ARG A 1 274 ? 29.70184 -10.48067 11.88962 1.000 15.53568 285 ARG A CA 1
ATOM 2133 C C . ARG A 1 274 ? 29.69921 -10.80048 10.40121 1.000 17.89939 285 ARG A C 1
ATOM 2134 O O . ARG A 1 274 ? 30.56940 -10.32732 9.65714 1.000 19.12891 285 ARG A O 1
ATOM 2142 N N . ASP A 1 275 ? 28.72285 -11.60015 9.96806 1.000 17.90894 286 ASP A N 1
ATOM 2143 C CA . ASP A 1 275 ? 28.43059 -11.86806 8.54069 1.000 15.43967 286 ASP A CA 1
ATOM 2144 C C . ASP A 1 275 ? 27.12798 -11.13546 8.25014 1.000 17.77422 286 ASP A C 1
ATOM 2145 O O . ASP A 1 275 ? 26.09127 -11.48850 8.81919 1.000 16.43675 286 ASP A O 1
ATOM 2150 N N . ASN A 1 276 ? 27.18319 -10.08669 7.42751 1.000 14.94709 287 ASN A N 1
ATOM 2151 C CA . ASN A 1 276 ? 26.01165 -9.24253 7.20139 1.000 15.08177 287 ASN A CA 1
ATOM 2152 C C . ASN A 1 276 ? 25.36211 -9.63498 5.89647 1.000 18.51708 287 ASN A C 1
ATOM 2153 O O . ASN A 1 276 ? 26.03117 -9.64070 4.85208 1.000 14.27221 287 ASN A O 1
ATOM 2158 N N . LEU A 1 277 ? 24.07239 -9.93406 5.96353 1.000 17.64272 288 LEU A N 1
ATOM 2159 C CA . LEU A 1 277 ? 23.27373 -10.25906 4.77545 1.000 18.60629 288 LEU A CA 1
ATOM 2160 C C . LEU A 1 277 ? 23.15474 -9.03394 3.87219 1.000 17.42014 288 LEU A C 1
ATOM 2161 O O . LEU A 1 277 ? 22.96414 -7.91541 4.35829 1.000 20.13249 288 LEU A O 1
ATOM 2166 N N . THR A 1 278 ? 23.37734 -9.21364 2.58397 1.000 16.43447 289 THR A N 1
ATOM 2167 C CA . THR A 1 278 ? 23.07702 -8.15144 1.63143 1.000 15.08554 289 THR A CA 1
ATOM 2168 C C . THR A 1 278 ? 21.81427 -8.48537 0.85397 1.000 17.29137 289 THR A C 1
ATOM 2169 O O . THR A 1 278 ? 21.52937 -9.65698 0.55928 1.000 16.55525 289 THR A O 1
ATOM 2173 N N . THR A 1 279 ? 21.07796 -7.43445 0.46514 1.000 19.80581 290 THR A N 1
ATOM 2174 C CA . THR A 1 279 ? 19.82189 -7.58594 -0.25098 1.000 20.77875 290 THR A CA 1
ATOM 2175 C C . THR A 1 279 ? 19.70883 -6.52044 -1.33003 1.000 27.37817 290 THR A C 1
ATOM 2176 O O . THR A 1 279 ? 20.43701 -5.51894 -1.34717 1.000 28.67014 290 THR A O 1
ATOM 2180 N N . THR A 1 280 ? 18.76423 -6.74280 -2.22266 1.000 25.61652 291 THR A N 1
ATOM 2181 C CA . THR A 1 280 ? 18.32502 -5.75443 -3.18291 1.000 33.44631 291 THR A CA 1
ATOM 2182 C C . THR A 1 280 ? 16.81091 -5.86869 -3.29096 1.000 39.11838 291 THR A C 1
ATOM 2183 O O . THR A 1 280 ? 16.22335 -6.88816 -2.93138 1.000 38.76013 291 THR A O 1
ATOM 2187 N N . THR A 1 281 ? 16.17693 -4.81577 -3.78941 1.000 39.30406 292 THR A N 1
ATOM 2188 C CA . THR A 1 281 ? 14.73415 -4.81347 -4.00286 1.000 47.24424 292 THR A CA 1
ATOM 2189 C C . THR A 1 281 ? 14.44873 -5.16177 -5.44988 1.000 41.38616 292 THR A C 1
ATOM 2190 O O . THR A 1 281 ? 15.09383 -4.62600 -6.35593 1.000 51.90684 292 THR A O 1
ATOM 2194 N N . VAL A 1 282 ? 13.50627 -6.08125 -5.65951 1.000 50.14974 293 VAL A N 1
ATOM 2195 C CA . VAL A 1 282 ? 13.17310 -6.56090 -6.99537 1.000 53.87261 293 VAL A CA 1
ATOM 2196 C C . VAL A 1 282 ? 11.66311 -6.66520 -7.16578 1.000 66.32325 293 VAL A C 1
ATOM 2197 O O . VAL A 1 282 ? 11.06166 -7.68965 -6.82117 1.000 66.49143 293 VAL A O 1
ATOM 2201 N N . ASP A 1 283 ? 11.04490 -5.61648 -7.71861 1.000 73.87323 294 ASP A N 1
ATOM 2202 C CA . ASP A 1 283 ? 9.59842 -5.58791 -7.95535 1.000 74.33011 294 ASP A CA 1
ATOM 2203 C C . ASP A 1 283 ? 8.81274 -5.47060 -6.64858 1.000 79.51282 294 ASP A C 1
ATOM 2204 O O . ASP A 1 283 ? 7.79340 -6.13690 -6.45998 1.000 85.83575 294 ASP A O 1
ATOM 2209 N N . ASP A 1 284 ? 9.29227 -4.62313 -5.73739 1.000 66.85306 295 ASP A N 1
ATOM 2210 C CA . ASP A 1 284 ? 8.69014 -4.38967 -4.42635 1.000 71.19014 295 ASP A CA 1
ATOM 2211 C C . ASP A 1 284 ? 9.00670 -5.49308 -3.42177 1.000 75.98427 295 ASP A C 1
ATOM 2212 O O . ASP A 1 284 ? 8.39218 -5.53276 -2.34450 1.000 81.24807 295 ASP A O 1
ATOM 2217 N N . ARG A 1 285 ? 9.93686 -6.39087 -3.73180 1.000 70.14006 296 ARG A N 1
ATOM 2218 C CA . ARG A 1 285 ? 10.30726 -7.48534 -2.84897 1.000 63.60362 296 ARG A CA 1
ATOM 2219 C C . ARG A 1 285 ? 11.79933 -7.39816 -2.55096 1.000 52.23107 296 ARG A C 1
ATOM 2220 O O . ARG A 1 285 ? 12.56372 -6.79806 -3.30781 1.000 51.74255 296 ARG A O 1
ATOM 2228 N N . ARG A 1 286 ? 12.20229 -7.98611 -1.42612 1.000 45.68171 297 ARG A N 1
ATOM 2229 C CA . ARG A 1 286 ? 13.59449 -7.99970 -0.99204 1.000 37.61907 297 ARG A CA 1
ATOM 2230 C C . ARG A 1 286 ? 14.18781 -9.38166 -1.25075 1.000 32.78604 297 ARG A C 1
ATOM 2231 O O . ARG A 1 286 ? 13.63083 -10.39479 -0.80674 1.000 32.51555 297 ARG A O 1
ATOM 2239 N N . ILE A 1 287 ? 15.30671 -9.41849 -1.97479 1.000 32.54500 298 ILE A N 1
ATOM 2240 C CA . ILE A 1 287 ? 15.99710 -10.64985 -2.36757 1.000 26.28700 298 ILE A CA 1
ATOM 2241 C C . ILE A 1 287 ? 17.41569 -10.60907 -1.82552 1.000 23.98800 298 ILE A C 1
ATOM 2242 O O . ILE A 1 287 ? 18.07559 -9.56667 -1.91071 1.000 28.81992 298 ILE A O 1
ATOM 2247 N N . ALA A 1 288 ? 17.87793 -11.72988 -1.24619 1.000 22.71149 299 ALA A N 1
ATOM 2248 C CA . ALA A 1 288 ? 19.25891 -11.80836 -0.76764 1.000 18.11670 299 ALA A CA 1
ATOM 2249 C C . ALA A 1 288 ? 20.19071 -11.80550 -1.97710 1.000 18.43461 299 ALA A C 1
ATOM 2250 O O . ALA A 1 288 ? 19.94461 -12.46808 -2.98780 1.000 21.26911 299 ALA A O 1
ATOM 2252 N N . THR A 1 289 ? 21.27697 -11.06006 -1.84369 1.000 17.86570 300 THR A N 1
ATOM 2253 C CA . THR A 1 289 ? 22.28845 -11.01545 -2.88576 1.000 20.01814 300 THR A CA 1
ATOM 2254 C C . THR A 1 289 ? 23.61918 -11.62492 -2.45831 1.000 18.97031 300 THR A C 1
ATOM 2255 O O . THR A 1 289 ? 24.45287 -11.89623 -3.32876 1.000 22.63310 300 THR A O 1
ATOM 2259 N N . GLY A 1 290 ? 23.79068 -11.94372 -1.18889 1.000 20.90583 301 GLY A N 1
ATOM 2260 C CA . GLY A 1 290 ? 25.01177 -12.52941 -0.67363 1.000 20.07824 301 GLY A CA 1
ATOM 2261 C C . GLY A 1 290 ? 25.20966 -12.16207 0.78819 1.000 17.78306 301 GLY A C 1
ATOM 2262 O O . GLY A 1 290 ? 24.24522 -11.96364 1.53285 1.000 17.54069 301 GLY A O 1
ATOM 2263 N N . LYS A 1 291 ? 26.47240 -12.08027 1.19881 1.000 16.09896 302 LYS A N 1
ATOM 2264 C CA . LYS A 1 291 ? 26.81527 -11.68545 2.56404 1.000 13.88566 302 LYS A CA 1
ATOM 2265 C C . LYS A 1 291 ? 28.25922 -11.21571 2.58256 1.000 16.25506 302 LYS A C 1
ATOM 2266 O O . LYS A 1 291 ? 29.07083 -11.59343 1.72623 1.000 18.58415 302 LYS A O 1
ATOM 2272 N N . GLN A 1 292 ? 28.57346 -10.38581 3.57392 1.000 15.25784 303 GLN A N 1
ATOM 2273 C CA . GLN A 1 292 ? 29.92361 -9.87700 3.74956 1.000 19.83539 303 GLN A CA 1
ATOM 2274 C C . GLN A 1 292 ? 30.30807 -10.00953 5.20550 1.000 18.88745 303 GLN A C 1
ATOM 2275 O O . GLN A 1 292 ? 29.57572 -9.53077 6.09044 1.000 18.58286 303 GLN A O 1
ATOM 2281 N N . SER A 1 293 ? 31.48412 -10.58465 5.45044 1.000 19.52641 304 SER A N 1
ATOM 2282 C CA . SER A 1 293 ? 31.98217 -10.73973 6.80873 1.000 22.52917 304 SER A CA 1
ATOM 2283 C C . SER A 1 293 ? 32.90716 -9.58817 7.15007 1.000 17.44789 304 SER A C 1
ATOM 2284 O O . SER A 1 293 ? 33.53055 -8.97609 6.27621 1.000 20.96742 304 SER A O 1
ATOM 2287 N N . GLY A 1 294 ? 33.03346 -9.30079 8.43104 1.000 17.87028 305 GLY A N 1
ATOM 2288 C CA . GLY A 1 294 ? 34.06068 -8.35744 8.84591 1.000 14.40460 305 GLY A CA 1
ATOM 2289 C C . GLY A 1 294 ? 34.17848 -8.36722 10.34678 1.000 10.43854 305 GLY A C 1
ATOM 2290 O O . GLY A 1 294 ? 33.24485 -8.76806 11.07612 1.000 14.31495 305 GLY A O 1
ATOM 2291 N N . ASP A 1 295 ? 35.36741 -7.96825 10.79792 1.000 17.54759 306 ASP A N 1
ATOM 2292 C CA . ASP A 1 295 ? 35.63828 -7.91634 12.23128 1.000 16.79414 306 ASP A CA 1
ATOM 2293 C C . ASP A 1 295 ? 34.85241 -6.75820 12.84815 1.000 12.91203 306 ASP A C 1
ATOM 2294 O O . ASP A 1 295 ? 34.43500 -5.79964 12.17744 1.000 16.43363 306 ASP A O 1
ATOM 2299 N N . VAL A 1 296 ? 34.60687 -6.85875 14.14510 1.000 14.16706 307 VAL A N 1
ATOM 2300 C CA . VAL A 1 296 ? 34.07935 -5.74075 14.91311 1.000 12.85202 307 VAL A CA 1
ATOM 2301 C C . VAL A 1 296 ? 35.16095 -5.42757 15.93156 1.000 12.87573 307 VAL A C 1
ATOM 2302 O O . VAL A 1 296 ? 35.78625 -6.34798 16.47070 1.000 13.22794 307 VAL A O 1
ATOM 2306 N N . ASN A 1 297 ? 35.41719 -4.13732 16.13330 1.000 11.36616 308 ASN A N 1
ATOM 2307 C CA . ASN A 1 297 ? 36.41884 -3.63132 17.06222 1.000 9.60922 308 ASN A CA 1
ATOM 2308 C C . ASN A 1 297 ? 35.90259 -2.25668 17.48490 1.000 10.43068 308 ASN A C 1
ATOM 2309 O O . ASN A 1 297 ? 36.20291 -1.21779 16.87511 1.000 15.86988 308 ASN A O 1
ATOM 2314 N N . ALA A 1 298 ? 35.01456 -2.25860 18.48590 1.000 11.92682 309 ALA A N 1
ATOM 2315 C CA . ALA A 1 298 ? 34.21187 -1.09933 18.84067 1.000 12.91682 309 ALA A CA 1
ATOM 2316 C C . ALA A 1 298 ? 34.29878 -0.83497 20.33867 1.000 13.81478 309 ALA A C 1
ATOM 2317 O O . ALA A 1 298 ? 34.75721 -1.67266 21.09599 1.000 11.30634 309 ALA A O 1
ATOM 2319 N N . PHE A 1 299 ? 33.79776 0.32143 20.77843 1.000 12.31983 310 PHE A N 1
ATOM 2320 C CA . PHE A 1 299 ? 34.02449 0.69644 22.16743 1.000 11.20234 310 PHE A CA 1
ATOM 2321 C C . PHE A 1 299 ? 32.86698 1.53722 22.67926 1.000 10.97581 310 PHE A C 1
ATOM 2322 O O . PHE A 1 299 ? 32.35411 2.40687 21.94355 1.000 13.22467 310 PHE A O 1
ATOM 2330 N N . GLY A 1 300 ? 32.47051 1.27987 23.93083 1.000 9.29350 311 GLY A N 1
ATOM 2331 C CA . GLY A 1 300 ? 31.40657 2.03952 24.57496 1.000 12.25729 311 GLY A CA 1
ATOM 2332 C C . GLY A 1 300 ? 31.82648 2.53841 25.94341 1.000 10.36163 311 GLY A C 1
ATOM 2333 O O . GLY A 1 300 ? 32.60160 1.89031 26.66943 1.000 12.41840 311 GLY A O 1
ATOM 2334 N N A VAL A 1 301 ? 31.34389 3.72477 26.29149 0.626 12.72916 312 VAL A N 1
ATOM 2335 N N B VAL A 1 301 ? 31.31649 3.70984 26.28633 0.374 12.73591 312 VAL A N 1
ATOM 2336 C CA A VAL A 1 301 ? 31.65525 4.30463 27.59384 0.626 12.02609 312 VAL A CA 1
ATOM 2337 C CA B VAL A 1 301 ? 31.59523 4.31019 27.57689 0.374 12.05447 312 VAL A CA 1
ATOM 2338 C C A VAL A 1 301 ? 30.39783 4.95102 28.14727 0.626 10.74254 312 VAL A C 1
ATOM 2339 C C B VAL A 1 301 ? 30.29392 4.85282 28.14455 0.374 10.91960 312 VAL A C 1
ATOM 2340 O O A VAL A 1 301 ? 29.60007 5.51726 27.38586 0.626 10.98843 312 VAL A O 1
ATOM 2341 O O B VAL A 1 301 ? 29.36391 5.21072 27.40884 0.374 10.75363 312 VAL A O 1
ATOM 2348 N N . ASP A 1 302 ? 30.19652 4.84074 29.46672 1.000 12.26143 313 ASP A N 1
ATOM 2349 C CA . ASP A 1 302 ? 29.10017 5.54622 30.13686 1.000 13.06504 313 ASP A CA 1
ATOM 2350 C C . ASP A 1 302 ? 29.68319 6.08036 31.43955 1.000 15.03818 313 ASP A C 1
ATOM 2351 O O . ASP A 1 302 ? 30.32399 5.32535 32.18960 1.000 12.35965 313 ASP A O 1
ATOM 2356 N N . LEU A 1 303 ? 29.49325 7.37013 31.69025 1.000 9.53277 314 LEU A N 1
ATOM 2357 C CA . LEU A 1 303 ? 29.98759 8.01659 32.91221 1.000 13.97800 314 LEU A CA 1
ATOM 2358 C C . LEU A 1 303 ? 28.87446 8.85704 33.52064 1.000 11.52690 314 LEU A C 1
ATOM 2359 O O . LEU A 1 303 ? 28.04777 9.44427 32.80460 1.000 12.54189 314 LEU A O 1
ATOM 2364 N N . GLY A 1 304 ? 28.84320 8.91315 34.84946 1.000 11.16017 315 GLY A N 1
ATOM 2365 C CA . GLY A 1 304 ? 27.83986 9.70992 35.53371 1.000 9.99570 315 GLY A CA 1
ATOM 2366 C C . GLY A 1 304 ? 28.32721 10.17914 36.88931 1.000 11.72663 315 GLY A C 1
ATOM 2367 O O . GLY A 1 304 ? 29.09370 9.48669 37.58353 1.000 11.07236 315 GLY A O 1
ATOM 2368 N N . LEU A 1 305 ? 27.84193 11.34940 37.28256 1.000 10.80570 316 LEU A N 1
ATOM 2369 C CA . LEU A 1 305 ? 28.13955 11.93294 38.59077 1.000 11.24682 316 LEU A CA 1
ATOM 2370 C C . LEU A 1 305 ? 26.83657 12.48026 39.16713 1.000 10.05587 316 LEU A C 1
ATOM 2371 O O . LEU A 1 305 ? 26.10340 13.24519 38.50370 1.000 10.46651 316 LEU A O 1
ATOM 2376 N N . ARG A 1 306 ? 26.54059 12.10279 40.39589 1.000 8.56683 317 ARG A N 1
ATOM 2377 C CA . ARG A 1 306 ? 25.32534 12.53877 41.06878 1.000 10.34028 317 ARG A CA 1
ATOM 2378 C C . ARG A 1 306 ? 25.65624 13.21912 42.38272 1.000 11.26546 317 ARG A C 1
ATOM 2379 O O . ARG A 1 306 ? 26.43680 12.68534 43.19728 1.000 10.63261 317 ARG A O 1
ATOM 2387 N N . TRP A 1 307 ? 25.07927 14.40364 42.58255 1.000 10.97644 318 TRP A N 1
ATOM 2388 C CA . TRP A 1 307 ? 25.26582 15.20268 43.80072 1.000 11.90226 318 TRP A CA 1
ATOM 2389 C C . TRP A 1 307 ? 24.08468 14.87971 44.71111 1.000 15.52002 318 TRP A C 1
ATOM 2390 O O . TRP A 1 307 ? 22.91346 15.05390 44.31966 1.000 12.33768 318 TRP A O 1
ATOM 2401 N N . ASN A 1 308 ? 24.36924 14.38394 45.90884 1.000 9.65195 319 ASN A N 1
ATOM 2402 C CA . ASN A 1 308 ? 23.31817 14.19545 46.90425 1.000 12.92072 319 ASN A CA 1
ATOM 2403 C C . ASN A 1 308 ? 23.28602 15.46164 47.75549 1.000 17.95524 319 ASN A C 1
ATOM 2404 O O . ASN A 1 308 ? 24.05203 15.62738 48.72532 1.000 15.86832 319 ASN A O 1
ATOM 2409 N N . ILE A 1 309 ? 22.44572 16.41239 47.33000 1.000 14.06837 320 ILE A N 1
ATOM 2410 C CA . ILE A 1 309 ? 22.46715 17.75790 47.91095 1.000 15.94332 320 ILE A CA 1
ATOM 2411 C C . ILE A 1 309 ? 21.93087 17.73835 49.32713 1.000 19.82160 320 ILE A C 1
ATOM 2412 O O . ILE A 1 309 ? 22.49200 18.38425 50.21819 1.000 20.89042 320 ILE A O 1
ATOM 2417 N N . ASP A 1 310 ? 20.84072 17.02044 49.55419 1.000 22.15554 321 ASP A N 1
ATOM 2418 C CA . ASP A 1 310 ? 20.37155 16.73519 50.92244 1.000 25.02158 321 ASP A CA 1
ATOM 2419 C C . ASP A 1 310 ? 19.64340 15.39287 50.89518 1.000 23.95689 321 ASP A C 1
ATOM 2420 O O .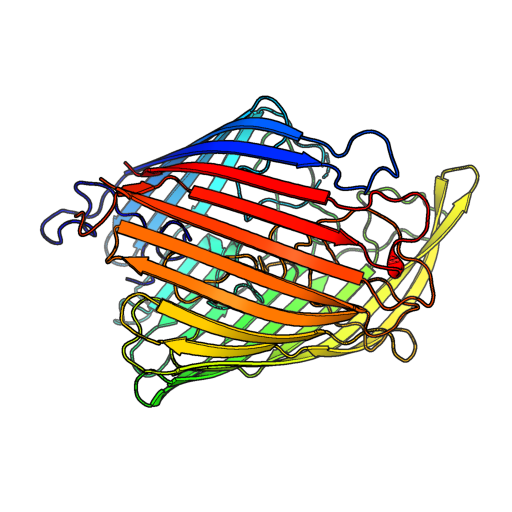 ASP A 1 310 ? 19.76073 14.62939 49.93498 1.000 27.39374 321 ASP A O 1
ATOM 2425 N N . GLU A 1 311 ? 18.89121 15.07369 51.95773 1.000 30.62605 322 GLU A N 1
ATOM 2426 C CA . GLU A 1 311 ? 18.22204 13.77331 51.94554 1.000 36.90813 322 GLU A CA 1
ATOM 2427 C C . GLU A 1 311 ? 17.21783 13.67089 50.80182 1.000 30.75559 322 GLU A C 1
ATOM 2428 O O . GLU A 1 311 ? 16.98435 12.57675 50.26987 1.000 36.92520 322 GLU A O 1
ATOM 2434 N N . GLN A 1 312 ? 16.66992 14.80279 50.36600 1.000 27.50441 323 GLN A N 1
ATOM 2435 C CA . GLN A 1 312 ? 15.58518 14.78486 49.39486 1.000 23.99367 323 GLN A CA 1
ATOM 2436 C C . GLN A 1 312 ? 16.02418 15.18547 47.98965 1.000 20.96895 323 GLN A C 1
ATOM 2437 O O . GLN A 1 312 ? 15.47791 14.65681 47.02285 1.000 21.52603 323 GLN A O 1
ATOM 2443 N N . TRP A 1 313 ? 16.93059 16.14516 47.85341 1.000 13.43467 324 TRP A N 1
ATOM 2444 C CA . TRP A 1 313 ? 17.30065 16.68332 46.54371 1.000 13.51848 324 TRP A CA 1
ATOM 2445 C C . TRP A 1 313 ? 18.58758 16.07456 46.00626 1.000 19.82002 324 TRP A C 1
ATOM 2446 O O . TRP A 1 313 ? 19.61143 16.00668 46.71120 1.000 14.78765 324 TRP A O 1
ATOM 2457 N N . LYS A 1 314 ? 18.58080 15.75812 44.71485 1.000 14.57401 325 LYS A N 1
ATOM 2458 C CA . LYS A 1 314 ? 19.76862 15.28638 44.02936 1.000 10.74332 325 LYS A CA 1
ATOM 2459 C C . LYS A 1 314 ? 19.81767 15.83849 42.60541 1.000 12.22460 325 LYS A C 1
ATOM 2460 O O . LYS A 1 314 ? 18.79440 16.25450 42.03499 1.000 14.15718 325 LYS A O 1
ATOM 2466 N N . ALA A 1 315 ? 21.01527 15.83083 42.02912 1.000 11.67368 326 ALA A N 1
ATOM 2467 C CA . ALA A 1 315 ? 21.15441 16.28950 40.64560 1.000 14.33019 326 ALA A CA 1
ATOM 2468 C C . ALA A 1 315 ? 22.41824 15.68503 40.08340 1.000 10.57073 326 ALA A C 1
ATOM 2469 O O . ALA A 1 315 ? 23.35911 15.33093 40.81966 1.000 13.14633 326 ALA A O 1
ATOM 2471 N N . GLY A 1 316 ? 22.48120 15.61735 38.76534 1.000 9.75445 327 GLY A N 1
ATOM 2472 C CA . GLY A 1 316 ? 23.69834 15.06014 38.20596 1.000 14.18774 327 GLY A CA 1
ATOM 2473 C C . GLY A 1 316 ? 23.81020 15.20755 36.70859 1.000 12.68967 327 GLY A C 1
ATOM 2474 O O . GLY A 1 316 ? 22.98522 15.84851 36.03648 1.000 12.49347 327 GLY A O 1
ATOM 2475 N N . VAL A 1 317 ? 24.87142 14.61093 36.20925 1.000 11.45582 328 VAL A N 1
ATOM 2476 C CA . VAL A 1 317 ? 25.24847 14.73852 34.80634 1.000 11.50982 328 VAL A CA 1
ATOM 2477 C C . VAL A 1 317 ? 25.73643 13.39257 34.32692 1.000 14.07495 328 VAL A C 1
ATOM 2478 O O . VAL A 1 317 ? 26.26937 12.59024 35.10531 1.000 12.26869 328 VAL A O 1
ATOM 2482 N N . GLY A 1 318 ? 25.55814 13.15697 33.02801 1.000 13.52997 329 GLY A N 1
ATOM 2483 C CA . GLY A 1 318 ? 25.96863 11.90370 32.41358 1.000 11.94591 329 GLY A CA 1
ATOM 2484 C C . GLY A 1 318 ? 26.50485 12.15200 31.01989 1.000 11.68959 329 GLY A C 1
ATOM 2485 O O . GLY A 1 318 ? 26.16837 13.14219 30.37053 1.000 12.46832 329 GLY A O 1
ATOM 2486 N N . TYR A 1 319 ? 27.37579 11.25863 30.57555 1.000 11.08581 330 TYR A N 1
ATOM 2487 C CA . TYR A 1 319 ? 27.87897 11.24108 29.20661 1.000 9.92587 330 TYR A CA 1
ATOM 2488 C C . TYR A 1 319 ? 28.01367 9.76764 28.82095 1.000 14.65604 330 TYR A C 1
ATOM 2489 O O . TYR A 1 319 ? 28.52037 8.95072 29.60733 1.000 10.83345 330 TYR A O 1
ATOM 2498 N N . ALA A 1 320 ? 27.57479 9.41320 27.61433 1.000 12.54379 331 ALA A N 1
ATOM 2499 C CA . ALA A 1 320 ? 27.79212 8.05060 27.12890 1.000 11.10343 331 ALA A CA 1
ATOM 2500 C C . ALA A 1 320 ? 28.07588 8.10214 25.63385 1.000 10.72065 331 ALA A C 1
ATOM 2501 O O . ALA A 1 320 ? 27.64621 9.02889 24.92607 1.000 11.38868 331 ALA A O 1
ATOM 2503 N N . ARG A 1 321 ? 28.81980 7.10477 25.14980 1.000 11.60212 332 ARG A N 1
ATOM 2504 C CA . ARG A 1 321 ? 29.16912 7.09597 23.73035 1.000 10.93092 332 ARG A CA 1
ATOM 2505 C C . ARG A 1 321 ? 29.32942 5.65267 23.32376 1.000 11.76527 332 ARG A C 1
ATOM 2506 O O . ARG A 1 321 ? 30.06391 4.88763 23.96430 1.000 14.26319 332 ARG A O 1
ATOM 2514 N N . GLY A 1 322 ? 28.60214 5.26502 22.29457 1.000 10.08872 333 GLY A N 1
ATOM 2515 C CA . GLY A 1 322 ? 28.86684 3.98968 21.65942 1.000 11.02599 333 GLY A CA 1
ATOM 2516 C C . GLY A 1 322 ? 29.43430 4.29142 20.28497 1.000 11.04003 333 GLY A C 1
ATOM 2517 O O . GLY A 1 322 ? 28.84303 5.07356 19.49256 1.000 11.10791 333 GLY A O 1
ATOM 2518 N N . SER A 1 323 ? 30.61843 3.74507 20.01956 1.000 10.01731 334 SER A N 1
ATOM 2519 C CA . SER A 1 323 ? 31.29604 4.01763 18.74162 1.000 15.89023 334 SER A CA 1
ATOM 2520 C C . SER A 1 323 ? 30.42022 3.67715 17.51846 1.000 12.11764 334 SER A C 1
ATOM 2521 O O . SER A 1 323 ? 29.46133 2.90687 17.60114 1.000 11.37841 334 SER A O 1
ATOM 2524 N N . GLY A 1 324 ? 30.77214 4.28322 16.37743 1.000 13.01713 335 GLY A N 1
ATOM 2525 C CA . GLY A 1 324 ? 30.03488 4.07267 15.14223 1.000 13.83674 335 GLY A CA 1
ATOM 2526 C C . GLY A 1 324 ? 30.95616 4.04815 13.94490 1.000 19.48025 335 GLY A C 1
ATOM 2527 O O . GLY A 1 324 ? 32.05162 4.63034 13.94950 1.000 17.01138 335 GLY A O 1
ATOM 2528 N N . GLY A 1 325 ? 30.45127 3.43348 12.86916 1.000 16.49942 336 GLY A N 1
ATOM 2529 C CA . GLY A 1 325 ? 31.14753 3.54912 11.59818 1.000 18.70757 336 GLY A CA 1
ATOM 2530 C C . GLY A 1 325 ? 32.46873 2.78992 11.57418 1.000 17.19468 336 GLY A C 1
ATOM 2531 O O . GLY A 1 325 ? 32.56685 1.61337 11.98034 1.000 15.94921 336 GLY A O 1
ATOM 2532 N N . GLY A 1 326 ? 33.49970 3.47916 11.08144 1.000 21.37153 337 GLY A N 1
ATOM 2533 C CA . GLY A 1 326 ? 34.81932 2.90190 10.96745 1.000 27.17955 337 GLY A CA 1
ATOM 2534 C C . GLY A 1 326 ? 34.95941 2.04121 9.72717 1.000 25.51464 337 GLY A C 1
ATOM 2535 O O . GLY A 1 326 ? 34.02620 1.85970 8.92564 1.000 20.44891 337 GLY A O 1
ATOM 2536 N N . LYS A 1 327 ? 36.15173 1.45436 9.60341 1.000 22.41627 338 LYS A N 1
ATOM 2537 C CA . LYS A 1 327 ? 36.54246 0.74862 8.38833 1.000 25.08500 338 LYS A CA 1
ATOM 2538 C C . LYS A 1 327 ? 35.69502 -0.50433 8.23623 1.000 24.48434 338 LYS A C 1
ATOM 2539 O O . LYS A 1 327 ? 35.72162 -1.39898 9.10091 1.000 18.07112 338 LYS A O 1
ATOM 2545 N N . ASP A 1 328 ? 34.92986 -0.56598 7.14604 1.000 25.90021 339 ASP A N 1
ATOM 2546 C CA . ASP A 1 328 ? 33.96454 -1.64341 6.93031 1.000 22.10137 339 ASP A CA 1
ATOM 2547 C C . ASP A 1 328 ? 33.07269 -1.81686 8.16595 1.000 21.55645 339 ASP A C 1
ATOM 2548 O O . ASP A 1 328 ? 32.73489 -2.92819 8.58433 1.000 20.80318 339 ASP A O 1
ATOM 2553 N N . GLY A 1 329 ? 32.70171 -0.69293 8.78034 1.000 23.61642 340 GLY A N 1
ATOM 2554 C CA . GLY A 1 329 ? 31.75739 -0.72518 9.87669 1.000 20.39528 340 GLY A CA 1
ATOM 2555 C C . GLY A 1 329 ? 32.26485 -1.39906 11.12442 1.000 20.10481 340 GLY A C 1
ATOM 2556 O O . GLY A 1 329 ? 31.45891 -1.66896 12.03181 1.000 15.67820 340 GLY A O 1
ATOM 2557 N N . GLU A 1 330 ? 33.59069 -1.62027 11.22746 1.000 15.28893 341 GLU A N 1
ATOM 2558 C CA . GLU A 1 330 ? 34.13967 -2.35640 12.37716 1.000 21.13637 341 GLU A CA 1
ATOM 2559 C C . GLU A 1 330 ? 33.93956 -1.64183 13.70096 1.000 17.02530 341 GLU A C 1
ATOM 2560 O O . GLU A 1 330 ? 33.97066 -2.28904 14.75261 1.000 15.40710 341 GLU A O 1
ATOM 2566 N N . GLU A 1 331 ? 33.75072 -0.32206 13.69383 1.000 12.54405 342 GLU A N 1
ATOM 2567 C CA . GLU A 1 331 ? 33.63984 0.41955 14.93810 1.000 14.53471 342 GLU A CA 1
ATOM 2568 C C . GLU A 1 331 ? 32.18998 0.60642 15.36117 1.000 14.63814 342 GLU A C 1
ATOM 2569 O O . GLU A 1 331 ? 31.90716 1.38322 16.27964 1.000 13.99480 342 GLU A O 1
ATOM 2575 N N . GLN A 1 332 ? 31.26727 -0.10583 14.74956 1.000 13.89517 343 GLN A N 1
ATOM 2576 C CA . GLN A 1 332 ? 29.87405 0.04273 15.14629 1.000 14.38612 343 GLN A CA 1
ATOM 2577 C C . GLN A 1 332 ? 29.66212 -0.73070 16.44403 1.000 13.83007 343 GLN A C 1
ATOM 2578 O O . GLN A 1 332 ? 29.52440 -1.95319 16.45016 1.000 14.12569 343 GLN A O 1
ATOM 2584 N N . PHE A 1 333 ? 29.62100 -0.02012 17.55813 1.000 11.53955 344 PHE A N 1
ATOM 2585 C CA . PHE A 1 333 ? 29.24368 -0.66841 18.80776 1.000 14.31522 344 PHE A CA 1
ATOM 2586 C C . PHE A 1 333 ? 27.77364 -1.11242 18.76700 1.000 12.96964 344 PHE A C 1
ATOM 2587 O O . PHE A 1 333 ? 26.94725 -0.52849 18.06643 1.000 15.13597 344 PHE A O 1
ATOM 2595 N N . GLN A 1 334 ? 27.43545 -2.13471 19.56681 1.000 9.80265 345 GLN A N 1
ATOM 2596 C CA . GLN A 1 334 ? 26.02709 -2.54254 19.74687 1.000 12.83754 345 GLN A CA 1
ATOM 2597 C C . GLN A 1 334 ? 25.89043 -3.20400 21.10234 1.000 12.12479 345 GLN A C 1
ATOM 2598 O O . GLN A 1 334 ? 26.87838 -3.68160 21.66683 1.000 12.29808 345 GLN A O 1
ATOM 2604 N N . GLN A 1 335 ? 24.66445 -3.24635 21.64555 1.000 12.33180 346 GLN A N 1
ATOM 2605 C CA . GLN A 1 335 ? 24.48948 -3.80824 22.98208 1.000 14.25776 346 GLN A CA 1
ATOM 2606 C C . GLN A 1 335 ? 24.14881 -5.29280 22.86043 1.000 16.06359 346 GLN A C 1
ATOM 2607 O O . GLN A 1 335 ? 23.96529 -5.80638 21.73846 1.000 14.37632 346 GLN A O 1
ATOM 2613 N N . THR A 1 336 ? 24.13871 -5.99854 24.01349 1.000 13.87841 347 THR A N 1
ATOM 2614 C CA . THR A 1 336 ? 23.95207 -7.46349 23.97863 1.000 12.30779 347 THR A CA 1
ATOM 2615 C C . THR A 1 336 ? 22.63477 -7.89519 23.33656 1.000 13.60543 347 THR A C 1
ATOM 2616 O O . THR A 1 336 ? 22.50723 -9.05419 22.90015 1.000 16.84747 347 THR A O 1
ATOM 2620 N N . GLY A 1 337 ? 21.59035 -7.06615 23.40487 1.000 14.84461 348 GLY A N 1
ATOM 2621 C CA . GLY A 1 337 ? 20.24938 -7.48952 23.06417 1.000 16.47709 348 GLY A CA 1
ATOM 2622 C C . GLY A 1 337 ? 19.43561 -7.98364 24.25394 1.000 18.39645 348 GLY A C 1
ATOM 2623 O O . GLY A 1 337 ? 18.23295 -8.22295 24.11437 1.000 18.88154 348 GLY A O 1
ATOM 2624 N N . LEU A 1 338 ? 20.03891 -8.08243 25.43094 1.000 13.34018 349 LEU A N 1
ATOM 2625 C CA . LEU A 1 338 ? 19.32785 -8.48966 26.63770 1.000 12.17255 349 LEU A CA 1
ATOM 2626 C C . LEU A 1 338 ? 19.05089 -7.30429 27.56055 1.000 10.65667 349 LEU A C 1
ATOM 2627 O O . LEU A 1 338 ? 18.41393 -7.48343 28.61348 1.000 14.40397 349 LEU A O 1
ATOM 2632 N N . GLU A 1 339 ? 19.54354 -6.10999 27.19374 1.000 16.46549 350 GLU A N 1
ATOM 2633 C CA . GLU A 1 339 ? 19.51607 -4.92070 28.04512 1.000 13.29382 350 GLU A CA 1
ATOM 2634 C C . GLU A 1 339 ? 18.14242 -4.26919 28.02865 1.000 16.49165 350 GLU A C 1
ATOM 2635 O O . GLU A 1 339 ? 17.33353 -4.43607 27.09342 1.000 16.99260 350 GLU A O 1
ATOM 2641 N N . SER A 1 340 ? 17.87245 -3.51965 29.08847 1.000 12.96658 351 SER A N 1
ATOM 2642 C CA . SER A 1 340 ? 16.72606 -2.59550 29.08590 1.000 15.60461 351 SER A CA 1
ATOM 2643 C C . SER A 1 340 ? 17.19243 -1.14254 29.00933 1.000 14.99368 351 SER A C 1
ATOM 2644 O O . SER A 1 340 ? 16.39111 -0.26376 28.69035 1.000 13.94258 351 SER A O 1
ATOM 2647 N N . ASN A 1 341 ? 18.43690 -0.85008 29.40617 1.000 10.75568 352 ASN A N 1
ATOM 2648 C CA . ASN A 1 341 ? 18.90942 0.49143 29.60436 1.000 11.01073 352 ASN A CA 1
ATOM 2649 C C . ASN A 1 341 ? 18.09850 1.26684 30.62483 1.000 11.39323 352 ASN A C 1
ATOM 2650 O O . ASN A 1 341 ? 18.08261 2.48065 30.55300 1.000 14.52353 352 ASN A O 1
ATOM 2655 N N . ARG A 1 342 ? 17.37543 0.58803 31.54303 1.000 10.17705 353 ARG A N 1
ATOM 2656 C CA . ARG A 1 342 ? 16.65581 1.24853 32.63118 1.000 9.78222 353 ARG A CA 1
ATOM 2657 C C . ARG A 1 342 ? 17.40919 1.04709 33.95239 1.000 9.58240 353 ARG A C 1
ATOM 2658 O O . ARG A 1 342 ? 17.84954 -0.07368 34.26721 1.000 13.26701 353 ARG A O 1
ATOM 2666 N N . SER A 1 343 ? 17.57610 2.13383 34.71586 1.000 12.07242 354 SER A N 1
ATOM 2667 C CA . SER A 1 343 ? 18.38008 2.06231 35.94246 1.000 11.31573 354 SER A CA 1
ATOM 2668 C C . SER A 1 343 ? 17.94044 3.18314 36.88864 1.000 10.26463 354 SER A C 1
ATOM 2669 O O . SER A 1 343 ? 17.27599 4.13307 36.48844 1.000 12.00914 354 SER A O 1
ATOM 2672 N N . ASN A 1 344 ? 18.35960 3.07338 38.14894 1.000 10.55889 355 ASN A N 1
ATOM 2673 C CA . ASN A 1 344 ? 18.05086 4.11042 39.14925 1.000 11.06112 355 ASN A CA 1
ATOM 2674 C C . ASN A 1 344 ? 19.08838 5.21803 39.10580 1.000 9.88340 355 ASN A C 1
ATOM 2675 O O . ASN A 1 344 ? 19.56233 5.65081 40.17151 1.000 12.73605 355 ASN A O 1
ATOM 2680 N N . PHE A 1 345 ? 19.48532 5.64703 37.90907 1.000 11.50875 356 PHE A N 1
ATOM 2681 C CA . PHE A 1 345 ? 20.61058 6.58510 37.77335 1.000 11.38469 356 PHE A CA 1
ATOM 2682 C C . PHE A 1 345 ? 20.29816 7.98309 38.30649 1.000 13.61979 356 PHE A C 1
ATOM 2683 O O . PHE A 1 345 ? 21.24616 8.74345 38.58359 1.000 12.19123 356 PHE A O 1
ATOM 2691 N N . THR A 1 346 ? 19.00440 8.34687 38.46149 1.000 10.20262 357 THR A N 1
ATOM 2692 C CA . THR A 1 346 ? 18.67181 9.62930 39.10747 1.000 13.33125 357 THR A CA 1
ATOM 2693 C C . THR A 1 346 ? 18.66416 9.57786 40.63836 1.000 13.13363 357 THR A C 1
ATOM 2694 O O . THR A 1 346 ? 18.40216 10.62834 41.27900 1.000 14.51216 357 THR A O 1
ATOM 2698 N N . GLY A 1 347 ? 19.05288 8.44912 41.25759 1.000 11.89667 358 GLY A N 1
ATOM 2699 C CA . GLY A 1 347 ? 19.07331 8.35885 42.71341 1.000 12.79197 358 GLY A CA 1
ATOM 2700 C C . GLY A 1 347 ? 17.73985 8.17693 43.42428 1.000 13.46955 358 GLY A C 1
ATOM 2701 O O . GLY A 1 347 ? 17.63291 8.51781 44.61186 1.000 13.02687 358 GLY A O 1
ATOM 2702 N N . THR A 1 348 ? 16.70265 7.67103 42.74724 1.000 11.74013 359 THR A N 1
ATOM 2703 C CA . THR A 1 348 ? 15.41614 7.45016 43.40221 1.000 15.98861 359 THR A CA 1
ATOM 2704 C C . THR A 1 348 ? 15.00390 5.98708 43.30614 1.000 15.51210 359 THR A C 1
ATOM 2705 O O . THR A 1 348 ? 15.58014 5.19686 42.57352 1.000 14.74893 359 THR A O 1
ATOM 2709 N N . ARG A 1 349 ? 13.94874 5.64918 44.04767 1.000 13.30374 360 ARG A N 1
ATOM 2710 C CA . ARG A 1 349 ? 13.39240 4.29897 43.95900 1.000 17.81084 360 ARG A CA 1
ATOM 2711 C C . ARG A 1 349 ? 12.86241 3.95651 42.55886 1.000 19.10066 360 ARG A C 1
ATOM 2712 O O . ARG A 1 349 ? 12.67777 2.77525 42.25943 1.000 24.73493 360 ARG A O 1
ATOM 2720 N N . SER A 1 350 ? 12.53279 4.93708 41.72797 1.000 20.54442 361 SER A N 1
ATOM 2721 C CA . SER A 1 350 ? 12.03781 4.65999 40.38125 1.000 17.14247 361 SER A CA 1
ATOM 2722 C C . SER A 1 350 ? 13.19217 4.51368 39.40093 1.000 19.23926 361 SER A C 1
ATOM 2723 O O . SER A 1 350 ? 14.13180 5.32407 39.40112 1.000 19.11489 361 SER A O 1
ATOM 2726 N N . ARG A 1 351 ? 13.10019 3.50035 38.53298 1.000 12.52701 362 ARG A N 1
ATOM 2727 C CA A ARG A 1 351 ? 14.05589 3.38496 37.43810 0.828 11.22597 362 ARG A CA 1
ATOM 2728 C C . ARG A 1 351 ? 13.62495 4.22817 36.25397 1.000 16.66974 362 ARG A C 1
ATOM 2729 O O . ARG A 1 351 ? 12.43006 4.35977 35.96020 1.000 18.05613 362 ARG A O 1
ATOM 2737 N N . VAL A 1 352 ? 14.60949 4.72040 35.52114 1.000 11.47445 363 VAL A N 1
ATOM 2738 C CA . VAL A 1 352 ? 14.35982 5.65491 34.42836 1.000 12.04029 363 VAL A CA 1
ATOM 2739 C C . VAL A 1 352 ? 15.17875 5.17001 33.23379 1.000 10.59393 363 VAL A C 1
ATOM 2740 O O . VAL A 1 352 ? 16.27989 4.62394 33.41754 1.000 13.42365 363 VAL A O 1
ATOM 2744 N N . HIS A 1 353 ? 14.63423 5.32817 32.02090 1.000 12.15970 364 HIS A N 1
ATOM 2745 C CA . HIS A 1 353 ? 15.41138 4.92403 30.85509 1.000 13.59296 364 HIS A CA 1
ATOM 2746 C C . HIS A 1 353 ? 16.64331 5.83531 30.69780 1.000 11.67314 364 HIS A C 1
ATOM 2747 O O . HIS A 1 353 ? 16.55202 7.06174 30.66936 1.000 11.86636 364 HIS A O 1
ATOM 2754 N N . ARG A 1 354 ? 17.81635 5.22391 30.63502 1.000 10.55495 365 ARG A N 1
ATOM 2755 C CA . ARG A 1 354 ? 19.06536 5.97126 30.61591 1.000 11.44592 365 ARG A CA 1
ATOM 2756 C C . ARG A 1 354 ? 19.18564 6.83995 29.36152 1.000 13.13231 365 ARG A C 1
ATOM 2757 O O . ARG A 1 354 ? 19.86670 7.87333 29.37691 1.000 12.19339 365 ARG A O 1
ATOM 2765 N N . PHE A 1 355 ? 18.51741 6.45730 28.28296 1.000 13.39330 366 PHE A N 1
ATOM 2766 C CA . PHE A 1 355 ? 18.57279 7.21870 27.05045 1.000 12.35603 366 PHE A CA 1
ATOM 2767 C C . PHE A 1 355 ? 17.18036 7.63577 26.59334 1.000 12.36075 366 PHE A C 1
ATOM 2768 O O . PHE A 1 355 ? 16.87155 7.62825 25.40195 1.000 12.88088 366 PHE A O 1
ATOM 2776 N N . GLY A 1 356 ? 16.30243 7.95948 27.57242 1.000 10.68548 367 GLY A N 1
ATOM 2777 C CA . GLY A 1 356 ? 15.03618 8.60765 27.25869 1.000 12.42880 367 GLY A CA 1
ATOM 2778 C C . GLY A 1 356 ? 13.83855 7.67350 27.17656 1.000 12.70431 367 GLY A C 1
ATOM 2779 O O . GLY A 1 356 ? 13.83183 6.68028 26.45197 1.000 13.14109 367 GLY A O 1
ATOM 2780 N N . GLU A 1 357 ? 12.76395 8.02672 27.89559 1.000 12.43310 368 GLU A N 1
ATOM 2781 C CA . GLU A 1 357 ? 11.53821 7.26711 27.77768 1.000 14.33000 368 GLU A CA 1
ATOM 2782 C C . GLU A 1 357 ? 10.96352 7.33340 26.36942 1.000 14.60804 368 GLU A C 1
ATOM 2783 O O . GLU A 1 357 ? 10.25153 6.41701 25.95004 1.000 17.27570 368 GLU A O 1
ATOM 2789 N N . ALA A 1 358 ? 11.25103 8.41750 25.62238 1.000 12.80150 369 ALA A N 1
ATOM 2790 C CA . ALA A 1 358 ? 10.73665 8.53118 24.26670 1.000 16.15529 369 ALA A CA 1
ATOM 2791 C C . ALA A 1 358 ? 11.73741 7.97469 23.24100 1.000 13.22975 369 ALA A C 1
ATOM 2792 O O . ALA A 1 358 ? 11.39756 7.08552 22.44569 1.000 13.85977 369 ALA A O 1
ATOM 2794 N N . PHE A 1 359 ? 12.98117 8.46991 23.28085 1.000 13.28561 370 PHE A N 1
ATOM 2795 C CA . PHE A 1 359 ? 13.96877 8.01793 22.30070 1.000 12.93783 370 PHE A CA 1
ATOM 2796 C C . PHE A 1 359 ? 14.34549 6.55369 22.54534 1.000 13.54401 370 PHE A C 1
ATOM 2797 O O . PHE A 1 359 ? 14.55185 5.78487 21.59591 1.000 13.54069 370 PHE A O 1
ATOM 2805 N N . ARG A 1 360 ? 14.51909 6.16776 23.81321 1.000 13.90195 371 ARG A N 1
ATOM 2806 C CA . ARG A 1 360 ? 14.81497 4.75981 24.14436 1.000 11.38890 371 ARG A CA 1
ATOM 2807 C C . ARG A 1 360 ? 16.05678 4.29669 23.39148 1.000 17.91552 371 ARG A C 1
ATOM 2808 O O . ARG A 1 360 ? 16.07127 3.21108 22.78103 1.000 17.45009 371 ARG A O 1
ATOM 2816 N N . GLY A 1 361 ? 17.09422 5.12905 23.43964 1.000 14.15757 372 GLY A N 1
ATOM 2817 C CA . GLY A 1 361 ? 18.27648 4.87944 22.63134 1.000 18.44819 372 GLY A CA 1
ATOM 2818 C C . GLY A 1 361 ? 19.03907 3.65053 23.09925 1.000 16.38174 372 GLY A C 1
ATOM 2819 O O . GLY A 1 361 ? 19.07281 3.32360 24.28600 1.000 15.48198 372 GLY A O 1
ATOM 2820 N N . GLU A 1 362 ? 19.53797 2.89650 22.12375 1.000 17.94969 373 GLU A N 1
ATOM 2821 C CA . GLU A 1 362 ? 20.57844 1.89259 22.30693 1.000 17.08900 373 GLU A CA 1
ATOM 2822 C C . GLU A 1 362 ? 21.91271 2.58249 22.07070 1.000 15.30564 373 GLU A C 1
ATOM 2823 O O . GLU A 1 362 ? 22.00365 3.50588 21.23515 1.000 14.90877 373 GLU A O 1
ATOM 2829 N N . LEU A 1 363 ? 22.93436 2.17949 22.84588 1.000 14.57553 374 LEU A N 1
ATOM 2830 C CA . LEU A 1 363 ? 24.26836 2.77890 22.76772 1.000 16.34221 374 LEU A CA 1
ATOM 2831 C C . LEU A 1 363 ? 24.97425 2.19795 21.53668 1.000 16.53846 374 LEU A C 1
ATOM 2832 O O . LEU A 1 363 ? 25.74840 1.22719 21.59165 1.000 20.86476 374 LEU A O 1
ATOM 2837 N N . SER A 1 364 ? 24.68023 2.78141 20.37519 1.000 14.01848 375 SER A N 1
ATOM 2838 C CA . SER A 1 364 ? 25.21699 2.28251 19.11639 1.000 12.37300 375 SER A CA 1
ATOM 2839 C C . SER A 1 364 ? 25.30623 3.46540 18.17645 1.000 13.11980 375 SER A C 1
ATOM 2840 O O . SER A 1 364 ? 24.25573 4.03043 17.79295 1.000 14.04121 375 SER A O 1
ATOM 2843 N N . ASN A 1 365 ? 26.53741 3.80634 17.76418 1.000 11.45870 376 ASN A N 1
ATOM 2844 C CA . ASN A 1 365 ? 26.78504 4.98484 16.92878 1.000 11.65520 376 ASN A CA 1
ATOM 2845 C C . ASN A 1 365 ? 26.08597 6.20857 17.50630 1.000 16.47187 376 ASN A C 1
ATOM 2846 O O . ASN A 1 365 ? 25.46368 6.98347 16.77744 1.000 16.12200 376 ASN A O 1
ATOM 2851 N N . LEU A 1 366 ? 26.16265 6.36637 18.82325 1.000 13.14849 377 LEU A N 1
ATOM 2852 C CA . LEU A 1 366 ? 25.37004 7.35355 19.54761 1.000 14.17174 377 LEU A CA 1
ATOM 2853 C C . LEU A 1 366 ? 26.23629 7.96853 20.63854 1.000 15.50446 377 LEU A C 1
ATOM 2854 O O . LEU A 1 366 ? 26.95551 7.23939 21.34885 1.000 15.56848 377 LEU A O 1
ATOM 2859 N N . GLN A 1 367 ? 26.15479 9.30879 20.77610 1.000 11.94465 378 GLN A N 1
ATOM 2860 C CA . GLN A 1 367 ? 26.75206 10.06140 21.87655 1.000 14.44396 378 GLN A CA 1
ATOM 2861 C C . GLN A 1 367 ? 25.60862 10.76524 22.59409 1.000 13.78394 378 GLN A C 1
ATOM 2862 O O . GLN A 1 367 ? 24.66797 11.24283 21.93729 1.000 12.60151 378 GLN A O 1
ATOM 2868 N N . ALA A 1 368 ? 25.62146 10.78994 23.93313 1.000 11.97496 379 ALA A N 1
ATOM 2869 C CA . ALA A 1 368 ? 24.51928 11.37555 24.68725 1.000 12.30259 379 ALA A CA 1
ATOM 2870 C C . ALA A 1 368 ? 25.07448 12.18438 25.84206 1.000 12.28095 379 ALA A C 1
ATOM 2871 O O . ALA A 1 368 ? 25.98686 11.71004 26.55395 1.000 12.72690 379 ALA A O 1
ATOM 2873 N N . ALA A 1 369 ? 24.58331 13.42849 25.98586 1.000 11.45726 380 ALA A N 1
ATOM 2874 C CA . ALA A 1 369 ? 24.84344 14.23590 27.17748 1.000 14.86665 380 ALA A CA 1
ATOM 2875 C C . ALA A 1 369 ? 23.53771 14.31110 27.96339 1.000 14.74536 380 ALA A C 1
ATOM 2876 O O . ALA A 1 369 ? 22.45486 14.50672 27.37922 1.000 13.80525 380 ALA A O 1
ATOM 2878 N N . THR A 1 370 ? 23.62317 14.14355 29.28410 1.000 12.36441 381 THR A N 1
ATOM 2879 C CA . THR A 1 370 ? 22.43467 14.08339 30.10979 1.000 8.88792 381 THR A CA 1
ATOM 2880 C C . THR A 1 370 ? 22.59681 14.97384 31.34256 1.000 11.37750 381 THR A C 1
ATOM 2881 O O . THR A 1 370 ? 23.68764 15.05157 31.94399 1.000 11.74774 381 THR A O 1
ATOM 2885 N N . LEU A 1 371 ? 21.50413 15.59261 31.74785 1.000 11.15315 382 LEU A N 1
ATOM 2886 C CA . LEU A 1 371 ? 21.37102 16.37925 32.97630 1.000 10.17386 382 LEU A CA 1
ATOM 2887 C C . LEU A 1 371 ? 20.13001 15.87636 33.69968 1.000 12.25932 382 LEU A C 1
ATOM 2888 O O . LEU A 1 371 ? 19.10383 15.57895 33.06599 1.000 14.92844 382 LEU A O 1
ATOM 2893 N N . PHE A 1 372 ? 20.19155 15.80019 35.02114 1.000 11.55513 383 PHE A N 1
ATOM 2894 C CA . PHE A 1 372 ? 18.98347 15.37905 35.73035 1.000 11.40170 383 PHE A CA 1
ATOM 2895 C C . PHE A 1 372 ? 18.89408 16.06385 37.09527 1.000 12.60225 383 PHE A C 1
ATOM 2896 O O . PHE A 1 372 ? 19.91594 16.48811 37.68364 1.000 11.02748 383 PHE A O 1
ATOM 2904 N N . GLY A 1 373 ? 17.65584 16.15483 37.57906 1.000 15.20235 384 GLY A N 1
ATOM 2905 C CA . GLY A 1 373 ? 17.38275 16.49215 38.96937 1.000 12.90552 384 GLY A CA 1
ATOM 2906 C C . GLY A 1 373 ? 16.35072 15.51446 39.48930 1.000 13.85050 384 GLY A C 1
ATOM 2907 O O . GLY A 1 373 ? 15.52995 14.97317 38.73383 1.000 15.53933 384 GLY A O 1
ATOM 2908 N N . SER A 1 374 ? 16.38866 15.28390 40.79814 1.000 12.44680 385 SER A N 1
ATOM 2909 C CA . SER A 1 374 ? 15.39652 14.40194 41.39077 1.000 14.13393 385 SER A CA 1
ATOM 2910 C C . SER A 1 374 ? 15.07912 14.89079 42.79171 1.000 11.49731 385 SER A C 1
ATOM 2911 O O . SER A 1 374 ? 15.85251 15.63313 43.41865 1.000 12.16351 385 SER A O 1
ATOM 2914 N N . TRP A 1 375 ? 13.97003 14.39935 43.30052 1.000 11.93265 386 TRP A N 1
ATOM 2915 C CA . TRP A 1 375 ? 13.49773 14.71305 44.63283 1.000 15.75151 386 TRP A CA 1
ATOM 2916 C C . TRP A 1 375 ? 12.83054 13.46534 45.15729 1.000 19.06601 386 TRP A C 1
ATOM 2917 O O . TRP A 1 375 ? 12.24253 12.67587 44.39387 1.000 13.34795 386 TRP A O 1
ATOM 2928 N N . GLN A 1 376 ? 12.91428 13.29573 46.46846 1.000 16.55084 387 GLN A N 1
ATOM 2929 C CA . GLN A 1 376 ? 12.22019 12.18052 47.08384 1.000 18.61225 387 GLN A CA 1
ATOM 2930 C C . GLN A 1 376 ? 11.92057 12.52408 48.52511 1.000 18.86853 387 GLN A C 1
ATOM 2931 O O . GLN A 1 376 ? 12.54925 13.41587 49.13063 1.000 17.95289 387 GLN A O 1
ATOM 2937 N N . LEU A 1 377 ? 10.94840 11.81458 49.06479 1.000 17.67443 388 LEU A N 1
ATOM 2938 C CA . LEU A 1 377 ? 10.52967 11.96833 50.45088 1.000 16.37979 388 LEU A CA 1
ATOM 2939 C C . LEU A 1 377 ? 10.34848 10.56263 50.99822 1.000 21.47671 388 LEU A C 1
ATOM 2940 O O . LEU A 1 377 ? 9.43413 9.83457 50.56918 1.000 18.90120 388 LEU A O 1
ATOM 2945 N N . ARG A 1 378 ? 11.23316 10.17049 51.92556 1.000 20.61145 389 ARG A N 1
ATOM 2946 C CA . ARG A 1 378 ? 11.14930 8.88769 52.63663 1.000 22.87165 389 ARG A CA 1
ATOM 2947 C C . ARG A 1 378 ? 10.87679 7.77871 51.61460 1.000 19.28090 389 ARG A C 1
ATOM 2948 O O . ARG A 1 378 ? 11.54366 7.73570 50.57588 1.000 18.86860 389 ARG A O 1
ATOM 2956 N N . GLU A 1 379 ? 9.94436 6.86850 51.86255 1.000 21.21093 390 GLU A N 1
ATOM 2957 C CA . GLU A 1 379 ? 9.55430 5.89072 50.85737 1.000 23.97977 390 GLU A CA 1
ATOM 2958 C C . GLU A 1 379 ? 8.22965 6.24935 50.19861 1.000 23.86044 390 GLU A C 1
ATOM 2959 O O . GLU A 1 379 ? 7.58442 5.38293 49.60769 1.000 28.44255 390 GLU A O 1
ATOM 2965 N N . ASP A 1 380 ? 7.81435 7.51351 50.29472 1.000 18.14980 391 ASP A N 1
ATOM 2966 C CA . ASP A 1 380 ? 6.46931 7.93108 49.92305 1.000 17.11914 391 ASP A CA 1
ATOM 2967 C C . ASP A 1 380 ? 6.36349 8.55861 48.54181 1.000 15.28394 391 ASP A C 1
ATOM 2968 O O . ASP A 1 380 ? 5.32588 8.39947 47.89287 1.000 15.21892 391 ASP A O 1
ATOM 2973 N N . TYR A 1 381 ? 7.40272 9.24033 48.07442 1.000 14.65557 392 TYR A N 1
ATOM 2974 C CA . TYR A 1 381 ? 7.33444 9.96010 46.80450 1.000 16.37008 392 TYR A CA 1
ATOM 2975 C C . TYR A 1 381 ? 8.70903 10.00586 46.16520 1.000 19.55354 392 TYR A C 1
ATOM 2976 O O . TYR A 1 381 ? 9.75600 10.07673 46.85129 1.000 15.82434 392 TYR A O 1
ATOM 2985 N N . ASP A 1 382 ? 8.70484 10.05055 44.83812 1.000 13.65472 393 ASP A N 1
ATOM 2986 C CA . ASP A 1 382 ? 9.89244 10.47325 44.12270 1.000 14.95578 393 ASP A CA 1
ATOM 2987 C C . ASP A 1 382 ? 9.49930 11.15157 42.82603 1.000 16.43076 393 ASP A C 1
ATOM 2988 O O . ASP A 1 382 ? 8.37619 10.97080 42.30250 1.000 15.41637 393 ASP A O 1
ATOM 2993 N N . ALA A 1 383 ? 10.45535 11.91903 42.30261 1.000 14.26060 394 ALA A N 1
ATOM 2994 C CA . ALA A 1 383 ? 10.26556 12.63696 41.04808 1.000 14.87622 394 ALA A CA 1
ATOM 2995 C C . ALA A 1 383 ? 11.62283 12.81348 40.39408 1.000 17.67384 394 ALA A C 1
ATOM 2996 O O . ALA A 1 383 ? 12.64080 13.01219 41.07086 1.000 15.87149 394 ALA A O 1
ATOM 2998 N N . SER A 1 384 ? 11.65286 12.74057 39.07930 1.000 11.66700 395 SER A N 1
ATOM 2999 C CA . SER A 1 384 ? 12.90003 12.96926 38.35642 1.000 12.81748 395 SER A CA 1
ATOM 3000 C C . SER A 1 384 ? 12.58915 13.77326 37.10592 1.000 12.77491 395 SER A C 1
ATOM 3001 O O . SER A 1 384 ? 11.54189 13.55597 36.46465 1.000 13.12234 395 SER A O 1
ATOM 3004 N N . LEU A 1 385 ? 13.50325 14.67476 36.75602 1.000 12.90295 396 LEU A N 1
ATOM 3005 C CA . LEU A 1 385 ? 13.44557 15.47480 35.53375 1.000 12.91840 396 LEU A CA 1
ATOM 3006 C C . LEU A 1 385 ? 14.77960 15.25285 34.84977 1.000 14.92971 396 LEU A C 1
ATOM 3007 O O . LEU A 1 385 ? 15.83057 15.45077 35.46997 1.000 13.82586 396 LEU A O 1
ATOM 3012 N N . VAL A 1 386 ? 14.75060 14.81703 33.59521 1.000 12.19174 397 VAL A N 1
ATOM 3013 C CA . VAL A 1 386 ? 15.95615 14.42514 32.87096 1.000 9.93294 397 VAL A CA 1
ATOM 3014 C C . VAL A 1 386 ? 15.94733 15.09697 31.50926 1.000 12.68275 397 VAL A C 1
ATOM 3015 O O . VAL A 1 386 ? 14.92321 15.06162 30.80242 1.000 14.12808 397 VAL A O 1
ATOM 3019 N N . TYR A 1 387 ? 17.06677 15.71895 31.15628 1.000 12.04719 398 TYR A N 1
ATOM 3020 C CA . TYR A 1 387 ? 17.29990 16.23133 29.80792 1.000 11.41195 398 TYR A CA 1
ATOM 3021 C C . TYR A 1 387 ? 18.42141 15.43285 29.12701 1.000 12.70047 398 TYR A C 1
ATOM 3022 O O . TYR A 1 387 ? 19.46545 15.14245 29.73579 1.000 11.31612 398 TYR A O 1
ATOM 3031 N N . HIS A 1 388 ? 18.25071 15.13849 27.84235 1.000 11.10011 399 HIS A N 1
ATOM 3032 C CA . HIS A 1 388 ? 19.26693 14.47837 27.04102 1.000 10.07698 399 HIS A CA 1
ATOM 3033 C C . HIS A 1 388 ? 19.46036 15.23531 25.73806 1.000 10.54946 399 HIS A C 1
ATOM 3034 O O . HIS A 1 388 ? 18.50359 15.81386 25.18342 1.000 12.85325 399 HIS A O 1
ATOM 3041 N N . LYS A 1 389 ? 20.70030 15.23550 25.24314 1.000 11.21416 400 LYS A N 1
ATOM 3042 C CA . LYS A 1 389 ? 20.97691 15.61886 23.86532 1.000 11.78194 400 LYS A CA 1
ATOM 3043 C C . LYS A 1 389 ? 21.73738 14.47774 23.20649 1.000 12.87215 400 LYS A C 1
ATOM 3044 O O . LYS A 1 389 ? 22.66559 13.89741 23.80559 1.000 13.30024 400 LYS A O 1
ATOM 3050 N N . PHE A 1 390 ? 21.31092 14.12807 21.99502 1.000 9.83958 401 PHE A N 1
ATOM 3051 C CA . PHE A 1 390 ? 21.83503 12.97862 21.29203 1.000 10.98716 401 PHE A CA 1
ATOM 3052 C C . PHE A 1 390 ? 22.49104 13.39396 19.98447 1.000 13.44331 401 PHE A C 1
ATOM 3053 O O . PHE A 1 390 ? 21.92818 14.19290 19.21898 1.000 13.09660 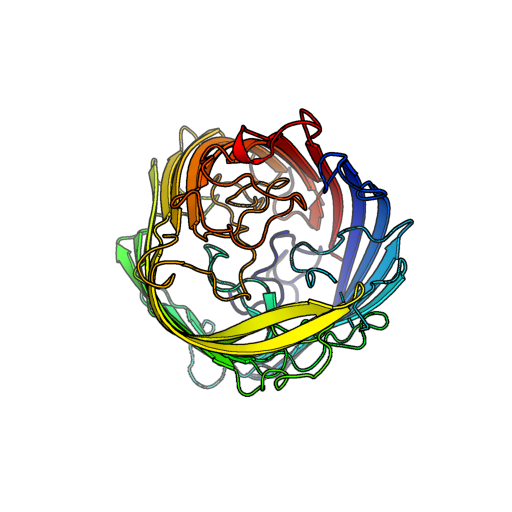401 PHE A O 1
ATOM 3061 N N . TRP A 1 391 ? 23.60416 12.73842 19.66772 1.000 13.14134 402 TRP A N 1
ATOM 3062 C CA . TRP A 1 391 ? 24.26259 12.91647 18.38407 1.000 12.64327 402 TRP A CA 1
ATOM 3063 C C . TRP A 1 391 ? 24.73103 11.56393 17.86275 1.000 15.89912 402 TRP A C 1
ATOM 3064 O O . TRP A 1 391 ? 25.09740 10.67832 18.63315 1.000 14.16873 402 TRP A O 1
ATOM 3075 N N . ARG A 1 392 ? 24.76628 11.44360 16.54263 1.000 14.89437 403 ARG A N 1
ATOM 3076 C CA . ARG A 1 392 ? 25.39376 10.28952 15.92398 1.000 19.45533 403 ARG A CA 1
ATOM 3077 C C . ARG A 1 392 ? 26.90386 10.46071 15.96654 1.000 20.78296 403 ARG A C 1
ATOM 3078 O O . ARG A 1 392 ? 27.42002 11.58142 15.86445 1.000 24.28982 403 ARG A O 1
ATOM 3086 N N . VAL A 1 393 ? 27.62437 9.34854 16.11392 1.000 16.05542 404 VAL A N 1
ATOM 3087 C CA . VAL A 1 393 ? 29.08791 9.41892 16.06986 1.000 16.96176 404 VAL A CA 1
ATOM 3088 C C . VAL A 1 393 ? 29.58161 9.51072 14.62881 1.000 23.44801 404 VAL A C 1
ATOM 3089 O O . VAL A 1 393 ? 30.41851 10.36107 14.29383 1.000 22.13581 404 VAL A O 1
ATOM 3093 N N . ASP A 1 394 ? 29.07067 8.64084 13.75702 1.000 18.67945 405 ASP A N 1
ATOM 3094 C CA . ASP A 1 394 ? 29.39586 8.60155 12.34038 1.000 18.57490 405 ASP A CA 1
ATOM 3095 C C . ASP A 1 394 ? 28.10817 8.87339 11.56763 1.000 28.47915 405 ASP A C 1
ATOM 3096 O O . ASP A 1 394 ? 27.13153 8.10507 11.66890 1.000 21.50306 405 ASP A O 1
ATOM 3101 N N . ASP A 1 395 ? 28.09852 9.96537 10.81450 1.000 23.84815 406 ASP A N 1
ATOM 3102 C CA . ASP A 1 395 ? 26.84118 10.48389 10.27798 1.000 29.88908 406 ASP A CA 1
ATOM 3103 C C . ASP A 1 395 ? 26.42435 9.81135 8.98359 1.000 32.13696 406 ASP A C 1
ATOM 3104 O O . ASP A 1 395 ? 25.44356 10.24865 8.36317 1.000 34.90813 406 ASP A O 1
ATOM 3109 N N . ASP A 1 396 ? 27.14589 8.77564 8.54865 1.000 25.47607 407 ASP A N 1
ATOM 3110 C CA . ASP A 1 396 ? 26.70791 7.94579 7.43890 1.000 24.32222 407 ASP A CA 1
ATOM 3111 C C . ASP A 1 396 ? 26.36646 6.52620 7.87381 1.000 31.80247 407 ASP A C 1
ATOM 3112 O O . ASP A 1 396 ? 26.18610 5.65293 7.02847 1.000 34.54338 407 ASP A O 1
ATOM 3117 N N . SER A 1 397 ? 26.25668 6.28090 9.17423 1.000 23.21996 408 SER A N 1
ATOM 3118 C CA . SER A 1 397 ? 25.88111 4.97953 9.69110 1.000 30.54000 408 SER A CA 1
ATOM 3119 C C . SER A 1 397 ? 24.56932 5.08766 10.46127 1.000 27.88123 408 SER A C 1
ATOM 3120 O O . SER A 1 397 ? 24.23495 6.14408 11.02788 1.000 21.22391 408 SER A O 1
ATOM 3123 N N A ASP A 1 398 ? 23.83266 3.97653 10.49287 0.804 20.21218 409 ASP A N 1
ATOM 3124 C CA A ASP A 1 398 ? 22.61788 3.95713 11.28094 0.804 17.88265 409 ASP A CA 1
ATOM 3125 C C A ASP A 1 398 ? 22.94633 4.02375 12.76645 0.804 23.16945 409 ASP A C 1
ATOM 3126 O O A ASP A 1 398 ? 24.08757 3.86241 13.19495 0.804 16.50101 409 ASP A O 1
ATOM 3131 N N . ILE A 1 399 ? 21.92383 4.27793 13.57001 1.000 20.43931 410 ILE A N 1
ATOM 3132 C CA . ILE A 1 399 ? 22.07486 4.06064 14.99454 1.000 21.12268 410 ILE A CA 1
ATOM 3133 C C . ILE A 1 399 ? 21.47306 2.68832 15.22729 1.000 31.11076 410 ILE A C 1
ATOM 3134 O O . ILE A 1 399 ? 21.17757 1.97191 14.26904 1.000 23.92571 410 ILE A O 1
ATOM 3139 N N . GLY A 1 400 ? 21.32217 2.29223 16.47678 1.000 25.13152 411 GLY A N 1
ATOM 3140 C CA . GLY A 1 400 ? 20.78283 0.97483 16.79458 1.000 27.28555 411 GLY A CA 1
ATOM 3141 C C . GLY A 1 400 ? 19.28462 1.04382 16.96206 1.000 26.49530 411 GLY A C 1
ATOM 3142 O O . GLY A 1 400 ? 18.59343 1.83223 16.30055 1.000 25.90594 411 GLY A O 1
ATOM 3143 N N . THR A 1 401 ? 18.78246 0.27130 17.90907 1.000 24.64251 412 THR A N 1
ATOM 3144 C CA . THR A 1 401 ? 17.35866 0.39189 18.18570 1.000 24.77592 412 THR A CA 1
ATOM 3145 C C . THR A 1 401 ? 17.03686 1.77100 18.78153 1.000 27.29551 412 THR A C 1
ATOM 3146 O O . THR A 1 401 ? 17.89038 2.46744 19.35378 1.000 21.80356 412 THR A O 1
ATOM 3150 N N . SER A 1 402 ? 15.79119 2.17946 18.60858 1.000 18.80007 413 SER A N 1
ATOM 3151 C CA . SER A 1 402 ? 15.28372 3.34253 19.32626 1.000 22.76396 413 SER A CA 1
ATOM 3152 C C . SER A 1 402 ? 13.76857 3.32299 19.27279 1.000 30.30456 413 SER A C 1
ATOM 3153 O O . SER A 1 402 ? 13.17016 2.54104 18.53979 1.000 24.23906 413 SER A O 1
ATOM 3156 N N . GLY A 1 403 ? 13.15910 4.18097 20.08186 1.000 21.09671 414 GLY A N 1
ATOM 3157 C CA . GLY A 1 403 ? 11.73569 4.36229 20.09663 1.000 20.17764 414 GLY A CA 1
ATOM 3158 C C . GLY A 1 403 ? 11.20807 5.24474 18.99538 1.000 25.05662 414 GLY A C 1
ATOM 3159 O O . GLY A 1 403 ? 10.02382 5.59365 19.01689 1.000 23.40850 414 GLY A O 1
ATOM 3160 N N . ILE A 1 404 ? 12.04635 5.61074 18.02312 1.000 18.52497 415 ILE A N 1
ATOM 3161 C CA . ILE A 1 404 ? 11.64259 6.47376 16.91214 1.000 25.45561 415 ILE A CA 1
ATOM 3162 C C . ILE A 1 404 ? 11.78456 5.67429 15.61818 1.000 27.82587 415 ILE A C 1
ATOM 3163 O O . ILE A 1 404 ? 12.87777 5.18516 15.31323 1.000 30.99147 415 ILE A O 1
ATOM 3168 N N . ASN A 1 405 ? 10.69345 5.54101 14.85439 1.000 27.25211 416 ASN A N 1
ATOM 3169 C CA . ASN A 1 405 ? 10.73273 4.82444 13.56017 1.000 23.17214 416 ASN A CA 1
ATOM 3170 C C . ASN A 1 405 ? 10.70111 5.81615 12.40117 1.000 28.25358 416 ASN A C 1
ATOM 3171 O O . ASN A 1 405 ? 9.66906 6.01407 11.73917 1.000 32.94187 416 ASN A O 1
ATOM 3176 N N . ALA A 1 406 ? 11.85291 6.40499 12.12100 1.000 31.58215 417 ALA A N 1
ATOM 3177 C CA . ALA A 1 406 ? 11.95820 7.37728 11.04313 1.000 27.60629 417 ALA A CA 1
ATOM 3178 C C . ALA A 1 406 ? 13.38234 7.34354 10.51997 1.000 27.56712 417 ALA A C 1
ATOM 3179 O O . ALA A 1 406 ? 14.32609 7.16069 11.29795 1.000 31.39162 417 ALA A O 1
ATOM 3181 N N . ALA A 1 407 ? 13.53531 7.51645 9.21422 1.000 27.45348 418 ALA A N 1
ATOM 3182 C CA . ALA A 1 407 ? 14.85440 7.40153 8.60131 1.000 38.47102 418 ALA A CA 1
ATOM 3183 C C . ALA A 1 407 ? 15.73316 8.59814 8.95265 1.000 35.67731 418 ALA A C 1
ATOM 3184 O O . ALA A 1 407 ? 15.25502 9.72332 9.12582 1.000 34.93574 418 ALA A O 1
ATOM 3186 N N . LEU A 1 408 ? 17.03464 8.34212 9.06498 1.000 31.30779 419 LEU A N 1
ATOM 3187 C CA . LEU A 1 408 ? 18.01226 9.38740 9.32404 1.000 31.30692 419 LEU A CA 1
ATOM 3188 C C . LEU A 1 408 ? 18.61525 9.83406 7.99637 1.000 26.47011 419 LEU A C 1
ATOM 3189 O O . LEU A 1 408 ? 18.82341 9.01998 7.09318 1.000 32.82372 419 LEU A O 1
ATOM 3194 N N . GLN A 1 409 ? 18.90634 11.15214 7.88560 1.000 26.11294 420 GLN A N 1
ATOM 3195 C CA . GLN A 1 409 ? 19.43408 11.74590 6.65610 1.000 29.39022 420 GLN A CA 1
ATOM 3196 C C . GLN A 1 409 ? 20.95663 11.64911 6.63151 1.000 27.08647 420 GLN A C 1
ATOM 3197 O O . GLN A 1 409 ? 21.60781 12.06253 7.59915 1.000 26.69627 420 GLN A O 1
ATOM 3203 N N . PRO A 1 410 ? 21.57315 11.14428 5.55633 1.000 28.27431 421 PRO A N 1
ATOM 3204 C CA . PRO A 1 410 ? 23.03928 10.98747 5.56566 1.000 26.01569 421 PRO A CA 1
ATOM 3205 C C . PRO A 1 410 ? 23.73592 12.32404 5.81793 1.000 26.97185 421 PRO A C 1
ATOM 3206 O O . PRO A 1 410 ? 23.32666 13.37347 5.30448 1.000 28.98295 421 PRO A O 1
ATOM 3210 N N . GLY A 1 411 ? 24.82261 12.27581 6.57288 1.000 30.74420 422 GLY A N 1
ATOM 3211 C CA . GLY A 1 411 ? 25.60160 13.46429 6.81537 1.000 29.74355 422 GLY A CA 1
ATOM 3212 C C . GLY A 1 411 ? 25.10304 14.38069 7.91888 1.000 31.21502 422 GLY A C 1
ATOM 3213 O O . GLY A 1 411 ? 25.70459 15.44404 8.12687 1.000 32.94135 422 GLY A O 1
ATOM 3214 N N . GLU A 1 412 ? 24.04254 14.01995 8.64643 1.000 28.18273 423 GLU A N 1
ATOM 3215 C CA . GLU A 1 412 ? 23.52561 14.86518 9.72588 1.000 23.34196 423 GLU A CA 1
ATOM 3216 C C . GLU A 1 412 ? 23.78244 14.15155 11.04649 1.000 21.28113 423 GLU A C 1
ATOM 3217 O O . GLU A 1 412 ? 23.30770 13.02510 11.25085 1.000 25.68934 423 GLU A O 1
ATOM 3223 N N . LYS A 1 413 ? 24.47424 14.83229 11.97162 1.000 20.54064 424 LYS A N 1
ATOM 3224 C CA . LYS A 1 413 ? 24.75888 14.22522 13.26371 1.000 20.66630 424 LYS A CA 1
ATOM 3225 C C . LYS A 1 413 ? 23.73455 14.55908 14.34803 1.000 17.58512 424 LYS A C 1
ATOM 3226 O O . LYS A 1 413 ? 23.75298 13.91567 15.39699 1.000 18.16497 424 LYS A O 1
ATOM 3232 N N . ASP A 1 414 ? 22.86416 15.54317 14.13810 1.000 18.25845 425 ASP A N 1
ATOM 3233 C CA . ASP A 1 414 ? 21.99440 16.05213 15.20212 1.000 15.46832 425 ASP A CA 1
ATOM 3234 C C . ASP A 1 414 ? 20.78026 15.13372 15.30936 1.000 18.54648 425 ASP A C 1
ATOM 3235 O O . ASP A 1 414 ? 19.80664 15.28456 14.58216 1.000 21.43226 425 ASP A O 1
ATOM 3240 N N . ILE A 1 415 ? 20.80548 14.22622 16.26427 1.000 15.20126 426 ILE A N 1
ATOM 3241 C CA . ILE A 1 415 ? 19.68175 13.30204 16.46627 1.000 18.54743 426 ILE A CA 1
ATOM 3242 C C . ILE A 1 415 ? 18.49790 14.00861 17.13245 1.000 18.09692 426 ILE A C 1
ATOM 3243 O O . ILE A 1 415 ? 17.36004 13.91863 16.65745 1.000 14.59727 426 ILE A O 1
ATOM 3248 N N . GLY A 1 416 ? 18.72858 14.73675 18.22710 1.000 14.56770 427 GLY A N 1
ATOM 3249 C CA . GLY A 1 416 ? 17.67048 15.50726 18.85261 1.000 14.56338 427 GLY A CA 1
ATOM 3250 C C . GLY A 1 416 ? 17.91349 15.64207 20.34081 1.000 12.06088 427 GLY A C 1
ATOM 3251 O O . GLY A 1 416 ? 19.02096 15.36324 20.83846 1.000 15.05593 427 GLY A O 1
ATOM 3252 N N . GLN A 1 417 ? 16.87735 16.13194 21.02282 1.000 11.72973 428 GLN A N 1
ATOM 3253 C CA . GLN A 1 417 ? 16.87821 16.37897 22.47009 1.000 14.18035 428 GLN A CA 1
ATOM 3254 C C . GLN A 1 417 ? 15.59297 15.84367 23.06728 1.000 13.04335 428 GLN A C 1
ATOM 3255 O O . GLN A 1 417 ? 14.59225 15.59489 22.36401 1.000 14.07018 428 GLN A O 1
ATOM 3261 N N . GLU A 1 418 ? 15.61847 15.61691 24.38484 1.000 12.21613 429 GLU A N 1
ATOM 3262 C CA . GLU A 1 418 ? 14.49768 14.97187 25.03778 1.000 13.19109 429 GLU A CA 1
ATOM 3263 C C . GLU A 1 418 ? 14.40229 15.51755 26.45369 1.000 11.13659 429 GLU A C 1
ATOM 3264 O O . GLU A 1 418 ? 15.43179 15.74871 27.09838 1.000 13.54848 429 GLU A O 1
ATOM 3270 N N . LEU A 1 419 ? 13.18214 15.70951 26.93094 1.000 11.39285 430 LEU A N 1
ATOM 3271 C CA . LEU A 1 419 ? 12.94332 16.04688 28.32334 1.000 11.01109 430 LEU A CA 1
ATOM 3272 C C . LEU A 1 419 ? 11.99072 14.99916 28.86865 1.000 12.96381 430 LEU A C 1
ATOM 3273 O O . LEU A 1 419 ? 10.93789 14.74107 28.26614 1.000 13.83525 430 LEU A O 1
ATOM 3278 N N . ASP A 1 420 ? 12.35277 14.38836 29.99013 1.000 11.47169 431 ASP A N 1
ATOM 3279 C CA . ASP A 1 420 ? 11.55948 13.34473 30.61896 1.000 12.21844 431 ASP A CA 1
ATOM 3280 C C . ASP A 1 420 ? 11.18573 13.77584 32.03497 1.000 17.05664 431 ASP A C 1
ATOM 3281 O O . ASP A 1 420 ? 11.95642 14.46297 32.74694 1.000 12.51730 431 ASP A O 1
ATOM 3286 N N . LEU A 1 421 ? 10.01178 13.32556 32.45538 1.000 11.71707 432 LEU A N 1
ATOM 3287 C CA . LEU A 1 421 ? 9.54709 13.52830 33.82634 1.000 15.88654 432 LEU A CA 1
ATOM 3288 C C . LEU A 1 421 ? 8.95493 12.20488 34.30868 1.000 17.27411 432 LEU A C 1
ATOM 3289 O O . LEU A 1 421 ? 8.10526 11.59110 33.62915 1.000 17.19967 432 LEU A O 1
ATOM 3294 N N . VAL A 1 422 ? 9.36734 11.80392 35.50620 1.000 12.14227 433 VAL A N 1
ATOM 3295 C CA . VAL A 1 422 ? 8.81223 10.64913 36.20822 1.000 14.44024 433 VAL A CA 1
ATOM 3296 C C . VAL A 1 422 ? 8.37371 11.13556 37.58205 1.000 15.18833 433 VAL A C 1
ATOM 3297 O O . VAL A 1 422 ? 9.12112 11.84209 38.26616 1.000 17.47665 433 VAL A O 1
ATOM 3301 N N . VAL A 1 423 ? 7.16489 10.78549 37.99500 1.000 12.12608 434 VAL A N 1
ATOM 3302 C CA . VAL A 1 423 ? 6.68390 11.18240 39.31977 1.000 13.57045 434 VAL A CA 1
ATOM 3303 C C . VAL A 1 423 ? 5.94741 9.98327 39.90105 1.000 13.39487 434 VAL A C 1
ATOM 3304 O O . VAL A 1 423 ? 5.06073 9.43262 39.24841 1.000 13.14137 434 VAL A O 1
ATOM 3308 N N . THR A 1 424 ? 6.24599 9.62397 41.15615 1.000 13.29815 435 THR A N 1
ATOM 3309 C CA . THR A 1 424 ? 5.70010 8.40715 41.76213 1.000 13.22759 435 THR A CA 1
ATOM 3310 C C . THR A 1 424 ? 5.19390 8.67565 43.17812 1.000 13.10299 435 THR A C 1
ATOM 3311 O O . THR A 1 424 ? 5.85474 9.33890 43.99154 1.000 13.74984 435 THR A O 1
ATOM 3315 N N . LYS A 1 425 ? 4.02528 8.12831 43.46922 1.000 12.92179 436 LYS A N 1
ATOM 3316 C CA . LYS A 1 425 ? 3.51574 8.04657 44.82531 1.000 14.18360 436 LYS A CA 1
ATOM 3317 C C . LYS A 1 425 ? 3.47833 6.57782 45.21690 1.000 12.83906 436 LYS A C 1
ATOM 3318 O O . LYS A 1 425 ? 2.91072 5.75035 44.47899 1.000 12.19731 436 LYS A O 1
ATOM 3324 N N . TYR A 1 426 ? 4.10837 6.24590 46.36137 1.000 13.21614 437 TYR A N 1
ATOM 3325 C CA . TYR A 1 426 ? 4.05132 4.89179 46.92712 1.000 15.87347 437 TYR A CA 1
ATOM 3326 C C . TYR A 1 426 ? 3.04141 4.84270 48.07076 1.000 18.13046 437 TYR A C 1
ATOM 3327 O O . TYR A 1 426 ? 2.93619 5.78799 48.86855 1.000 21.68573 437 TYR A O 1
ATOM 3336 N N . PHE A 1 427 ? 2.33335 3.72560 48.20532 1.000 16.04084 438 PHE A N 1
ATOM 3337 C CA . PHE A 1 427 ? 1.38919 3.67796 49.34597 1.000 19.57142 438 PHE A CA 1
ATOM 3338 C C . PHE A 1 427 ? 1.15441 2.24209 49.80762 1.000 25.69477 438 PHE A C 1
ATOM 3339 O O . PHE A 1 427 ? 1.77129 1.30431 49.30748 1.000 18.94595 438 PHE A O 1
ATOM 3347 N N . LYS A 1 428 ? 0.21771 2.06896 50.74228 1.000 32.25557 439 LYS A N 1
ATOM 3348 C CA . LYS A 1 428 ? -0.11911 0.76884 51.35388 1.000 35.49741 439 LYS A CA 1
ATOM 3349 C C . LYS A 1 428 ? 1.10648 -0.05855 51.70360 1.000 46.73285 439 LYS A C 1
ATOM 3350 O O . LYS A 1 428 ? 1.36154 -0.33820 52.87023 1.000 48.83766 439 LYS A O 1
ATOM 3356 N N . TYR A 1 439 ? 2.87906 8.20219 56.88463 1.000 45.23137 450 TYR A N 1
ATOM 3357 C CA . TYR A 1 439 ? 3.89046 7.69790 55.95264 1.000 53.15140 450 TYR A CA 1
ATOM 3358 C C . TYR A 1 439 ? 3.97857 6.17322 56.01238 1.000 40.13691 450 TYR A C 1
ATOM 3359 O O . TYR A 1 439 ? 3.71163 5.57329 57.05085 1.000 41.80674 450 TYR A O 1
ATOM 3368 N N . VAL A 1 440 ? 4.31899 5.54377 54.88838 1.000 40.05591 451 VAL A N 1
ATOM 3369 C CA . VAL A 1 440 ? 4.35307 4.08781 54.78279 1.000 42.18134 451 VAL A CA 1
ATOM 3370 C C . VAL A 1 440 ? 5.80107 3.61708 54.80390 1.000 41.45715 451 VAL A C 1
ATOM 3371 O O . VAL A 1 440 ? 6.62455 4.07092 53.99732 1.000 37.56535 451 VAL A O 1
ATOM 3375 N N . ASP A 1 441 ? 6.10431 2.68373 55.70507 1.000 36.73465 452 ASP A N 1
ATOM 3376 C CA . ASP A 1 441 ? 7.45866 2.14036 55.79333 1.000 42.22306 452 ASP A CA 1
ATOM 3377 C C . ASP A 1 441 ? 7.77122 1.23455 54.60759 1.000 48.41765 452 ASP A C 1
ATOM 3378 O O . ASP A 1 441 ? 8.81702 1.38123 53.96270 1.000 51.10460 452 ASP A O 1
ATOM 3383 N N . GLU A 1 442 ? 6.87989 0.28759 54.31002 1.000 34.11103 453 GLU A N 1
ATOM 3384 C CA . GLU A 1 442 ? 7.05968 -0.64618 53.19797 1.000 35.77344 453 GLU A CA 1
ATOM 3385 C C . GLU A 1 442 ? 5.81219 -0.57488 52.31849 1.000 25.34923 453 GLU A C 1
ATOM 3386 O O . GLU A 1 442 ? 4.78011 -1.20364 52.61972 1.000 27.72078 453 GLU A O 1
ATOM 3392 N N . PRO A 1 443 ? 5.85782 0.19075 51.25288 1.000 24.30223 454 PRO A N 1
ATOM 3393 C CA . PRO A 1 443 ? 4.67465 0.32252 50.41506 1.000 18.08334 454 PRO A CA 1
ATOM 3394 C C . PRO A 1 443 ? 4.40543 -0.94350 49.61236 1.000 21.89986 454 PRO A C 1
ATOM 3395 O O . PRO A 1 443 ? 5.32592 -1.66236 49.22037 1.000 18.37407 454 PRO A O 1
ATOM 3399 N N . SER A 1 444 ? 3.11631 -1.18807 49.36026 1.000 16.12489 455 SER A N 1
ATOM 3400 C CA . SER A 1 444 ? 2.63801 -2.33264 48.57506 1.000 14.00037 455 SER A CA 1
ATOM 3401 C C . SER A 1 444 ? 1.99564 -1.91715 47.25991 1.000 19.31026 455 SER A C 1
ATOM 3402 O O . SER A 1 444 ? 1.60044 -2.78810 46.48297 1.000 15.36515 455 SER A O 1
ATOM 3405 N N . ALA A 1 445 ? 1.90671 -0.62375 46.96525 1.000 14.22448 456 ALA A N 1
ATOM 3406 C CA . ALA A 1 445 ? 1.32314 -0.15426 45.71840 1.000 17.73454 456 ALA A CA 1
ATOM 3407 C C . ALA A 1 445 ? 1.99589 1.15060 45.30178 1.000 15.63354 456 ALA A C 1
ATOM 3408 O O . ALA A 1 445 ? 2.65379 1.82542 46.11568 1.000 13.27187 456 ALA A O 1
ATOM 3410 N N . LEU A 1 446 ? 1.82095 1.51185 44.03532 1.000 13.33011 457 LEU A N 1
ATOM 3411 C CA . LEU A 1 446 ? 2.30552 2.81396 43.56908 1.000 11.84894 457 LEU A CA 1
ATOM 3412 C C . LEU A 1 446 ? 1.44711 3.31556 42.42064 1.000 12.25094 457 LEU A C 1
ATOM 3413 O O . LEU A 1 446 ? 0.75867 2.54862 41.73535 1.000 12.96117 457 LEU A O 1
ATOM 3418 N N A ILE A 1 447 ? 1.51627 4.62498 42.20626 0.541 10.28831 458 ILE A N 1
ATOM 3419 N N B ILE A 1 447 ? 1.47218 4.61999 42.25172 0.459 10.31853 458 ILE A N 1
ATOM 3420 C CA A ILE A 1 447 ? 0.94042 5.28394 41.04088 0.541 12.98693 458 ILE A CA 1
ATOM 3421 C CA B ILE A 1 447 ? 1.01076 5.25420 41.03489 0.459 12.99037 458 ILE A CA 1
ATOM 3422 C C A ILE A 1 447 ? 2.01040 6.22516 40.47702 0.541 13.32732 458 ILE A C 1
ATOM 3423 C C B ILE A 1 447 ? 2.18638 6.05061 40.49282 0.459 13.26481 458 ILE A C 1
ATOM 3424 O O A ILE A 1 447 ? 2.58446 7.04608 41.21856 0.541 12.65373 458 ILE A O 1
ATOM 3425 O O B ILE A 1 447 ? 3.00496 6.58820 41.25504 0.459 10.04540 458 ILE A O 1
ATOM 3434 N N . ARG A 1 448 ? 2.30084 6.07859 39.17385 1.000 13.80096 459 ARG A N 1
ATOM 3435 C CA . ARG A 1 448 ? 3.44744 6.70972 38.53612 1.000 14.76161 459 ARG A CA 1
ATOM 3436 C C . ARG A 1 448 ? 3.05444 7.32460 37.21265 1.000 19.60633 459 ARG A C 1
ATOM 3437 O O . ARG A 1 448 ? 2.33378 6.69753 36.41945 1.000 15.40133 459 ARG A O 1
ATOM 3445 N N . PHE A 1 449 ? 3.52906 8.54275 36.98275 1.000 12.49668 460 PHE A N 1
ATOM 3446 C CA . PHE A 1 449 ? 3.50499 9.15002 35.65974 1.000 15.13892 460 PHE A CA 1
ATOM 3447 C C . PHE A 1 449 ? 4.91854 9.04744 35.12312 1.000 15.10403 460 PHE A C 1
ATOM 3448 O O . PHE A 1 449 ? 5.86622 9.34163 35.84448 1.000 13.78429 460 PHE A O 1
ATOM 3456 N N . ARG A 1 450 ? 5.06959 8.54578 33.90221 1.000 13.08429 461 ARG A N 1
ATOM 3457 C CA . ARG A 1 450 ? 6.36690 8.48408 33.22153 1.000 16.02850 461 ARG A CA 1
ATOM 3458 C C . ARG A 1 450 ? 6.18900 9.07057 31.82960 1.000 18.58075 461 ARG A C 1
ATOM 3459 O O . ARG A 1 450 ? 5.43453 8.50548 31.02611 1.000 19.14358 461 ARG A O 1
ATOM 3467 N N . GLY A 1 451 ? 6.88150 10.16138 31.51384 1.000 19.24232 462 GLY A N 1
ATOM 3468 C CA . GLY A 1 451 ? 6.72136 10.81551 30.21933 1.000 18.30916 462 GLY A CA 1
ATOM 3469 C C . GLY A 1 451 ? 8.04203 11.25610 29.61694 1.000 19.64153 462 GLY A C 1
ATOM 3470 O O . GLY A 1 451 ? 8.97191 11.68842 30.31347 1.000 15.18336 462 GLY A O 1
ATOM 3471 N N . GLY A 1 452 ? 8.08364 11.20977 28.29797 1.000 13.84467 463 GLY A N 1
ATOM 3472 C CA . GLY A 1 452 ? 9.19335 11.77410 27.54024 1.000 13.88892 463 GLY A CA 1
ATOM 3473 C C . GLY A 1 452 ? 8.69655 12.58502 26.36981 1.000 16.18408 463 GLY A C 1
ATOM 3474 O O . GLY A 1 452 ? 7.77366 12.16745 25.64948 1.000 12.01881 463 GLY A O 1
ATOM 3475 N N . LEU A 1 453 ? 9.34610 13.73976 26.16416 1.000 14.58477 464 LEU A N 1
ATOM 3476 C CA . LEU A 1 453 ? 9.10990 14.62320 25.02988 1.000 12.13538 464 LEU A CA 1
ATOM 3477 C C . LEU A 1 453 ? 10.37983 14.69953 24.19962 1.000 14.12703 464 LEU A C 1
ATOM 3478 O O . LEU A 1 453 ? 11.44011 15.08467 24.71014 1.000 13.90947 464 LEU A O 1
ATOM 3483 N N . PHE A 1 454 ? 10.29196 14.28382 22.94730 1.000 13.89183 465 PHE A N 1
ATOM 3484 C CA . PHE A 1 454 ? 11.45460 14.16648 22.07548 1.000 14.21662 465 PHE A CA 1
ATOM 3485 C C . PHE A 1 454 ? 11.32706 15.18302 20.97018 1.000 15.81928 465 PHE A C 1
ATOM 3486 O O . PHE A 1 454 ? 10.28919 15.24000 20.29872 1.000 16.81593 465 PHE A O 1
ATOM 3494 N N . LYS A 1 455 ? 12.36621 15.98980 20.80809 1.000 13.55237 466 LYS A N 1
ATOM 3495 C CA . LYS A 1 455 ? 12.44381 17.00897 19.77397 1.000 17.28557 466 LYS A CA 1
ATOM 3496 C C . LYS A 1 455 ? 13.46395 16.60349 18.71816 1.000 15.25991 466 LYS A C 1
ATOM 3497 O O . LYS A 1 455 ? 14.68621 16.72463 18.94055 1.000 12.91339 466 LYS A O 1
ATOM 3503 N N . PRO A 1 456 ? 13.02738 16.07719 17.57554 1.000 15.58916 467 PRO A N 1
ATOM 3504 C CA . PRO A 1 456 ? 13.98501 15.60126 16.56698 1.000 14.92061 467 PRO A CA 1
ATOM 3505 C C . PRO A 1 456 ? 14.85518 16.73522 16.05561 1.000 20.92608 467 PRO A C 1
ATOM 3506 O O . PRO A 1 456 ? 14.39357 17.87168 15.87035 1.000 17.83626 467 PRO A O 1
ATOM 3510 N N . GLY A 1 457 ? 16.12638 16.39953 15.81300 1.000 14.95976 468 GLY A N 1
ATOM 3511 C CA . GLY A 1 457 ? 17.07458 17.31732 15.22288 1.000 19.02378 468 GLY A CA 1
ATOM 3512 C C . GLY A 1 457 ? 17.21947 17.13442 13.71780 1.000 23.37286 468 GLY A C 1
ATOM 3513 O O . GLY A 1 457 ? 16.43015 16.47013 13.04757 1.000 21.29957 468 GLY A O 1
ATOM 3514 N N . ASP A 1 458 ? 18.28642 17.72151 13.17635 1.000 23.26948 469 ASP A N 1
ATOM 3515 C CA . ASP A 1 458 ? 18.39185 17.77814 11.72121 1.000 27.56594 469 ASP A CA 1
ATOM 3516 C C . ASP A 1 458 ? 18.59088 16.41937 11.07434 1.000 29.49810 469 ASP A C 1
ATOM 3517 O O . ASP A 1 458 ? 18.34517 16.29688 9.87565 1.000 27.44855 469 ASP A O 1
ATOM 3522 N N . ALA A 1 459 ? 19.01786 15.39855 11.82543 1.000 19.65501 470 ALA A N 1
ATOM 3523 C CA . ALA A 1 459 ? 19.15904 14.07590 11.22633 1.000 23.14880 470 ALA A CA 1
ATOM 3524 C C . ALA A 1 459 ? 17.82510 13.50529 10.73508 1.000 23.54158 470 ALA A C 1
ATOM 3525 O O . ALA A 1 459 ? 17.83124 12.56040 9.94813 1.000 27.28289 470 ALA A O 1
ATOM 3527 N N . TYR A 1 460 ? 16.67791 14.04307 11.17363 1.000 22.33394 471 TYR A N 1
ATOM 3528 C CA . TYR A 1 460 ? 15.40572 13.45432 10.75674 1.000 23.33194 471 TYR A CA 1
ATOM 3529 C C . TYR A 1 460 ? 14.79435 14.10753 9.52474 1.000 36.41524 471 TYR A C 1
ATOM 3530 O O . TYR A 1 460 ? 13.91905 13.50901 8.89864 1.000 34.91704 471 TYR A O 1
ATOM 3539 N N . GLY A 1 461 ? 15.23939 15.29062 9.14717 1.000 32.29614 472 GLY A N 1
ATOM 3540 C CA . GLY A 1 461 ? 14.93059 15.82025 7.83247 1.000 31.06294 472 GLY A CA 1
ATOM 3541 C C . GLY A 1 461 ? 13.56021 16.45232 7.73046 1.000 34.08963 472 GLY A C 1
ATOM 3542 O O . GLY A 1 461 ? 12.74814 16.41990 8.66738 1.000 40.30687 472 GLY A O 1
ATOM 3543 N N . PRO A 1 462 ? 13.26811 17.01890 6.55804 1.000 33.61173 473 PRO A N 1
ATOM 3544 C CA . PRO A 1 462 ? 12.00918 17.74830 6.37955 1.000 36.66817 473 PRO A CA 1
ATOM 3545 C C . PRO A 1 462 ? 10.79890 16.83002 6.31484 1.000 42.79826 473 PRO A C 1
ATOM 3546 O O . PRO A 1 462 ? 10.86586 15.68565 5.85852 1.000 43.09717 473 PRO A O 1
ATOM 3550 N N . GLY A 1 463 ? 9.66222 17.37503 6.73779 1.000 41.65911 474 GLY A N 1
ATOM 3551 C CA . GLY A 1 463 ? 8.41189 16.64144 6.73231 1.000 43.65696 474 GLY A CA 1
ATOM 3552 C C . GLY A 1 463 ? 8.14717 15.84267 7.98511 1.000 48.10016 474 GLY A C 1
ATOM 3553 O O . GLY A 1 463 ? 7.15270 15.10491 8.03740 1.000 45.09924 474 GLY A O 1
ATOM 3554 N N . THR A 1 464 ? 9.00289 15.94628 8.99096 1.000 41.94734 475 THR A N 1
ATOM 3555 C CA . THR A 1 464 ? 8.78125 15.21085 10.22211 1.000 37.94049 475 THR A CA 1
ATOM 3556 C C . THR A 1 464 ? 8.18723 16.13226 11.28276 1.000 48.27940 475 THR A C 1
ATOM 3557 O O . THR A 1 464 ? 8.38903 17.34944 11.26734 1.000 37.12937 475 THR A O 1
ATOM 3561 N N . ASP A 1 465 ? 7.42869 15.53201 12.19173 1.000 32.42044 476 ASP A N 1
ATOM 3562 C CA . ASP A 1 465 ? 6.83200 16.27416 13.29111 1.000 32.37814 476 ASP A CA 1
ATOM 3563 C C . ASP A 1 465 ? 7.91936 17.00861 14.07148 1.000 30.58673 476 ASP A C 1
ATOM 3564 O O . ASP A 1 465 ? 9.05510 16.54047 14.18663 1.000 27.52558 476 ASP A O 1
ATOM 3569 N N . SER A 1 466 ? 7.55985 18.17551 14.62852 1.000 28.16454 477 SER A N 1
ATOM 3570 C CA . SER A 1 466 ? 8.52719 18.97085 15.38656 1.000 27.84203 477 SER A CA 1
ATOM 3571 C C . SER A 1 466 ? 8.80611 18.38130 16.76201 1.000 22.76593 477 SER A C 1
ATOM 3572 O O . SER A 1 466 ? 9.86297 18.64970 17.35089 1.000 21.47420 477 SER A O 1
ATOM 3575 N N . THR A 1 467 ? 7.85080 17.63999 17.31079 1.000 20.28247 478 THR A N 1
ATOM 3576 C CA . THR A 1 467 ? 7.97548 16.99379 18.59971 1.000 19.95505 478 THR A CA 1
ATOM 3577 C C . THR A 1 467 ? 7.22396 15.66912 18.54457 1.000 20.05651 478 THR A C 1
ATOM 3578 O O . THR A 1 467 ? 6.32290 15.46324 17.71886 1.000 22.56064 478 THR A O 1
ATOM 3582 N N . MET A 1 468 ? 7.62688 14.77652 19.41915 1.000 16.77941 479 MET A N 1
ATOM 3583 C CA . MET A 1 468 ? 6.95044 13.51060 19.65584 1.000 17.11635 479 MET A CA 1
ATOM 3584 C C . MET A 1 468 ? 6.93257 13.26791 21.16148 1.000 19.36161 479 MET A C 1
ATOM 3585 O O . MET A 1 468 ? 7.79865 13.75596 21.90191 1.000 17.48374 479 MET A O 1
ATOM 3590 N N . HIS A 1 469 ? 5.93067 12.52793 21.61831 1.000 15.75360 480 HIS A N 1
ATOM 3591 C CA . HIS A 1 469 ? 5.88578 12.12832 23.01966 1.000 18.54094 480 HIS A CA 1
ATOM 3592 C C . HIS A 1 469 ? 5.51262 10.65963 23.21682 1.000 16.84393 480 HIS A C 1
ATOM 3593 O O . HIS A 1 469 ? 4.86967 10.00642 22.37035 1.000 16.76681 480 HIS A O 1
ATOM 3600 N N . ARG A 1 470 ? 5.90651 10.16987 24.38850 1.000 13.08717 481 ARG A N 1
ATOM 3601 C CA . ARG A 1 470 ? 5.45420 8.88425 24.91064 1.000 14.66101 481 ARG A CA 1
ATOM 3602 C C . ARG A 1 470 ? 5.26665 9.06009 26.40889 1.000 16.05363 481 ARG A C 1
ATOM 3603 O O . ARG A 1 470 ? 6.19814 9.49709 27.09694 1.000 13.46719 481 ARG A O 1
ATOM 3611 N N . ALA A 1 471 ? 4.04762 8.81399 26.89585 1.000 14.75357 482 ALA A N 1
ATOM 3612 C CA . ALA A 1 471 ? 3.69858 9.03795 28.29308 1.000 18.19023 482 ALA A CA 1
ATOM 3613 C C . ALA A 1 471 ? 2.86208 7.86815 28.81059 1.000 18.17969 482 ALA A C 1
ATOM 3614 O O . ALA A 1 471 ? 2.01854 7.32107 28.08869 1.000 15.71557 482 ALA A O 1
ATOM 3616 N N . PHE A 1 472 ? 3.07917 7.50968 30.07584 1.000 12.26953 483 PHE A N 1
ATOM 3617 C CA . PHE A 1 472 ? 2.35174 6.42693 30.71806 1.000 13.31143 483 PHE A CA 1
ATOM 3618 C C . PHE A 1 472 ? 1.87783 6.91886 32.07437 1.000 17.79518 483 PHE A C 1
ATOM 3619 O O . PHE A 1 472 ? 2.55762 7.71505 32.75029 1.000 15.87861 483 PHE A O 1
ATOM 3627 N N . VAL A 1 473 ? 0.73577 6.40000 32.49552 1.000 13.98447 484 VAL A N 1
ATOM 3628 C CA . VAL A 1 473 ? 0.41081 6.33893 33.91117 1.000 15.45673 484 VAL A CA 1
ATOM 3629 C C . VAL A 1 473 ? 0.32462 4.86182 34.22755 1.000 16.46979 484 VAL A C 1
ATOM 3630 O O . VAL A 1 473 ? -0.37427 4.11620 33.51843 1.000 16.79269 484 VAL A O 1
ATOM 3634 N N . ASP A 1 474 ? 0.98134 4.44368 35.29764 1.000 15.31086 485 ASP A N 1
ATOM 3635 C CA . ASP A 1 474 ? 0.90191 3.06315 35.77746 1.000 15.06497 485 ASP A CA 1
ATOM 3636 C C . ASP A 1 474 ? 0.37442 3.06650 37.19879 1.000 16.50654 485 ASP A C 1
ATOM 3637 O O . ASP A 1 474 ? 0.86790 3.84813 38.03207 1.000 14.23257 485 ASP A O 1
ATOM 3642 N N . PHE A 1 475 ? -0.59532 2.19681 37.48401 0.827 10.92387 486 PHE A N 1
ATOM 3643 C CA . PHE A 1 475 ? -0.99089 1.88158 38.84810 0.827 10.88737 486 PHE A CA 1
ATOM 3644 C C . PHE A 1 475 ? -0.58664 0.43257 39.08479 0.827 11.89549 486 PHE A C 1
ATOM 3645 O O . PHE A 1 475 ? -0.97156 -0.44267 38.30635 0.827 15.66496 486 PHE A O 1
ATOM 3653 N N . ILE A 1 476 ? 0.20411 0.17196 40.13196 1.000 11.40561 487 ILE A N 1
ATOM 3654 C CA . ILE A 1 476 ? 0.67291 -1.18196 40.42238 1.000 13.06668 487 ILE A CA 1
ATOM 3655 C C . ILE A 1 476 ? 0.29683 -1.50963 41.86431 1.000 14.77009 487 ILE A C 1
ATOM 3656 O O . ILE A 1 476 ? 0.55329 -0.69714 42.75994 1.000 15.64608 487 ILE A O 1
ATOM 3661 N N . TRP A 1 477 ? -0.26563 -2.69642 42.08722 0.828 13.69094 488 TRP A N 1
ATOM 3662 C CA . TRP A 1 477 ? -0.58048 -3.20301 43.42541 0.828 12.53759 488 TRP A CA 1
ATOM 3663 C C . TRP A 1 477 ? -0.02323 -4.61191 43.55588 0.828 17.09588 488 TRP A C 1
ATOM 3664 O O . TRP A 1 477 ? -0.24327 -5.46064 42.67727 0.828 16.13581 488 TRP A O 1
ATOM 3675 N N . ARG A 1 478 ? 0.68022 -4.87833 44.64711 1.000 14.20957 489 ARG A N 1
ATOM 3676 C CA . ARG A 1 478 ? 1.15177 -6.22205 44.94342 1.000 12.31839 489 ARG A CA 1
ATOM 3677 C C . ARG A 1 478 ? 0.35762 -6.77450 46.12336 1.000 17.08507 489 ARG A C 1
ATOM 3678 O O . ARG A 1 478 ? 0.26676 -6.12758 47.18555 1.000 21.39362 489 ARG A O 1
ATOM 3686 N N . PHE A 1 479 ? -0.19618 -7.97605 45.95007 1.000 17.41627 490 PHE A N 1
ATOM 3687 C CA . PHE A 1 479 ? -0.92778 -8.68785 47.01874 1.000 27.84711 490 PHE A CA 1
ATOM 3688 C C . PHE A 1 479 ? -0.22805 -10.00865 47.32889 0.447 15.68113 490 PHE A C 1
ATOM 3689 O O . PHE A 1 479 ? -0.33755 -10.50167 48.46659 0.542 17.68825 490 PHE A O 1
#

GO terms:
  GO:0042121 alginic acid biosynthetic process (P, IMP)

Solvent-accessible surface area: 20673 Å² total; per-residue (Å²): 89,27,41,56,13,13,92,49,30,44,14,42,7,14,6,193,39,7,79,100,37,88,92,75,79,78,71,47,92,150,11,59,14,19,28,63,0,18,9,34,9,70,12,70,10,0,43,77,50,139,51,30,71,24,114,27,110,7,69,0,66,29,65,9,48,29,10,103,152,76,75,130,10,30,7,92,1,6,11,33,8,52,18,76,50,58,15,15,7,15,56,31,58,29,115,92,52,33,138,48,74,117,64,20,106,17,26,17,4,65,13,54,6,63,30,28,108,48,109,116,118,12,0,10,50,24,126,15,21,2,24,3,24,15,91,18,0,22,21,15,4,10,11,0,19,8,70,15,73,10,27,52,31,109,123,66,27,14,39,49,10,58,3,34,25,134,41,10,67,42,97,18,5,130,87,19,20,31,72,23,99,54,6,41,4,80,11,9,8,92,11,49,59,162,25,103,84,41,64,67,6,66,26,79,1,53,2,58,19,78,11,163,20,90,166,86,57,66,100,9,80,130,70,26,18,84,16,20,8,75,0,30,5,88,1,70,35,24,30,0,22,2,43,58,38,170,20,97,27,97,82,0,59,9,39,27,24,13,119,0,62,14,68,55,41,59,22,45,51,61,94,80,122,143,144,102,32,2,72,17,126,122,81,26,69,11,86,4,70,3,29,4,75,8,65,0,107,21,112,67,152,63,138,9,34,4,62,10,74,0,75,0,4,6,5,39,159,127,36,37,70,45,9,19,11,3,38,2,39,16,4,16,2,19,1,0,0,0,30,1,37,4,9,3,0,0,5,0,0,43,1,20,7,3,0,0,52,0,38,2,99,11,26,6,70,13,47,138,34,3,78,3,24,4,93,0,66,0,66,0,78,7,30,48,34,109,25,110,26,28,87,24,1,11,80,24,81,37,53,106,40,68,105,44,0,1,55,3,85,2,73,5,65,1,74,1,52,135,176,39,111,60,2,9,0,1,50,16,78,11,7,4,89,0,118,21,15,96,0,5,20,140,73,34,55,91,69,2,58,2,20,1,57,4,79,15,58,10,115